Protein 3TQW (pdb70)

Secondary structure (DSSP, 8-state):
-EEEEETTHHHH--HHHHHHHHHH----EEEEES-TTSHHHHHHTTS-SB--EEHHHHHHHH-----EEEEEEEEE---EE-SS-SSGGGPPTT-EEEEE-SHHHHHHHHHHHHHTTS-EEPP-------EEE-TT-PEEEEE-GGGGGG-TTT-SEEE--HHHHGGGT--TTTT-SB---SSSS-EEEEEEEGGGTT-HHHHHHHHHHTSHHHHHHHHHHHGGG-EE-/-EEEEESSHHHH--HHHHHHHHHH----EEEEESSTTSHHHHHHTTS-SB--EEHHHHHHHH-----EEEEEE-EE---EE-SS-SSGGGPPTT-EEEEE-SHHHHHHHHHHHHHTTS-EE-------EEE-TT-PEEEEE-GGGGGGGTTT-SEEE--HHHHTTTT--TTTT-SB---S--S--EEEEEEGGGTT-HHHHHHHHHHTSHHHHHHHHHHHGGG-EE-

Radius of gyration: 22.96 Å; Cα contacts (8 Å, |Δi|>4): 972; chains: 2; bounding box: 54×53×55 Å

Nearest PDB structures (foldseek):
  3tqw-assembly1_A  TM=1.004E+00  e=6.914E-53  Coxiella burnetii
  3tqw-assembly2_B  TM=9.942E-01  e=1.293E-50  Coxiella burnetii
  4qhq-assembly1_A  TM=9.834E-01  e=3.023E-36  Burkholderia cenocepacia J2315
  3k2d-assembly2_B  TM=9.846E-01  e=1.050E-32  Vibrio vulnificus
  4k3f-assembly1_A  TM=9.690E-01  e=2.249E-30  Pseudomonas aeruginosa PAO1

Sequence (456 aa):
VRVVGTIAGPETQLEVAKQVALNRRYGLHVNIITFSDYNTPNEEALADGSVDANFQHLLPYLKAQIERGYKIVSIGKTFVVYPGLYSKKITALTQLKTGAKIAVPSDPSNEARALLLLEKAQLIQLKTHINATPDIASNPKKLKIVELDAAQLSRRSLGDVDLAAINTNYAIPAGLSPSRDALLTEGPNSPYANVVAVREDDKNDPRLKQLLVSALHSPAVLSAAKKIFGDGAIPAVRVVGTIAGPETQLEVAKQVALNRYGLHVNIITFSDYNTPNEEALADGSVDANFQHLPYLKAQIERGYKIIVSIGKTFVYPGLYSKKITALTQLKTGAKIIAVPSDPSNEARALLLLEKKAQLIQQLKTNATPDIASNPKKLKIVELDAAQQLSRRSLGDVDLAAINTNYAIPAGLSPSRDALLTEGPNSPYANVVAVREDDKNDPRLKQLVSALHSPAVLSAAKKIFGDGAIPA

Organism: Coxiella burnetii (strain RSA 493 / Nine Mile phase I) (NCBI:txid227377)

InterPro domains:
  IPR004872 Lipoprotein NlpA family [PF03180] (30-266)
  IPR004872 Lipoprotein NlpA family [PIRSF002854] (5-266)
  IPR004872 Lipoprotein NlpA family [PTHR30429] (2-266)
  IPR004872 Lipoprotein NlpA family [TIGR00363] (10-266)

B-factor: mean 23.61, std 11.41, range [2.44, 105.61]

Foldseek 3Di:
DEEEEAPFLVLVLCLLQVCCCPPVVDHYHYDHDHAPLPRLVCQQVVVGFKYYFFPLLVVLSCVCVAQKDFLDFFWFQKFKFAPADLAPVPDAQQFEEEWEQRQQRRVVVVVQCVVVVQFDAQPDRRDDVSTPGHPSNYHYHYDHQLCQLVCRVPGGMYDHGPRNQVVSVHARVPGGNDIDDRPDSIGHGMMGHNVCSPPVSSVVSNVSSVDPSSVVSCCVSRNVSIGGD/DEEEEAPFLVLVLVLLQVCCCVPVVDHYHYDHDHAPLPRLVCQQVVVGFKYYFFPVLVVLSCVCVAQKDFLWFFKFFKFKFAPADLAPVPDAQQFEEEWEQRLPRQVVVVVVCVVVVQFDAQVSDDVNTDGHPSNYHYDYDHQLCQLVCRVPGGMYDHGPRNQVVSVHARVPGGNDIGDRDDSITHGMMGRNVCSPPPSSVSSNVSSVDPSSVVSCCVSRNVRIDTD

CATH classification: 3.40.190.10 (+1 more: 3.40.190.10)

Structure (mmCIF, N/CA/C/O backbone):
data_3TQW
#
_entry.id   3TQW
#
_cell.length_a   96.787
_cell.length_b   112.216
_cell.length_c   100.236
_cell.angle_alpha   90.00
_cell.angle_beta   90.00
_cell.angle_gamma   90.00
#
_symmetry.space_group_name_H-M   'C 2 2 21'
#
loop_
_entity.id
_entity.type
_entity.pdbx_description
1 polymer 'Methionine-binding protein'
2 non-polymer METHIONINE
3 non-polymer 'SULFATE ION'
4 water water
#
loop_
_atom_site.group_PDB
_atom_site.id
_atom_site.type_symbol
_atom_site.label_atom_id
_atom_site.label_alt_id
_atom_site.label_comp_id
_atom_site.label_asym_id
_atom_site.label_entity_id
_atom_site.label_seq_id
_atom_site.pdbx_PDB_ins_code
_atom_site.Cartn_x
_atom_site.Cartn_y
_atom_site.Cartn_z
_atom_site.occupancy
_atom_site.B_iso_or_equiv
_atom_site.auth_seq_id
_atom_site.auth_comp_id
_atom_site.auth_asym_id
_atom_site.auth_atom_id
_atom_site.pdbx_PDB_model_num
ATOM 17 N N . VAL A 1 5 ? 32.895 23.719 19.135 1.00 23.67 2 VAL A N 1
ATOM 18 C CA . VAL A 1 5 ? 31.640 23.394 19.811 1.00 20.41 2 VAL A CA 1
ATOM 19 C C . VAL A 1 5 ? 31.634 23.779 21.292 1.00 20.42 2 VAL A C 1
ATOM 20 O O . VAL A 1 5 ? 32.464 23.312 22.077 1.00 16.99 2 VAL A O 1
ATOM 24 N N . ARG A 1 6 ? 30.680 24.621 21.674 1.00 16.91 3 ARG A N 1
ATOM 25 C CA . ARG A 1 6 ? 30.565 25.052 23.060 1.00 17.01 3 ARG A CA 1
ATOM 26 C C . ARG A 1 6 ? 29.504 24.231 23.775 1.00 16.68 3 ARG A C 1
ATOM 27 O O . ARG A 1 6 ? 28.357 24.162 23.331 1.00 18.44 3 ARG A O 1
ATOM 35 N N A VAL A 1 7 ? 29.889 23.616 24.891 0.55 16.43 4 VAL A N 1
ATOM 36 N N B VAL A 1 7 ? 29.896 23.592 24.873 0.45 16.29 4 VAL A N 1
ATOM 37 C CA A VAL A 1 7 ? 28.987 22.757 25.654 0.55 14.34 4 VAL A CA 1
ATOM 38 C CA B VAL A 1 7 ? 28.968 22.779 25.650 0.45 14.33 4 VAL A CA 1
ATOM 39 C C A VAL A 1 7 ? 28.854 23.234 27.099 0.55 14.27 4 VAL A C 1
ATOM 40 C C B VAL A 1 7 ? 28.851 23.310 27.073 0.45 14.25 4 VAL A C 1
ATOM 41 O O A VAL A 1 7 ? 29.853 23.402 27.795 0.55 15.25 4 VAL A O 1
ATOM 42 O O B VAL A 1 7 ? 29.854 23.601 27.722 0.45 15.38 4 VAL A O 1
ATOM 49 N N . GLY A 1 8 ? 27.618 23.437 27.547 1.00 12.33 5 GLY A N 1
ATOM 50 C CA . GLY A 1 8 ? 27.360 23.913 28.892 1.00 11.47 5 GLY A CA 1
ATOM 51 C C . GLY A 1 8 ? 27.205 22.778 29.884 1.00 13.08 5 GLY A C 1
ATOM 52 O O . GLY A 1 8 ? 26.504 21.799 29.627 1.00 14.70 5 GLY A O 1
ATOM 53 N N . THR A 1 9 ? 27.882 22.904 31.021 1.00 13.24 6 THR A N 1
ATOM 54 C CA . THR A 1 9 ? 27.763 21.926 32.096 1.00 11.62 6 THR A CA 1
ATOM 55 C C . THR A 1 9 ? 27.608 22.655 33.428 1.00 14.30 6 THR A C 1
ATOM 56 O O . THR A 1 9 ? 27.804 23.870 33.516 1.00 13.42 6 THR A O 1
ATOM 60 N N . ILE A 1 10 ? 27.246 21.911 34.465 1.00 13.88 7 ILE A N 1
ATOM 61 C CA . ILE A 1 10 ? 27.244 22.445 35.815 1.00 11.13 7 ILE A CA 1
ATOM 62 C C . ILE A 1 10 ? 28.605 22.158 36.427 1.00 15.00 7 ILE A C 1
ATOM 63 O O . ILE A 1 10 ? 29.096 21.024 36.366 1.00 13.46 7 ILE A O 1
ATOM 68 N N . ALA A 1 11 ? 29.216 23.192 37.000 1.00 14.40 8 ALA A N 1
ATOM 69 C CA . ALA A 1 11 ? 30.504 23.052 37.665 1.00 13.76 8 ALA A CA 1
ATOM 70 C C . ALA A 1 11 ? 30.426 21.952 38.716 1.00 14.09 8 ALA A C 1
ATOM 71 O O . ALA A 1 11 ? 29.445 21.853 39.451 1.00 14.97 8 ALA A O 1
ATOM 73 N N . GLY A 1 12 ? 31.467 21.126 38.778 1.00 16.64 9 GLY A N 1
ATOM 74 C CA . GLY A 1 12 ? 31.508 20.005 39.703 1.00 13.14 9 GLY A CA 1
ATOM 75 C C . GLY A 1 12 ? 31.911 18.726 38.983 1.00 14.70 9 GLY A C 1
ATOM 76 O O . GLY A 1 12 ? 32.582 18.782 37.949 1.00 11.64 9 GLY A O 1
ATOM 77 N N . PRO A 1 13 ? 31.492 17.567 39.520 1.00 17.05 10 PRO A N 1
ATOM 78 C CA . PRO A 1 13 ? 31.875 16.236 39.024 1.00 16.91 10 PRO A CA 1
ATOM 79 C C . PRO A 1 13 ? 31.495 16.009 37.563 1.00 15.70 10 PRO A C 1
ATOM 80 O O . PRO A 1 13 ? 32.244 15.347 36.839 1.00 15.88 10 PRO A O 1
ATOM 84 N N . GLU A 1 14 ? 30.343 16.522 37.136 1.00 9.22 11 GLU A N 1
ATOM 85 C CA . GLU A 1 14 ? 29.918 16.323 35.748 1.00 9.93 11 GLU A CA 1
ATOM 86 C C . GLU A 1 14 ? 30.779 17.108 34.760 1.00 11.44 11 GLU A C 1
ATOM 87 O O . GLU A 1 14 ? 30.933 16.716 33.603 1.00 13.36 11 GLU A O 1
ATOM 93 N N . THR A 1 15 ? 31.329 18.223 35.217 1.00 11.17 12 THR A N 1
ATOM 94 C CA . THR A 1 15 ? 32.264 18.981 34.404 1.00 11.41 12 THR A CA 1
ATOM 95 C C . THR A 1 15 ? 33.560 18.194 34.239 1.00 11.56 12 THR A C 1
ATOM 96 O O . THR A 1 15 ? 34.167 18.217 33.169 1.00 14.28 12 THR A O 1
ATOM 100 N N . GLN A 1 16 ? 33.979 17.486 35.289 1.00 12.11 13 GLN A N 1
ATOM 101 C CA . GLN A 1 16 ? 35.152 16.615 35.181 1.00 10.82 13 GLN A CA 1
ATOM 102 C C . GLN A 1 16 ? 34.898 15.525 34.151 1.00 11.00 13 GLN A C 1
ATOM 103 O O . GLN A 1 16 ? 35.766 15.210 33.341 1.00 15.38 13 GLN A O 1
ATOM 109 N N . LEU A 1 17 ? 33.701 14.952 34.191 1.00 11.15 14 LEU A N 1
ATOM 110 C CA . LEU A 1 17 ? 33.323 13.938 33.224 1.00 11.72 14 LEU A CA 1
ATOM 111 C C . LEU A 1 17 ? 33.417 14.523 31.816 1.00 12.16 14 LEU A C 1
ATOM 112 O O . LEU A 1 17 ? 33.959 13.897 30.900 1.00 13.42 14 LEU A O 1
ATOM 133 N N . GLU A 1 19 ? 35.246 16.928 30.829 1.00 11.93 16 GLU A N 1
ATOM 134 C CA . GLU A 1 19 ? 36.644 17.183 30.477 1.00 14.00 16 GLU A CA 1
ATOM 135 C C . GLU A 1 19 ? 37.248 15.954 29.799 1.00 13.77 16 GLU A C 1
ATOM 136 O O . GLU A 1 19 ? 38.032 16.073 28.862 1.00 13.18 16 GLU A O 1
ATOM 142 N N . VAL A 1 20 ? 36.895 14.770 30.285 1.00 12.78 17 VAL A N 1
ATOM 143 C CA . VAL A 1 20 ? 37.392 13.550 29.678 1.00 13.03 17 VAL A CA 1
ATOM 144 C C . VAL A 1 20 ? 36.745 13.368 28.306 1.00 15.17 17 VAL A C 1
ATOM 145 O O . VAL A 1 20 ? 37.402 12.984 27.338 1.00 14.67 17 VAL A O 1
ATOM 149 N N . ALA A 1 21 ? 35.457 13.666 28.219 1.00 11.46 18 ALA A N 1
ATOM 150 C CA . ALA A 1 21 ? 34.758 13.563 26.941 1.00 13.19 18 ALA A CA 1
ATOM 151 C C . ALA A 1 21 ? 35.383 14.508 25.918 1.00 14.78 18 ALA A C 1
ATOM 152 O O . ALA A 1 21 ? 35.492 14.178 24.734 1.00 16.67 18 ALA A O 1
ATOM 154 N N . LYS A 1 22 ? 35.808 15.679 26.383 1.00 13.66 19 LYS A N 1
ATOM 155 C CA . LYS A 1 22 ? 36.438 16.675 25.517 1.00 10.76 19 LYS A CA 1
ATOM 156 C C . LYS A 1 22 ? 37.757 16.169 24.940 1.00 11.11 19 LYS A C 1
ATOM 157 O O . LYS A 1 22 ? 38.086 16.434 23.777 1.00 12.14 19 LYS A O 1
ATOM 163 N N . GLN A 1 23 ? 38.516 15.441 25.753 1.00 14.12 20 GLN A N 1
ATOM 164 C CA . GLN A 1 23 ? 39.766 14.859 25.301 1.00 15.85 20 GLN A CA 1
ATOM 165 C C . GLN A 1 23 ? 39.505 13.795 24.247 1.00 14.71 20 GLN A C 1
ATOM 166 O O . GLN A 1 23 ? 40.195 13.733 23.230 1.00 13.22 20 GLN A O 1
ATOM 172 N N . VAL A 1 24 ? 38.524 12.939 24.512 1.00 12.61 21 VAL A N 1
ATOM 173 C CA . VAL A 1 24 ? 38.131 11.912 23.555 1.00 12.67 21 VAL A CA 1
ATOM 174 C C . VAL A 1 24 ? 37.679 12.565 22.250 1.00 16.84 21 VAL A C 1
ATOM 175 O O . VAL A 1 24 ? 38.046 12.121 21.165 1.00 16.01 21 VAL A O 1
ATOM 179 N N . ALA A 1 25 ? 36.887 13.628 22.370 1.00 15.42 22 ALA A N 1
ATOM 180 C CA . ALA A 1 25 ? 36.381 14.339 21.204 1.00 15.40 22 ALA A CA 1
ATOM 181 C C . ALA A 1 25 ? 37.535 14.785 20.307 1.00 14.22 22 ALA A C 1
ATOM 182 O O . ALA A 1 25 ? 37.487 14.605 19.089 1.00 14.95 22 ALA A O 1
ATOM 184 N N . LEU A 1 26 ? 38.582 15.344 20.912 1.00 11.89 23 LEU A N 1
ATOM 185 C CA . LEU A 1 26 ? 39.718 15.837 20.138 1.00 11.59 23 LEU A CA 1
ATOM 186 C C . LEU A 1 26 ? 40.563 14.695 19.591 1.00 14.68 23 LEU A C 1
ATOM 187 O O . LEU A 1 26 ? 40.885 14.666 18.398 1.00 15.89 23 LEU A O 1
ATOM 192 N N . ASN A 1 27 ? 40.919 13.757 20.466 1.00 16.31 24 ASN A N 1
ATOM 193 C CA . ASN A 1 27 ? 41.839 12.680 20.101 1.00 19.83 24 ASN A CA 1
ATOM 194 C C . ASN A 1 27 ? 41.258 11.662 19.130 1.00 16.26 24 ASN A C 1
ATOM 195 O O . ASN A 1 27 ? 41.977 11.133 18.287 1.00 15.16 24 ASN A O 1
ATOM 200 N N A ARG A 1 28 ? 39.963 11.387 19.254 0.48 14.77 25 ARG A N 1
ATOM 201 N N B ARG A 1 28 ? 39.963 11.389 19.252 0.52 14.73 25 ARG A N 1
ATOM 202 C CA A ARG A 1 28 ? 39.336 10.316 18.490 0.48 15.23 25 ARG A CA 1
ATOM 203 C CA B ARG A 1 28 ? 39.334 10.322 18.483 0.52 15.19 25 ARG A CA 1
ATOM 204 C C A ARG A 1 28 ? 38.409 10.826 17.384 0.48 15.75 25 ARG A C 1
ATOM 205 C C B ARG A 1 28 ? 38.430 10.839 17.367 0.52 15.78 25 ARG A C 1
ATOM 206 O O A ARG A 1 28 ? 38.146 10.113 16.416 0.48 15.09 25 ARG A O 1
ATOM 207 O O B ARG A 1 28 ? 38.200 10.144 16.378 0.52 15.05 25 ARG A O 1
ATOM 222 N N . TYR A 1 29 ? 37.910 12.051 17.529 1.00 14.97 26 TYR A N 1
ATOM 223 C CA . TYR A 1 29 ? 36.998 12.618 16.535 1.00 13.59 26 TYR A CA 1
ATOM 224 C C . TYR A 1 29 ? 37.531 13.861 15.834 1.00 12.01 26 TYR A C 1
ATOM 225 O O . TYR A 1 29 ? 36.884 14.379 14.925 1.00 12.16 26 TYR A O 1
ATOM 234 N N . GLY A 1 30 ? 38.690 14.347 16.262 1.00 12.83 27 GLY A N 1
ATOM 235 C CA . GLY A 1 30 ? 39.239 15.579 15.726 1.00 12.31 27 GLY A CA 1
ATOM 236 C C . GLY A 1 30 ? 38.335 16.774 15.979 1.00 17.05 27 GLY A C 1
ATOM 237 O O . GLY A 1 30 ? 38.352 17.746 15.220 1.00 13.08 27 GLY A O 1
ATOM 238 N N . LEU A 1 31 ? 37.553 16.713 17.055 1.00 15.45 28 LEU A N 1
ATOM 239 C CA . LEU A 1 31 ? 36.564 17.754 17.352 1.00 15.32 28 LEU A CA 1
ATOM 240 C C . LEU A 1 31 ? 36.982 18.606 18.554 1.00 14.10 28 LEU A C 1
ATOM 241 O O . LEU A 1 31 ? 37.340 18.071 19.602 1.00 14.25 28 LEU A O 1
ATOM 246 N N . HIS A 1 32 ? 36.932 19.927 18.389 1.00 12.14 29 HIS A N 1
ATOM 247 C CA . HIS A 1 32 ? 37.275 20.862 19.452 1.00 15.76 29 HIS A CA 1
ATOM 248 C C . HIS A 1 32 ? 36.034 21.230 20.249 1.00 20.82 29 HIS A C 1
ATOM 249 O O . HIS A 1 32 ? 35.071 21.777 19.706 1.00 20.09 29 HIS A O 1
ATOM 256 N N . VAL A 1 33 ? 36.075 20.933 21.540 1.00 15.88 30 VAL A N 1
ATOM 257 C CA . VAL A 1 33 ? 34.966 21.207 22.440 1.00 14.95 30 VAL A CA 1
ATOM 258 C C . VAL A 1 33 ? 35.407 22.187 23.518 1.00 15.90 30 VAL A C 1
ATOM 259 O O . VAL A 1 33 ? 36.392 21.954 24.212 1.00 16.97 30 VAL A O 1
ATOM 263 N N . ASN A 1 34 ? 34.681 23.289 23.643 1.00 16.83 31 ASN A N 1
ATOM 264 C CA . ASN A 1 34 ? 34.931 24.258 24.699 1.00 19.57 31 ASN A CA 1
ATOM 265 C C . ASN A 1 34 ? 33.858 24.136 25.784 1.00 17.57 31 ASN A C 1
ATOM 266 O O . ASN A 1 34 ? 32.673 24.332 25.517 1.00 14.59 31 ASN A O 1
ATOM 271 N N . ILE A 1 35 ? 34.272 23.793 27.000 1.00 15.65 32 ILE A N 1
ATOM 272 C CA . ILE A 1 35 ? 33.326 23.584 28.096 1.00 17.45 32 ILE A CA 1
ATOM 273 C C . ILE A 1 35 ? 32.987 24.909 28.782 1.00 17.21 32 ILE A C 1
ATOM 274 O O . ILE A 1 35 ? 33.876 25.620 29.248 1.00 17.53 32 ILE A O 1
ATOM 279 N N . ILE A 1 36 ? 31.700 25.238 28.827 1.00 16.23 33 ILE A N 1
ATOM 280 C CA . ILE A 1 36 ? 31.225 26.439 29.515 1.00 14.95 33 ILE A CA 1
ATOM 281 C C . ILE A 1 36 ? 30.472 26.023 30.783 1.00 14.33 33 ILE A C 1
ATOM 282 O O . ILE A 1 36 ? 29.429 25.374 30.699 1.00 15.57 33 ILE A O 1
ATOM 287 N N . THR A 1 37 ? 31.000 26.373 31.955 1.00 11.28 34 THR A N 1
ATOM 288 C CA . THR A 1 37 ? 30.388 25.908 33.200 1.00 14.32 34 THR A CA 1
ATOM 289 C C . THR A 1 37 ? 29.375 26.914 33.734 1.00 14.98 34 THR A C 1
ATOM 290 O O . THR A 1 37 ? 29.524 28.123 33.551 1.00 13.48 34 THR A O 1
ATOM 294 N N . PHE A 1 38 ? 28.357 26.396 34.409 1.00 11.80 35 PHE A N 1
ATOM 295 C CA . PHE A 1 38 ? 27.327 27.209 35.031 1.00 12.04 35 PHE A CA 1
ATOM 296 C C . PHE A 1 38 ? 27.154 26.765 36.477 1.00 12.90 35 PHE A C 1
ATOM 297 O O . PHE A 1 38 ? 27.693 25.731 36.881 1.00 14.75 35 PHE A O 1
ATOM 305 N N . SER A 1 39 ? 26.418 27.544 37.263 1.00 11.37 36 SER A N 1
ATOM 306 C CA . SER A 1 39 ? 26.279 27.261 38.690 1.00 15.78 36 SER A CA 1
ATOM 307 C C . SER A 1 39 ? 24.823 27.261 39.152 1.00 19.42 36 SER A C 1
ATOM 308 O O . SER A 1 39 ? 24.536 27.419 40.343 1.00 17.67 36 SER A O 1
ATOM 311 N N . ASP A 1 40 ? 23.909 27.083 38.204 1.00 14.75 37 ASP A N 1
ATOM 312 C CA . ASP A 1 40 ? 22.494 26.938 38.526 1.00 13.25 37 ASP A CA 1
ATOM 313 C C . ASP A 1 40 ? 21.827 26.113 37.432 1.00 11.81 37 ASP A C 1
ATOM 314 O O . ASP A 1 40 ? 22.033 26.367 36.246 1.00 10.90 37 ASP A O 1
ATOM 319 N N . TYR A 1 41 ? 21.072 25.096 37.838 1.00 11.44 38 TYR A N 1
ATOM 320 C CA . TYR A 1 41 ? 20.313 24.264 36.910 1.00 13.66 38 TYR A CA 1
ATOM 321 C C . TYR A 1 41 ? 19.502 25.106 35.921 1.00 14.09 38 TYR A C 1
ATOM 322 O O . TYR A 1 41 ? 19.293 24.703 34.774 1.00 11.86 38 TYR A O 1
ATOM 331 N N . ASN A 1 42 ? 19.011 26.256 36.375 1.00 12.39 39 ASN A N 1
ATOM 332 C CA . ASN A 1 42 ? 18.071 27.035 35.565 1.00 14.17 39 ASN A CA 1
ATOM 333 C C . ASN A 1 42 ? 18.702 27.850 34.438 1.00 14.20 39 ASN A C 1
ATOM 334 O O . ASN A 1 42 ? 17.996 28.542 33.704 1.00 15.04 39 ASN A O 1
ATOM 339 N N . THR A 1 43 ? 20.020 27.743 34.276 1.00 13.33 40 THR A N 1
ATOM 340 C CA . THR A 1 43 ? 20.729 28.607 33.326 1.00 11.51 40 THR A CA 1
ATOM 341 C C . THR A 1 43 ? 21.198 27.990 31.991 1.00 13.23 40 THR A C 1
ATOM 342 O O . THR A 1 43 ? 21.072 28.633 30.955 1.00 13.43 40 THR A O 1
ATOM 346 N N . PRO A 1 44 ? 21.756 26.760 32.006 1.00 13.77 41 PRO A N 1
ATOM 347 C CA . PRO A 1 44 ? 22.283 26.222 30.738 1.00 13.45 41 PRO A CA 1
ATOM 348 C C . PRO A 1 44 ? 21.278 26.159 29.568 1.00 12.00 41 PRO A C 1
ATOM 349 O O . PRO A 1 44 ? 21.705 26.253 28.422 1.00 13.45 41 PRO A O 1
ATOM 353 N N . ASN A 1 45 ? 19.987 25.993 29.838 1.00 12.58 42 ASN A N 1
ATOM 354 C CA . ASN A 1 45 ? 18.997 25.997 28.755 1.00 14.28 42 ASN A CA 1
ATOM 355 C C . ASN A 1 45 ? 18.780 27.399 28.178 1.00 16.20 42 ASN A C 1
ATOM 356 O O . ASN A 1 45 ? 18.491 27.548 26.993 1.00 16.36 42 ASN A O 1
ATOM 361 N N A GLU A 1 46 ? 18.902 28.427 29.013 0.52 14.13 43 GLU A N 1
ATOM 362 N N B GLU A 1 46 ? 18.922 28.409 29.034 0.48 14.11 43 GLU A N 1
ATOM 363 C CA A GLU A 1 46 ? 18.833 29.793 28.508 0.52 14.88 43 GLU A CA 1
ATOM 364 C CA B GLU A 1 46 ? 18.863 29.803 28.617 0.48 14.78 43 GLU A CA 1
ATOM 365 C C A GLU A 1 46 ? 20.060 30.051 27.641 0.52 16.20 43 GLU A C 1
ATOM 366 C C B GLU A 1 46 ? 20.055 30.092 27.707 0.48 16.01 43 GLU A C 1
ATOM 367 O O A GLU A 1 46 ? 19.958 30.653 26.571 0.52 15.95 43 GLU A O 1
ATOM 368 O O B GLU A 1 46 ? 19.923 30.751 26.676 0.48 16.31 43 GLU A O 1
ATOM 379 N N . ALA A 1 47 ? 21.217 29.573 28.094 1.00 13.46 44 ALA A N 1
ATOM 380 C CA . ALA A 1 47 ? 22.449 29.743 27.323 1.00 15.28 44 ALA A CA 1
ATOM 381 C C . ALA A 1 47 ? 22.378 29.016 25.975 1.00 18.13 44 ALA A C 1
ATOM 382 O O . ALA A 1 47 ? 22.901 29.495 24.970 1.00 20.74 44 ALA A O 1
ATOM 384 N N . LEU A 1 48 ? 21.722 27.863 25.955 1.00 14.57 45 LEU A N 1
ATOM 385 C CA . LEU A 1 48 ? 21.537 27.117 24.714 1.00 14.79 45 LEU A CA 1
ATOM 386 C C . LEU A 1 48 ? 20.549 27.846 23.800 1.00 15.39 45 LEU A C 1
ATOM 387 O O . LEU A 1 48 ? 20.784 27.997 22.600 1.00 15.19 45 LEU A O 1
ATOM 392 N N . ALA A 1 49 ? 19.448 28.311 24.377 1.00 15.08 46 ALA A N 1
ATOM 393 C CA . ALA A 1 49 ? 18.431 29.020 23.611 1.00 17.98 46 ALA A CA 1
ATOM 394 C C . ALA A 1 49 ? 18.959 30.320 23.000 1.00 22.63 46 ALA A C 1
ATOM 395 O O . ALA A 1 49 ? 18.593 30.672 21.870 1.00 19.30 46 ALA A O 1
ATOM 397 N N . ASP A 1 50 ? 19.809 31.032 23.739 1.00 19.78 47 ASP A N 1
ATOM 398 C CA . ASP A 1 50 ? 20.302 32.326 23.262 1.00 21.22 47 ASP A CA 1
ATOM 399 C C . ASP A 1 50 ? 21.585 32.245 22.426 1.00 21.11 47 ASP A C 1
ATOM 400 O O . ASP A 1 50 ? 22.077 33.266 21.939 1.00 20.48 47 ASP A O 1
ATOM 405 N N . GLY A 1 51 ? 22.118 31.037 22.258 1.00 16.44 48 GLY A N 1
ATOM 406 C CA . GLY A 1 51 ? 23.259 30.820 21.380 1.00 17.79 48 GLY A CA 1
ATOM 407 C C . GLY A 1 51 ? 24.614 30.882 22.063 1.00 19.99 48 GLY A C 1
ATOM 408 O O . GLY A 1 51 ? 25.647 30.720 21.408 1.00 18.96 48 GLY A O 1
ATOM 409 N N . SER A 1 52 ? 24.611 31.106 23.376 1.00 18.00 49 SER A N 1
ATOM 410 C CA . SER A 1 52 ? 25.845 31.165 24.171 1.00 19.42 49 SER A CA 1
ATOM 411 C C . SER A 1 52 ? 26.609 29.839 24.194 1.00 18.79 49 SER A C 1
ATOM 412 O O . SER A 1 52 ? 27.840 29.821 24.269 1.00 19.45 49 SER A O 1
ATOM 415 N N . VAL A 1 53 ? 25.871 28.734 24.163 1.00 16.64 50 VAL A N 1
ATOM 416 C CA . VAL A 1 53 ? 26.467 27.412 23.993 1.00 16.69 50 VAL A CA 1
ATOM 417 C C . VAL A 1 53 ? 25.721 26.696 22.868 1.00 17.66 50 VAL A C 1
ATOM 418 O O . VAL A 1 53 ? 24.636 27.124 22.469 1.00 14.15 50 VAL A O 1
ATOM 422 N N . ASP A 1 54 ? 26.306 25.616 22.358 1.00 17.18 51 ASP A N 1
ATOM 423 C CA . ASP A 1 54 ? 25.722 24.871 21.242 1.00 18.40 51 ASP A CA 1
ATOM 424 C C . ASP A 1 54 ? 25.064 23.577 21.709 1.00 16.77 51 ASP A C 1
ATOM 425 O O . ASP A 1 54 ? 24.296 22.953 20.977 1.00 17.64 51 ASP A O 1
ATOM 430 N N . ALA A 1 55 ? 25.395 23.172 22.928 1.00 13.62 52 ALA A N 1
ATOM 431 C CA . ALA A 1 55 ? 24.767 22.025 23.557 1.00 15.12 52 ALA A CA 1
ATOM 432 C C . ALA A 1 55 ? 24.934 22.178 25.052 1.00 13.81 52 ALA A C 1
ATOM 433 O O . ALA A 1 55 ? 25.729 22.995 25.508 1.00 15.87 52 ALA A O 1
ATOM 435 N N . ASN A 1 56 ? 24.180 21.399 25.817 1.00 16.09 53 ASN A N 1
ATOM 436 C CA . ASN A 1 56 ? 24.444 21.297 27.239 1.00 14.32 53 ASN A CA 1
ATOM 437 C C . ASN A 1 56 ? 24.249 19.870 27.722 1.00 15.61 53 ASN A C 1
ATOM 438 O O . ASN A 1 56 ? 23.568 19.075 27.077 1.00 14.89 53 ASN A O 1
ATOM 451 N N . PHE A 1 58 ? 23.480 18.430 31.460 1.00 16.35 55 PHE A N 1
ATOM 452 C CA . PHE A 1 58 ? 23.311 18.675 32.888 1.00 11.63 55 PHE A CA 1
ATOM 453 C C . PHE A 1 58 ? 21.974 18.212 33.457 1.00 13.35 55 PHE A C 1
ATOM 454 O O . PHE A 1 58 ? 21.795 18.199 34.677 1.00 15.09 55 PHE A O 1
ATOM 462 N N . GLN A 1 59 ? 21.033 17.847 32.591 1.00 13.06 56 GLN A N 1
ATOM 463 C CA . GLN A 1 59 ? 19.651 17.654 33.023 1.00 10.96 56 GLN A CA 1
ATOM 464 C C . GLN A 1 59 ? 19.043 16.339 32.552 1.00 14.85 56 GLN A C 1
ATOM 465 O O . GLN A 1 59 ? 19.531 15.715 31.600 1.00 13.71 56 GLN A O 1
ATOM 471 N N . HIS A 1 60 ? 17.958 15.934 33.209 1.00 12.86 57 HIS A N 1
ATOM 472 C CA . HIS A 1 60 ? 17.128 14.839 32.708 1.00 12.89 57 HIS A CA 1
ATOM 473 C C . HIS A 1 60 ? 15.927 15.366 31.915 1.00 16.93 57 HIS A C 1
ATOM 474 O O . HIS A 1 60 ? 15.654 16.570 31.905 1.00 15.64 57 HIS A O 1
ATOM 481 N N A LEU A 1 61 ? 15.214 14.457 31.260 0.53 15.99 58 LEU A N 1
ATOM 482 N N B LEU A 1 61 ? 15.220 14.469 31.234 0.47 15.97 58 LEU A N 1
ATOM 483 C CA A LEU A 1 61 ? 14.105 14.832 30.388 0.53 15.96 58 LEU A CA 1
ATOM 484 C CA B LEU A 1 61 ? 14.100 14.882 30.388 0.47 15.94 58 LEU A CA 1
ATOM 485 C C A LEU A 1 61 ? 12.947 15.541 31.114 0.53 16.22 58 LEU A C 1
ATOM 486 C C B LEU A 1 61 ? 12.974 15.595 31.148 0.47 16.29 58 LEU A C 1
ATOM 487 O O A LEU A 1 61 ? 12.407 16.520 30.601 0.53 18.29 58 LEU A O 1
ATOM 488 O O B LEU A 1 61 ? 12.479 16.626 30.691 0.47 18.22 58 LEU A O 1
ATOM 497 N N . PRO A 1 62 ? 12.559 15.055 32.307 1.00 15.15 59 PRO A N 1
ATOM 498 C CA . PRO A 1 62 ? 11.499 15.764 33.037 1.00 14.90 59 PRO A CA 1
ATOM 499 C C . PRO A 1 62 ? 11.875 17.211 33.369 1.00 15.51 59 PRO A C 1
ATOM 500 O O . PRO A 1 62 ? 11.020 18.094 33.304 1.00 17.22 59 PRO A O 1
ATOM 504 N N . TYR A 1 63 ? 13.130 17.456 33.725 1.00 15.61 60 TYR A N 1
ATOM 505 C CA . TYR A 1 63 ? 13.570 18.826 33.950 1.00 14.28 60 TYR A CA 1
ATOM 506 C C . TYR A 1 63 ? 13.466 19.654 32.664 1.00 13.75 60 TYR A C 1
ATOM 507 O O . TYR A 1 63 ? 12.995 20.790 32.679 1.00 14.34 60 TYR A O 1
ATOM 516 N N . LEU A 1 64 ? 13.909 19.078 31.551 1.00 11.49 61 LEU A N 1
ATOM 517 C CA . LEU A 1 64 ? 13.858 19.766 30.263 1.00 13.61 61 LEU A CA 1
ATOM 518 C C . LEU A 1 64 ? 12.424 20.112 29.875 1.00 15.55 61 LEU A C 1
ATOM 519 O O . LEU A 1 64 ? 12.126 21.244 29.489 1.00 14.93 61 LEU A O 1
ATOM 524 N N . LYS A 1 65 ? 11.539 19.127 29.978 1.00 15.13 62 LYS A N 1
ATOM 525 C CA . LYS A 1 65 ? 10.132 19.332 29.672 1.00 19.14 62 LYS A CA 1
ATOM 526 C C . LYS A 1 65 ? 9.532 20.411 30.564 1.00 17.16 62 LYS A C 1
ATOM 527 O O . LYS A 1 65 ? 8.753 21.245 30.105 1.00 15.39 62 LYS A O 1
ATOM 533 N N . ALA A 1 66 ? 9.892 20.395 31.843 1.00 15.12 63 ALA A N 1
ATOM 534 C CA . ALA A 1 66 ? 9.360 21.389 32.771 1.00 14.76 63 ALA A CA 1
ATOM 535 C C . ALA A 1 66 ? 9.822 22.807 32.416 1.00 14.25 63 ALA A C 1
ATOM 536 O O . ALA A 1 66 ? 9.012 23.738 32.378 1.00 14.69 63 ALA A O 1
ATOM 538 N N . GLN A 1 67 ? 11.111 22.980 32.137 1.00 15.56 64 GLN A N 1
ATOM 539 C CA . GLN A 1 67 ? 11.602 24.314 31.788 1.00 14.47 64 GLN A CA 1
ATOM 540 C C . GLN A 1 67 ? 11.110 24.792 30.415 1.00 16.50 64 GLN A C 1
ATOM 541 O O . GLN A 1 67 ? 10.915 25.988 30.209 1.00 17.54 64 GLN A O 1
ATOM 547 N N . ILE A 1 68 ? 10.894 23.865 29.488 1.00 17.37 65 ILE A N 1
ATOM 548 C CA . ILE A 1 68 ? 10.288 24.216 28.202 1.00 16.66 65 ILE A CA 1
ATOM 549 C C . ILE A 1 68 ? 8.873 24.743 28.413 1.00 17.82 65 ILE A C 1
ATOM 550 O O . ILE A 1 68 ? 8.459 25.721 27.792 1.00 19.70 65 ILE A O 1
ATOM 555 N N . GLU A 1 69 ? 8.125 24.095 29.296 1.00 18.63 66 GLU A N 1
ATOM 556 C CA . GLU A 1 69 ? 6.767 24.543 29.579 1.00 20.48 66 GLU A CA 1
ATOM 557 C C . GLU A 1 69 ? 6.770 25.945 30.198 1.00 20.78 66 GLU A C 1
ATOM 558 O O . GLU A 1 69 ? 5.875 26.749 29.938 1.00 20.96 66 GLU A O 1
ATOM 580 N N . ARG A 1 71 ? 9.320 28.315 29.902 1.00 14.19 68 ARG A N 1
ATOM 581 C CA . ARG A 1 71 ? 10.046 29.331 29.138 1.00 17.69 68 ARG A CA 1
ATOM 582 C C . ARG A 1 71 ? 9.833 29.277 27.621 1.00 21.17 68 ARG A C 1
ATOM 583 O O . ARG A 1 71 ? 10.069 30.264 26.931 1.00 22.25 68 ARG A O 1
ATOM 591 N N . GLY A 1 72 ? 9.402 28.132 27.104 1.00 19.97 69 GLY A N 1
ATOM 592 C CA . GLY A 1 72 ? 9.086 28.021 25.689 1.00 21.59 69 GLY A CA 1
ATOM 593 C C . GLY A 1 72 ? 10.286 27.757 24.791 1.00 24.71 69 GLY A C 1
ATOM 594 O O . GLY A 1 72 ? 10.205 27.937 23.577 1.00 24.73 69 GLY A O 1
ATOM 595 N N . TYR A 1 73 ? 11.399 27.328 25.382 1.00 19.51 70 TYR A N 1
ATOM 596 C CA . TYR A 1 73 ? 12.610 27.029 24.619 1.00 19.91 70 TYR A CA 1
ATOM 597 C C . TYR A 1 73 ? 12.360 25.964 23.557 1.00 18.56 70 TYR A C 1
ATOM 598 O O . TYR A 1 73 ? 11.652 24.988 23.798 1.00 18.60 70 TYR A O 1
ATOM 607 N N . LYS A 1 74 ? 12.961 26.147 22.389 1.00 19.62 71 LYS A N 1
ATOM 608 C CA . LYS A 1 74 ? 12.944 25.113 21.360 1.00 21.99 71 LYS A CA 1
ATOM 609 C C . LYS A 1 74 ? 14.231 24.292 21.439 1.00 20.55 71 LYS A C 1
ATOM 610 O O . LYS A 1 74 ? 15.195 24.535 20.711 1.00 19.47 71 LYS A O 1
ATOM 616 N N . ILE A 1 75 ? 14.223 23.323 22.350 1.00 20.54 72 ILE A N 1
ATOM 617 C CA . ILE A 1 75 ? 15.384 22.508 22.665 1.00 18.94 72 ILE A CA 1
ATOM 618 C C . ILE A 1 75 ? 14.959 21.056 22.691 1.00 17.79 72 ILE A C 1
ATOM 619 O O . ILE A 1 75 ? 13.856 20.742 23.129 1.00 19.92 72 ILE A O 1
ATOM 624 N N . VAL A 1 76 ? 15.837 20.164 22.244 1.00 17.60 73 VAL A N 1
ATOM 625 C CA . VAL A 1 76 ? 15.531 18.742 22.220 1.00 17.55 73 VAL A CA 1
ATOM 626 C C . VAL A 1 76 ? 16.725 17.931 22.703 1.00 18.37 73 VAL A C 1
ATOM 627 O O . VAL A 1 76 ? 17.869 18.386 22.623 1.00 17.24 73 VAL A O 1
ATOM 631 N N . SER A 1 77 ? 16.456 16.727 23.197 1.00 17.34 74 SER A N 1
ATOM 632 C CA . SER A 1 77 ? 17.517 15.798 23.564 1.00 18.44 74 SER A CA 1
ATOM 633 C C . SER A 1 77 ? 18.004 15.071 22.318 1.00 20.94 74 SER A C 1
ATOM 634 O O . SER A 1 77 ? 17.198 14.691 21.470 1.00 21.24 74 SER A O 1
ATOM 637 N N . ILE A 1 78 ? 19.317 14.884 22.199 1.00 17.07 75 ILE A N 1
ATOM 638 C CA . ILE A 1 78 ? 19.855 14.046 21.126 1.00 18.69 75 ILE A CA 1
ATOM 639 C C . ILE A 1 78 ? 20.523 12.770 21.646 1.00 20.12 75 ILE A C 1
ATOM 640 O O . ILE A 1 78 ? 21.208 12.068 20.901 1.00 20.48 75 ILE A O 1
ATOM 645 N N . GLY A 1 79 ? 20.316 12.464 22.923 1.00 17.58 76 GLY A N 1
ATOM 646 C CA . GLY A 1 79 ? 20.846 11.234 23.483 1.00 22.59 76 GLY A CA 1
ATOM 647 C C . GLY A 1 79 ? 21.063 11.264 24.982 1.00 23.82 76 GLY A C 1
ATOM 648 O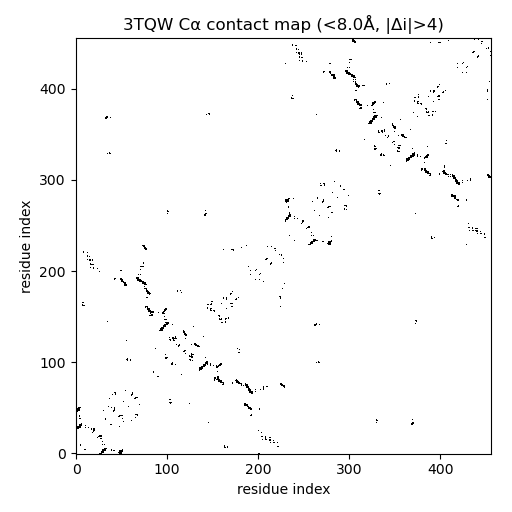 O . GLY A 1 79 ? 21.222 12.331 25.582 1.00 19.86 76 GLY A O 1
ATOM 649 N N . LYS A 1 80 ? 21.074 10.079 25.584 1.00 23.63 77 LYS A N 1
ATOM 650 C CA . LYS A 1 80 ? 21.252 9.934 27.023 1.00 22.03 77 LYS A CA 1
ATOM 651 C C . LYS A 1 80 ? 22.722 9.728 27.371 1.00 21.35 77 LYS A C 1
ATOM 652 O O . LYS A 1 80 ? 23.499 9.210 26.565 1.00 18.06 77 LYS A O 1
ATOM 658 N N . THR A 1 81 ? 23.100 10.133 28.578 1.00 16.68 78 THR A N 1
ATOM 659 C CA . THR A 1 81 ? 24.473 9.975 29.036 1.00 17.16 78 THR A CA 1
ATOM 660 C C . THR A 1 81 ? 24.538 8.960 30.169 1.00 16.62 78 THR A C 1
ATOM 661 O O . THR A 1 81 ? 24.918 7.806 29.965 1.00 17.92 78 THR A O 1
ATOM 665 N N . PHE A 1 82 ? 24.165 9.397 31.366 1.00 16.49 79 PHE A N 1
ATOM 666 C CA . PHE A 1 82 ? 24.115 8.508 32.514 1.00 18.60 79 PHE A CA 1
ATOM 667 C C . PHE A 1 82 ? 22.891 8.830 33.345 1.00 18.16 79 PHE A C 1
ATOM 668 O O . PHE A 1 82 ? 22.386 9.952 33.310 1.00 17.68 79 PHE A O 1
ATOM 676 N N A VAL A 1 83 ? 22.419 7.828 34.079 0.41 17.64 80 VAL A N 1
ATOM 677 N N B VAL A 1 83 ? 22.399 7.844 34.083 0.59 17.62 80 VAL A N 1
ATOM 678 C CA A VAL A 1 83 ? 21.466 8.026 35.158 0.41 17.52 80 VAL A CA 1
ATOM 679 C CA B VAL A 1 83 ? 21.432 8.113 35.133 0.59 17.11 80 VAL A CA 1
ATOM 680 C C A VAL A 1 83 ? 22.277 8.199 36.432 0.41 17.50 80 VAL A C 1
ATOM 681 C C B VAL A 1 83 ? 22.183 8.128 36.460 0.59 17.75 80 VAL A C 1
ATOM 682 O O A VAL A 1 83 ? 23.317 7.560 36.596 0.41 16.41 80 VAL A O 1
ATOM 683 O O B VAL A 1 83 ? 23.093 7.326 36.677 0.59 16.99 80 VAL A O 1
ATOM 690 N N . TYR A 1 84 ? 21.816 9.060 37.333 1.00 16.03 81 TYR A N 1
ATOM 691 C CA . TYR A 1 84 ? 22.495 9.233 38.612 1.00 15.16 81 TYR A CA 1
ATOM 692 C C . TYR A 1 84 ? 21.486 9.037 39.739 1.00 15.75 81 TYR A C 1
ATOM 693 O O . TYR A 1 84 ? 20.901 10.007 40.221 1.00 17.73 81 TYR A O 1
ATOM 702 N N . PRO A 1 85 ? 21.268 7.778 40.157 1.00 20.41 82 PRO A N 1
ATOM 703 C CA . PRO A 1 85 ? 20.225 7.489 41.146 1.00 20.22 82 PRO A CA 1
ATOM 704 C C . PRO A 1 85 ? 20.330 8.380 42.370 1.00 18.15 82 PRO A C 1
ATOM 705 O O . PRO A 1 85 ? 21.373 8.417 43.027 1.00 20.02 82 PRO A O 1
ATOM 717 N N . GLY A 1 87 ? 19.957 9.909 46.065 1.00 16.53 84 GLY A N 1
ATOM 718 C CA . GLY A 1 87 ? 20.018 9.350 47.403 1.00 17.86 84 GLY A CA 1
ATOM 719 C C . GLY A 1 87 ? 19.320 10.206 48.444 1.00 21.36 84 GLY A C 1
ATOM 720 O O . GLY A 1 87 ? 19.093 11.401 48.230 1.00 19.04 84 GLY A O 1
ATOM 721 N N . LEU A 1 88 ? 18.961 9.582 49.565 1.00 19.84 85 LEU A N 1
ATOM 722 C CA . LEU A 1 88 ? 18.482 10.297 50.736 1.00 17.07 85 LEU A CA 1
ATOM 723 C C . LEU A 1 88 ? 19.609 10.290 51.758 1.00 21.62 85 LEU A C 1
ATOM 724 O O . LEU A 1 88 ? 20.171 9.235 52.057 1.00 23.39 85 LEU A O 1
ATOM 729 N N . TYR A 1 89 ? 19.940 11.461 52.291 1.00 21.32 86 TYR A N 1
ATOM 730 C CA . TYR A 1 89 ? 21.105 11.600 53.156 1.00 20.88 86 TYR A CA 1
ATOM 731 C C . TYR A 1 89 ? 20.742 12.239 54.485 1.00 21.02 86 TYR A C 1
ATOM 732 O O . TYR A 1 89 ? 19.764 12.969 54.584 1.00 19.78 86 TYR A O 1
ATOM 741 N N . SER A 1 90 ? 21.549 11.976 55.504 1.00 21.45 87 SER A N 1
ATOM 742 C CA . SER A 1 90 ? 21.338 12.591 56.804 1.00 25.47 87 SER A CA 1
ATOM 743 C C . SER A 1 90 ? 22.636 12.647 57.592 1.00 25.82 87 SER A C 1
ATOM 744 O O . SER A 1 90 ? 23.520 11.814 57.404 1.00 24.86 87 SER A O 1
ATOM 747 N N . LYS A 1 91 ? 22.744 13.645 58.461 1.00 26.07 88 LYS A N 1
ATOM 748 C CA . LYS A 1 91 ? 23.818 13.701 59.440 1.00 28.54 88 LYS A CA 1
ATOM 749 C C . LYS A 1 91 ? 23.239 13.533 60.842 1.00 31.66 88 LYS A C 1
ATOM 750 O O . LYS A 1 91 ? 23.922 13.773 61.838 1.00 35.13 88 LYS A O 1
ATOM 756 N N . LYS A 1 92 ? 21.978 13.112 60.914 1.00 27.85 89 LYS A N 1
ATOM 757 C CA . LYS A 1 92 ? 21.313 12.945 62.206 1.00 31.05 89 LYS A CA 1
ATOM 758 C C . LYS A 1 92 ? 20.808 11.516 62.456 1.00 31.93 89 LYS A C 1
ATOM 759 O O . LYS A 1 92 ? 20.625 11.113 63.602 1.00 34.59 89 LYS A O 1
ATOM 765 N N . ILE A 1 93 ? 20.579 10.756 61.388 1.00 30.73 90 ILE A N 1
ATOM 766 C CA . ILE A 1 93 ? 20.141 9.368 61.522 1.00 30.84 90 ILE A CA 1
ATOM 767 C C . ILE A 1 93 ? 20.919 8.434 60.597 1.00 30.90 90 ILE A C 1
ATOM 768 O O . ILE A 1 93 ? 21.392 8.851 59.537 1.00 28.95 90 ILE A O 1
ATOM 773 N N . THR A 1 94 ? 21.049 7.173 61.005 1.00 29.62 91 THR A N 1
ATOM 774 C CA . THR A 1 94 ? 21.716 6.160 60.192 1.00 31.59 91 THR A CA 1
ATOM 775 C C . THR A 1 94 ? 20.705 5.203 59.579 1.00 30.06 91 THR A C 1
ATOM 776 O O . THR A 1 94 ? 21.031 4.440 58.672 1.00 32.50 91 THR A O 1
ATOM 780 N N . ALA A 1 95 ? 19.478 5.234 60.087 1.00 28.50 92 ALA A N 1
ATOM 781 C CA . ALA A 1 95 ? 18.420 4.383 59.558 1.00 27.45 92 ALA A CA 1
ATOM 782 C C . ALA A 1 95 ? 17.115 5.158 59.476 1.00 26.47 92 ALA A C 1
ATOM 783 O O . ALA A 1 95 ? 16.834 6.001 60.324 1.00 24.60 92 ALA A O 1
ATOM 785 N N . LEU A 1 96 ? 16.317 4.870 58.456 1.00 26.02 93 LEU A N 1
ATOM 786 C CA . LEU A 1 96 ? 15.105 5.641 58.210 1.00 30.78 93 LEU A CA 1
ATOM 787 C C . LEU A 1 96 ? 14.080 5.519 59.336 1.00 35.95 93 LEU A C 1
ATOM 788 O O . LEU A 1 96 ? 13.323 6.456 59.593 1.00 38.29 93 LEU A O 1
ATOM 793 N N . THR A 1 97 ? 14.057 4.372 60.010 1.00 35.06 94 THR A N 1
ATOM 794 C CA . THR A 1 97 ? 13.113 4.169 61.108 1.00 38.18 94 THR A CA 1
ATOM 795 C C . THR A 1 97 ? 13.362 5.122 62.279 1.00 35.98 94 THR A C 1
ATOM 796 O O . THR A 1 97 ? 12.472 5.353 63.096 1.00 37.36 94 THR A O 1
ATOM 800 N N . GLN A 1 98 ? 14.566 5.681 62.352 1.00 33.45 95 GLN A N 1
ATOM 801 C CA . GLN A 1 98 ? 14.917 6.598 63.437 1.00 33.79 95 GLN A CA 1
ATOM 802 C C . GLN A 1 98 ? 14.184 7.943 63.373 1.00 34.11 95 GLN A C 1
ATOM 803 O O . GLN A 1 98 ? 14.213 8.712 64.335 1.00 33.11 95 GLN A O 1
ATOM 809 N N . LEU A 1 99 ? 13.542 8.237 62.245 1.00 33.09 96 LEU A N 1
ATOM 810 C CA . LEU A 1 99 ? 12.843 9.513 62.092 1.00 30.92 96 LEU A CA 1
ATOM 811 C C . LEU A 1 99 ? 11.790 9.706 63.173 1.00 33.84 96 LEU A C 1
ATOM 812 O O . LEU A 1 99 ? 10.952 8.838 63.391 1.00 34.19 96 LEU A O 1
ATOM 817 N N . LYS A 1 100 ? 11.837 10.849 63.845 1.00 38.28 97 LYS A N 1
ATOM 818 C CA . LYS A 1 100 ? 10.833 11.182 64.844 1.00 42.44 97 LYS A CA 1
ATOM 819 C C . LYS A 1 100 ? 9.622 11.828 64.185 1.00 38.44 97 LYS A C 1
ATOM 820 O O . LYS A 1 100 ? 9.685 12.280 63.036 1.00 30.48 97 LYS A O 1
ATOM 826 N N . THR A 1 101 ? 8.517 11.867 64.920 1.00 36.21 98 THR A N 1
ATOM 827 C CA . THR A 1 101 ? 7.319 12.546 64.458 1.00 34.49 98 THR A CA 1
ATOM 828 C C . THR A 1 101 ? 7.624 14.017 64.219 1.00 29.67 98 THR A C 1
ATOM 829 O O . THR A 1 101 ? 8.248 14.673 65.054 1.00 30.83 98 THR A O 1
ATOM 833 N N . GLY A 1 102 ? 7.199 14.530 63.071 1.00 26.44 99 GLY A N 1
ATOM 834 C CA . GLY A 1 102 ? 7.409 15.928 62.739 1.00 26.68 99 GLY A CA 1
ATOM 835 C C . GLY A 1 102 ? 8.818 16.260 62.277 1.00 26.29 99 GLY A C 1
ATOM 836 O O . GLY A 1 102 ? 9.204 17.427 62.240 1.00 27.66 99 GLY A O 1
ATOM 837 N N . ALA A 1 103 ? 9.591 15.236 61.931 1.00 25.58 100 ALA A N 1
ATOM 838 C CA . ALA A 1 103 ? 10.947 15.442 61.437 1.00 25.71 100 ALA A CA 1
ATOM 839 C C . ALA A 1 103 ? 10.911 16.248 60.143 1.00 24.03 100 ALA A C 1
ATOM 840 O O . ALA A 1 103 ? 9.941 16.167 59.393 1.00 27.09 100 ALA A O 1
ATOM 842 N N . LYS A 1 104 ? 11.962 17.026 59.892 1.00 24.97 101 LYS A N 1
ATOM 843 C CA . LYS A 1 104 ? 12.061 17.841 58.679 1.00 22.29 101 LYS A CA 1
ATOM 844 C C . LYS A 1 104 ? 12.816 17.111 57.579 1.00 23.96 101 LYS A C 1
ATOM 845 O O . LYS A 1 104 ? 13.926 16.626 57.794 1.00 21.76 101 LYS A O 1
ATOM 851 N N . ILE A 1 105 ? 12.210 17.049 56.398 1.00 20.41 102 ILE A N 1
ATOM 852 C CA . ILE A 1 105 ? 12.822 16.421 55.243 1.00 21.49 102 ILE A CA 1
ATOM 853 C C . ILE A 1 105 ? 12.982 17.464 54.144 1.00 20.84 102 ILE A C 1
ATOM 854 O O . ILE A 1 105 ? 11.995 18.046 53.694 1.00 20.97 102 ILE A O 1
ATOM 859 N N . ALA A 1 106 ? 14.216 17.703 53.714 1.00 17.74 103 ALA A N 1
ATOM 860 C CA . ALA A 1 106 ? 14.467 18.684 52.662 1.00 15.94 103 ALA A CA 1
ATOM 861 C C . ALA A 1 106 ? 14.432 18.023 51.291 1.00 15.48 103 ALA A C 1
ATOM 862 O O . ALA A 1 106 ? 14.938 16.917 51.118 1.00 16.57 103 ALA A O 1
ATOM 864 N N . VAL A 1 107 ? 13.816 18.705 50.328 1.00 12.81 104 VAL A N 1
ATOM 865 C CA . VAL A 1 107 ? 13.752 18.236 48.945 1.00 15.93 104 VAL A CA 1
ATOM 866 C C . VAL A 1 107 ? 14.033 19.419 48.015 1.00 12.69 104 VAL A C 1
ATOM 867 O O . VAL A 1 107 ? 13.866 20.571 48.418 1.00 17.36 104 VAL A O 1
ATOM 871 N N . PRO A 1 108 ? 14.470 19.144 46.774 1.00 11.31 105 PRO A N 1
ATOM 872 C CA . PRO A 1 108 ? 14.661 20.221 45.788 1.00 12.09 105 PRO A CA 1
ATOM 873 C C . PRO A 1 108 ? 13.349 20.962 45.550 1.00 15.62 105 PRO A C 1
ATOM 874 O O . PRO A 1 108 ? 12.291 20.353 45.705 1.00 14.43 105 PRO A O 1
ATOM 878 N N . SER A 1 109 ? 13.423 22.242 45.177 1.00 15.52 106 SER A N 1
ATOM 879 C CA . SER A 1 109 ? 12.235 23.089 45.035 1.00 15.41 106 SER A CA 1
ATOM 880 C C . SER A 1 109 ? 11.775 23.275 43.585 1.00 14.95 106 SER A C 1
ATOM 881 O O . SER A 1 109 ? 10.688 23.776 43.345 1.00 17.65 106 SER A O 1
ATOM 884 N N . ASP A 1 110 ? 12.601 22.886 42.621 1.00 16.06 107 ASP A N 1
ATOM 885 C CA . ASP A 1 110 ? 12.179 22.928 41.221 1.00 14.16 107 ASP A CA 1
ATOM 886 C C . ASP A 1 110 ? 11.214 21.770 40.956 1.00 14.43 107 ASP A C 1
ATOM 887 O O . ASP A 1 110 ? 11.378 20.692 41.520 1.00 16.20 107 ASP A O 1
ATOM 892 N N . PRO A 1 111 ? 10.210 21.990 40.090 1.00 16.61 108 PRO A N 1
ATOM 893 C CA . PRO A 1 111 ? 9.076 21.065 39.921 1.00 18.11 108 PRO A CA 1
ATOM 894 C C . PRO A 1 111 ? 9.458 19.599 39.715 1.00 16.75 108 PRO A C 1
ATOM 895 O O . PRO A 1 111 ? 8.932 18.739 40.417 1.00 15.98 108 PRO A O 1
ATOM 899 N N . SER A 1 112 ? 10.350 19.313 38.770 1.00 15.79 109 SER A N 1
ATOM 900 C CA . SER A 1 112 ? 10.627 17.924 38.410 1.00 14.10 109 SER A CA 1
ATOM 901 C C . SER A 1 112 ? 11.445 17.181 39.461 1.00 15.72 109 SER A C 1
ATOM 902 O O . SER A 1 112 ? 11.161 16.026 39.772 1.00 14.59 109 SER A O 1
ATOM 905 N N . ASN A 1 113 ? 12.459 17.833 40.014 1.00 14.02 110 ASN A N 1
ATOM 906 C CA . ASN A 1 113 ? 13.250 17.173 41.047 1.00 14.83 110 ASN A CA 1
ATOM 907 C C . ASN A 1 113 ? 12.535 17.104 42.391 1.00 14.30 110 ASN A C 1
ATOM 908 O O . ASN A 1 113 ? 12.838 16.238 43.216 1.00 14.69 110 ASN A O 1
ATOM 913 N N . GLU A 1 114 ? 11.579 18.004 42.608 1.00 13.61 111 GLU A N 1
ATOM 914 C CA . GLU A 1 114 ? 10.759 17.929 43.807 1.00 14.32 111 GLU A CA 1
ATOM 915 C C . GLU A 1 114 ? 9.836 16.722 43.712 1.00 15.07 111 GLU A C 1
ATOM 916 O O . GLU A 1 114 ? 9.725 15.952 44.657 1.00 17.15 111 GLU A O 1
ATOM 922 N N . ALA A 1 115 ? 9.177 16.559 42.567 1.00 16.78 112 ALA A N 1
ATOM 923 C CA . ALA A 1 115 ? 8.335 15.392 42.343 1.00 18.64 112 ALA A CA 1
ATOM 924 C C . ALA A 1 115 ? 9.174 14.121 42.486 1.00 14.83 112 ALA A C 1
ATOM 925 O O . ALA A 1 115 ? 8.740 13.131 43.072 1.00 17.96 112 ALA A O 1
ATOM 927 N N . ARG A 1 116 ? 10.384 14.167 41.952 1.00 14.88 113 ARG A N 1
ATOM 928 C CA . ARG A 1 116 ? 11.301 13.040 42.010 1.00 15.04 113 ARG A CA 1
ATOM 929 C C . ARG A 1 116 ? 11.619 12.654 43.447 1.00 16.56 113 ARG A C 1
ATOM 930 O O . ARG A 1 116 ? 11.615 11.476 43.792 1.00 16.99 113 ARG A O 1
ATOM 938 N N . ALA A 1 117 ? 11.905 13.656 44.274 1.00 14.57 114 ALA A N 1
ATOM 939 C CA . ALA A 1 117 ? 12.258 13.426 45.667 1.00 15.58 114 ALA A CA 1
ATOM 940 C C . ALA A 1 117 ? 11.070 12.879 46.453 1.00 18.02 114 ALA A C 1
ATOM 941 O O . ALA A 1 117 ? 11.239 12.050 47.349 1.00 16.95 114 ALA A O 1
ATOM 943 N N . LEU A 1 118 ? 9.870 13.355 46.131 1.00 16.02 115 LEU A N 1
ATOM 944 C CA . LEU A 1 118 ? 8.670 12.860 46.799 1.00 18.40 115 LEU A CA 1
ATOM 945 C C . LEU A 1 118 ? 8.426 11.392 46.455 1.00 20.33 115 LEU A C 1
ATOM 946 O O . LEU A 1 118 ? 8.019 10.597 47.309 1.00 23.33 115 LEU A O 1
ATOM 951 N N . LEU A 1 119 ? 8.700 11.029 45.206 1.00 19.27 116 LEU A N 1
ATOM 952 C CA . LEU A 1 119 ? 8.596 9.642 44.777 1.00 21.77 116 LEU A CA 1
ATOM 953 C C . LEU A 1 119 ? 9.583 8.762 45.530 1.00 22.45 116 LEU A C 1
ATOM 954 O O . LEU A 1 119 ? 9.273 7.619 45.867 1.00 22.00 116 LEU A O 1
ATOM 959 N N . LEU A 1 120 ? 10.771 9.301 45.796 1.00 22.07 117 LEU A N 1
ATOM 960 C CA . LEU A 1 120 ? 11.794 8.576 46.543 1.00 20.83 117 LEU A CA 1
ATOM 961 C C . LEU A 1 120 ? 11.401 8.412 48.015 1.00 21.72 117 LEU A C 1
ATOM 962 O O . LEU A 1 120 ? 11.670 7.374 48.622 1.00 24.88 117 LEU A O 1
ATOM 967 N N . LEU A 1 121 ? 10.772 9.436 48.592 1.00 19.29 118 LEU A N 1
ATOM 968 C CA . LEU A 1 121 ? 10.285 9.338 49.969 1.00 22.60 118 LEU A CA 1
ATOM 969 C C . LEU A 1 121 ? 9.189 8.282 50.068 1.00 23.86 118 LEU A C 1
ATOM 970 O O . LEU A 1 121 ? 9.023 7.630 51.102 1.00 24.94 118 LEU A O 1
ATOM 975 N N . GLU A 1 122 ? 8.438 8.121 48.985 1.00 22.87 119 GLU A N 1
ATOM 976 C CA . GLU A 1 122 ? 7.402 7.101 48.926 1.00 26.62 119 GLU A CA 1
ATOM 977 C C . GLU A 1 122 ? 8.031 5.711 48.817 1.00 26.52 119 GLU A C 1
ATOM 978 O O . GLU A 1 122 ? 7.576 4.758 49.448 1.00 23.98 119 GLU A O 1
ATOM 984 N N . LYS A 1 123 ? 9.083 5.603 48.012 1.00 25.33 120 LYS A N 1
ATOM 985 C CA . LYS A 1 123 ? 9.835 4.361 47.900 1.00 25.57 120 LYS A CA 1
ATOM 986 C C . LYS A 1 123 ? 10.381 3.999 49.276 1.00 26.56 120 LYS A C 1
ATOM 987 O O . LYS A 1 123 ? 10.415 2.828 49.655 1.00 28.43 120 LYS A O 1
ATOM 993 N N . ALA A 1 124 ? 10.794 5.021 50.023 1.00 24.01 121 ALA A N 1
ATOM 994 C CA . ALA A 1 124 ? 11.303 4.843 51.381 1.00 22.12 121 ALA A CA 1
ATOM 995 C C . ALA A 1 124 ? 10.202 4.469 52.379 1.00 26.96 121 ALA A C 1
ATOM 996 O O . ALA A 1 124 ? 10.474 4.276 53.563 1.00 27.62 121 ALA A O 1
ATOM 998 N N . GLN A 1 125 ? 8.967 4.369 51.896 1.00 27.60 122 GLN A N 1
ATOM 999 C CA . GLN A 1 125 ? 7.825 4.029 52.745 1.00 32.54 122 GLN A CA 1
ATOM 1000 C C . GLN A 1 125 ? 7.583 5.066 53.841 1.00 31.62 122 GLN A C 1
ATOM 1001 O O . GLN A 1 125 ? 7.075 4.741 54.914 1.00 30.17 122 GLN A O 1
ATOM 1007 N N . LEU A 1 126 ? 7.945 6.314 53.565 1.00 27.52 123 LEU A N 1
ATOM 1008 C CA . LEU A 1 126 ? 7.747 7.398 54.522 1.00 26.38 123 LEU A CA 1
ATOM 1009 C C . LEU A 1 126 ? 6.423 8.118 54.279 1.00 27.98 123 LEU A C 1
ATOM 1010 O O . LEU A 1 126 ? 5.795 8.624 55.210 1.00 29.08 123 LEU A O 1
ATOM 1015 N N . ILE A 1 127 ? 6.009 8.166 53.019 1.00 27.52 124 ILE A N 1
ATOM 1016 C CA . ILE A 1 127 ? 4.748 8.786 52.655 1.00 26.80 124 ILE A CA 1
ATOM 1017 C C . ILE A 1 127 ? 4.100 7.986 51.546 1.00 29.64 124 ILE A C 1
ATOM 1018 O O . ILE A 1 127 ? 4.720 7.104 50.959 1.00 31.82 124 ILE A O 1
ATOM 1023 N N . GLN A 1 128 ? 2.845 8.305 51.263 1.00 28.88 125 GLN A N 1
ATOM 1024 C CA . GLN A 1 128 ? 2.168 7.776 50.096 1.00 33.04 125 GLN A CA 1
ATOM 1025 C C . GLN A 1 128 ? 1.594 8.948 49.328 1.00 32.72 125 GLN A C 1
ATOM 1026 O O . GLN A 1 128 ? 1.039 9.875 49.918 1.00 33.93 125 GLN A O 1
ATOM 1032 N N . LEU A 1 129 ? 1.750 8.916 48.011 1.00 31.25 126 LEU A N 1
ATOM 1033 C CA . LEU A 1 129 ? 1.210 9.957 47.156 1.00 29.72 126 LEU A CA 1
ATOM 1034 C C . LEU A 1 129 ? -0.152 9.527 46.636 1.00 34.28 126 LEU A C 1
ATOM 1035 O O . LEU A 1 129 ? -0.423 8.334 46.511 1.00 31.49 126 LEU A O 1
ATOM 1040 N N . LYS A 1 130 ? -1.007 10.500 46.343 1.00 40.91 127 LYS A N 1
ATOM 1041 C CA . LYS A 1 130 ? -2.317 10.206 45.779 1.00 49.78 127 LYS A CA 1
ATOM 1042 C C . LYS A 1 130 ? -2.151 9.298 44.570 1.00 55.68 127 LYS A C 1
ATOM 1043 O O . LYS A 1 130 ? -1.195 9.437 43.807 1.00 55.66 127 LYS A O 1
ATOM 1049 N N . THR A 1 131 ? -3.078 8.360 44.413 1.00 61.17 128 THR A N 1
ATOM 1050 C CA . THR A 1 131 ? -2.981 7.338 43.375 1.00 65.70 128 THR A CA 1
ATOM 1051 C C . THR A 1 131 ? -2.782 7.925 41.980 1.00 68.47 128 THR A C 1
ATOM 1052 O O . THR A 1 131 ? -3.137 9.078 41.725 1.00 67.75 128 THR A O 1
ATOM 1056 N N . HIS A 1 132 ? -2.211 7.110 41.092 1.00 71.30 129 HIS A N 1
ATOM 1057 C CA . HIS A 1 132 ? -1.882 7.502 39.720 1.00 74.99 129 HIS A CA 1
ATOM 1058 C C . HIS A 1 132 ? -0.510 8.169 39.642 1.00 70.00 129 HIS A C 1
ATOM 1059 O O . HIS A 1 132 ? -0.397 9.391 39.726 1.00 66.90 129 HIS A O 1
ATOM 1066 N N . ILE A 1 135 ? 5.381 12.175 38.544 1.00 56.13 132 ILE A N 1
ATOM 1067 C CA . ILE A 1 135 ? 6.299 12.966 37.727 1.00 57.18 132 ILE A CA 1
ATOM 1068 C C . ILE A 1 135 ? 6.062 14.469 37.897 1.00 51.90 132 ILE A C 1
ATOM 1069 O O . ILE A 1 135 ? 6.957 15.279 37.638 1.00 47.43 132 ILE A O 1
ATOM 1074 N N . ASN A 1 136 ? 4.857 14.834 38.333 1.00 5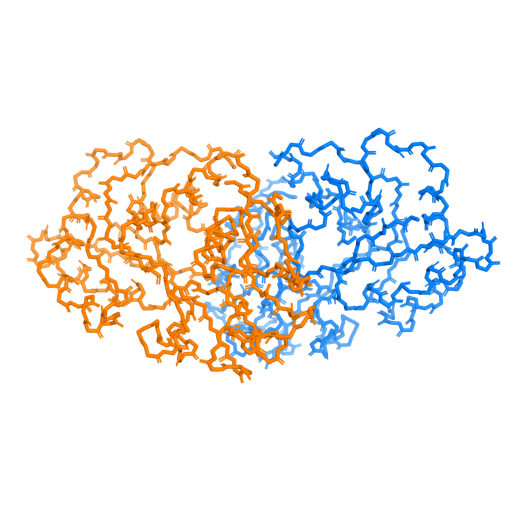1.27 133 ASN A N 1
ATOM 1075 C CA . ASN A 1 136 ? 4.538 16.226 38.651 1.00 50.26 133 ASN A CA 1
ATOM 1076 C C . ASN A 1 136 ? 4.047 16.396 40.088 1.00 46.45 133 ASN A C 1
ATOM 1077 O O . ASN A 1 136 ? 3.381 17.379 40.408 1.00 45.26 133 ASN A O 1
ATOM 1082 N N . ALA A 1 137 ? 4.375 15.441 40.953 1.00 42.34 134 ALA A N 1
ATOM 1083 C CA . ALA A 1 137 ? 3.880 15.463 42.331 1.00 35.62 134 ALA A CA 1
ATOM 1084 C C . ALA A 1 137 ? 4.363 16.664 43.143 1.00 30.83 134 ALA A C 1
ATOM 1085 O O . ALA A 1 137 ? 5.495 17.129 42.986 1.00 29.75 134 ALA A O 1
ATOM 1087 N N . THR A 1 138 ? 3.478 17.160 44.002 1.00 29.48 135 THR A N 1
ATOM 1088 C CA . THR A 1 138 ? 3.782 18.212 44.966 1.00 28.49 135 THR A CA 1
ATOM 1089 C C . THR A 1 138 ? 3.398 17.676 46.344 1.00 27.18 135 THR A C 1
ATOM 1090 O O . THR A 1 138 ? 2.766 16.627 46.438 1.00 29.71 135 THR A O 1
ATOM 1094 N N . PRO A 1 139 ? 3.796 18.372 47.421 1.00 24.69 136 PRO A N 1
ATOM 1095 C CA . PRO A 1 139 ? 3.390 17.911 48.753 1.00 26.66 136 PRO A CA 1
ATOM 1096 C C . PRO A 1 139 ? 1.869 17.858 48.931 1.00 31.41 136 PRO A C 1
ATOM 1097 O O . PRO A 1 139 ? 1.377 17.141 49.799 1.00 30.57 136 PRO A O 1
ATOM 1109 N N . ASP A 1 141 ? 0.061 16.440 47.079 1.00 35.35 138 ASP A N 1
ATOM 1110 C CA . ASP A 1 141 ? -0.312 15.123 46.589 1.00 37.47 138 ASP A CA 1
ATOM 1111 C C . ASP A 1 141 ? 0.030 14.030 47.587 1.00 32.44 138 ASP A C 1
ATOM 1112 O O . ASP A 1 141 ? -0.115 12.846 47.292 1.00 30.46 138 ASP A O 1
ATOM 1117 N N . ILE A 1 142 ? 0.490 14.429 48.767 1.00 32.30 139 ILE A N 1
ATOM 1118 C CA . ILE A 1 142 ? 0.764 13.463 49.819 1.00 29.98 139 ILE A CA 1
ATOM 1119 C C . ILE A 1 142 ? -0.554 13.053 50.462 1.00 33.65 139 ILE A C 1
ATOM 1120 O O . ILE A 1 142 ? -1.238 13.872 51.078 1.00 33.87 139 ILE A O 1
ATOM 1125 N N . ALA A 1 143 ? -0.913 11.784 50.300 1.00 34.19 140 ALA A N 1
ATOM 1126 C CA . ALA A 1 143 ? -2.183 11.282 50.812 1.00 36.64 140 ALA A CA 1
ATOM 1127 C C . ALA A 1 143 ? -2.020 10.678 52.200 1.00 36.89 140 ALA A C 1
ATOM 1128 O O . ALA A 1 143 ? -2.955 10.680 52.996 1.00 40.37 140 ALA A O 1
ATOM 1130 N N . SER A 1 144 ? -0.827 10.169 52.487 1.00 33.06 141 SER A N 1
ATOM 1131 C CA . SER A 1 144 ? -0.544 9.568 53.784 1.00 33.40 141 SER A CA 1
ATOM 1132 C C . SER A 1 144 ? 0.821 10.006 54.310 1.00 33.94 141 SER A C 1
ATOM 1133 O O . SER A 1 144 ? 1.837 9.865 53.625 1.00 31.91 141 SER A O 1
ATOM 1136 N N . ASN A 1 145 ? 0.833 10.542 55.528 1.00 31.43 142 ASN A N 1
ATOM 1137 C CA . ASN A 1 145 ? 2.061 11.001 56.169 1.00 30.59 142 ASN A CA 1
ATOM 1138 C C . ASN A 1 145 ? 2.045 10.665 57.666 1.00 31.61 142 ASN A C 1
ATOM 1139 O O . ASN A 1 145 ? 1.915 11.552 58.508 1.00 30.40 142 ASN A O 1
ATOM 1144 N N . PRO A 1 146 ? 2.175 9.368 57.991 1.00 34.30 143 PRO A N 1
ATOM 1145 C CA . PRO A 1 146 ? 2.068 8.812 59.346 1.00 38.44 143 PRO A CA 1
ATOM 1146 C C . PRO A 1 146 ? 2.851 9.581 60.408 1.00 35.98 143 PRO A C 1
ATOM 1147 O O . PRO A 1 146 ? 2.289 9.917 61.454 1.00 35.14 143 PRO A O 1
ATOM 1151 N N . LYS A 1 147 ? 4.129 9.846 60.156 1.00 31.97 144 LYS A N 1
ATOM 1152 C CA . LYS A 1 147 ? 4.949 10.551 61.136 1.00 30.03 144 LYS A CA 1
ATOM 1153 C C . LYS A 1 147 ? 4.831 12.062 61.011 1.00 26.91 144 LYS A C 1
ATOM 1154 O O . LYS A 1 147 ? 5.579 12.797 61.652 1.00 27.82 144 LYS A O 1
ATOM 1160 N N . LYS A 1 148 ? 3.888 12.519 60.194 1.00 23.80 145 LYS A N 1
ATOM 1161 C CA . LYS A 1 148 ? 3.648 13.950 60.036 1.00 25.86 145 LYS A CA 1
ATOM 1162 C C . LYS A 1 148 ? 4.950 14.679 59.724 1.00 25.65 145 LYS A C 1
ATOM 1163 O O . LYS A 1 148 ? 5.268 15.714 60.311 1.00 25.40 145 LYS A O 1
ATOM 1169 N N . LEU A 1 149 ? 5.707 14.115 58.794 1.00 23.94 146 LEU A N 1
ATOM 1170 C CA . LEU A 1 149 ? 6.990 14.680 58.411 1.00 25.49 146 LEU A CA 1
ATOM 1171 C C . LEU A 1 149 ? 6.786 16.044 57.763 1.00 24.38 146 LEU A C 1
ATOM 1172 O O . LEU A 1 149 ? 5.812 16.261 57.050 1.00 24.58 146 LEU A O 1
ATOM 1177 N N . LYS A 1 150 ? 7.699 16.969 58.032 1.00 23.65 147 LYS A N 1
ATOM 1178 C CA . LYS A 1 150 ? 7.611 18.304 57.464 1.00 27.13 147 LYS A CA 1
ATOM 1179 C C . LYS A 1 150 ? 8.525 18.435 56.246 1.00 24.14 147 LYS A C 1
ATOM 1180 O O . LYS A 1 150 ? 9.737 18.244 56.345 1.00 24.56 147 LYS A O 1
ATOM 1186 N N . ILE A 1 151 ? 7.935 18.758 55.100 1.00 23.20 148 ILE A N 1
ATOM 1187 C CA . ILE A 1 151 ? 8.693 18.886 53.858 1.00 20.55 148 ILE A CA 1
ATOM 1188 C C . ILE A 1 151 ? 9.248 20.297 53.696 1.00 20.84 148 ILE A C 1
ATOM 1189 O O . ILE A 1 151 ? 8.501 21.272 53.694 1.00 23.87 148 ILE A O 1
ATOM 1194 N N . VAL A 1 152 ? 10.564 20.391 53.562 1.00 20.57 149 VAL A N 1
ATOM 1195 C CA . VAL A 1 152 ? 11.249 21.664 53.384 1.00 19.70 149 VAL A CA 1
ATOM 1196 C C . VAL A 1 152 ? 11.761 21.773 51.949 1.00 18.71 149 VAL A C 1
ATOM 1197 O O . VAL A 1 152 ? 12.572 20.962 51.515 1.00 19.04 149 VAL A O 1
ATOM 1201 N N . GLU A 1 153 ? 11.286 22.775 51.217 1.00 15.80 150 GLU A N 1
ATOM 1202 C CA . GLU A 1 153 ? 11.648 22.929 49.815 1.00 15.41 150 GLU A CA 1
ATOM 1203 C C . GLU A 1 153 ? 12.805 23.918 49.616 1.00 16.27 150 GLU A C 1
ATOM 1204 O O . GLU A 1 153 ? 12.653 25.119 49.828 1.00 17.13 150 GLU A O 1
ATOM 1210 N N . LEU A 1 154 ? 13.965 23.390 49.222 1.00 15.12 151 LEU A N 1
ATOM 1211 C CA . LEU A 1 154 ? 15.167 24.195 49.008 1.00 14.50 151 LEU A CA 1
ATOM 1212 C C . LEU A 1 154 ? 15.680 24.085 47.580 1.00 16.90 151 LEU A C 1
ATOM 1213 O O . LEU A 1 154 ? 15.503 23.059 46.922 1.00 15.89 151 LEU A O 1
ATOM 1218 N N . ASP A 1 155 ? 16.337 25.139 47.110 1.00 15.82 152 ASP A N 1
ATOM 1219 C CA . ASP A 1 155 ? 17.036 25.071 45.834 1.00 16.60 152 ASP A CA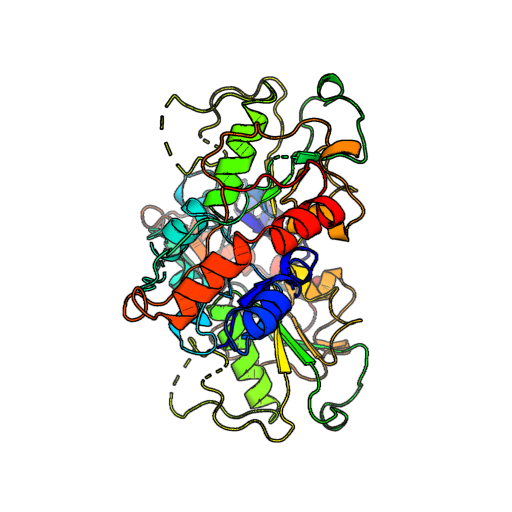 1
ATOM 1220 C C . ASP A 1 155 ? 18.057 23.933 45.873 1.00 17.37 152 ASP A C 1
ATOM 1221 O O . ASP A 1 155 ? 18.736 23.728 46.882 1.00 15.67 152 ASP A O 1
ATOM 1226 N N . ALA A 1 156 ? 18.160 23.195 44.772 1.00 16.40 153 ALA A N 1
ATOM 1227 C CA . ALA A 1 156 ? 19.001 21.997 44.713 1.00 17.27 153 ALA A CA 1
ATOM 1228 C C . ALA A 1 156 ? 20.435 22.221 45.195 1.00 15.56 153 ALA A C 1
ATOM 1229 O O . ALA A 1 156 ? 21.040 21.333 45.798 1.00 14.44 153 ALA A O 1
ATOM 1231 N N . ALA A 1 157 ? 20.981 23.399 44.911 1.00 14.92 154 ALA A N 1
ATOM 1232 C CA . ALA A 1 157 ? 22.371 23.703 45.249 1.00 14.33 154 ALA A CA 1
ATOM 1233 C C . ALA A 1 157 ? 22.554 24.044 46.726 1.00 16.59 154 ALA A C 1
ATOM 1234 O O . ALA A 1 157 ? 23.679 24.253 47.182 1.00 17.79 154 ALA A O 1
ATOM 1236 N N . GLN A 1 158 ? 21.449 24.103 47.466 1.00 13.90 155 GLN A N 1
ATOM 1237 C CA . GLN A 1 158 ? 21.480 24.432 48.891 1.00 15.56 155 GLN A CA 1
ATOM 1238 C C . GLN A 1 158 ? 21.308 23.190 49.769 1.00 18.50 155 GLN A C 1
ATOM 1239 O O . GLN A 1 158 ? 21.596 23.222 50.964 1.00 20.96 155 GLN A O 1
ATOM 1245 N N . LEU A 1 159 ? 20.842 22.096 49.174 1.00 18.41 156 LEU A N 1
ATOM 1246 C CA . LEU A 1 159 ? 20.457 20.918 49.951 1.00 19.82 156 LEU A CA 1
ATOM 1247 C C . LEU A 1 159 ? 21.617 20.306 50.737 1.00 20.34 156 LEU A C 1
ATOM 1248 O O . LEU A 1 159 ? 21.437 19.847 51.866 1.00 22.51 156 LEU A O 1
ATOM 1253 N N . SER A 1 160 ? 22.807 20.306 50.156 1.00 19.38 157 SER A N 1
ATOM 1254 C CA . SER A 1 160 ? 23.942 19.665 50.818 1.00 23.50 157 SER A CA 1
ATOM 1255 C C . SER A 1 160 ? 24.386 20.382 52.095 1.00 28.98 157 SER A C 1
ATOM 1256 O O . SER A 1 160 ? 25.048 19.788 52.940 1.00 33.28 157 SER A O 1
ATOM 1259 N N A ARG A 1 161 ? 24.029 21.654 52.240 0.43 26.85 158 ARG A N 1
ATOM 1260 N N B ARG A 1 161 ? 24.019 21.654 52.221 0.57 26.76 158 ARG A N 1
ATOM 1261 C CA A ARG A 1 161 ? 24.421 22.392 53.436 0.43 26.60 158 ARG A CA 1
ATOM 1262 C CA B ARG A 1 161 ? 24.394 22.447 53.387 0.57 26.54 158 ARG A CA 1
ATOM 1263 C C A ARG A 1 161 ? 23.295 22.440 54.462 0.43 27.10 158 ARG A C 1
ATOM 1264 C C B ARG A 1 161 ? 23.264 22.511 54.411 0.57 27.12 158 ARG A C 1
ATOM 1265 O O A ARG A 1 161 ? 23.429 23.068 55.512 0.43 27.27 158 ARG A O 1
ATOM 1266 O O B ARG A 1 161 ? 23.370 23.214 55.415 0.57 27.49 158 ARG A O 1
ATOM 1281 N N . SER A 1 162 ? 22.192 21.765 54.159 1.00 24.11 159 SER A N 1
ATOM 1282 C CA . SER A 1 162 ? 21.016 21.795 55.022 1.00 23.25 159 SER A CA 1
ATOM 1283 C C . SER A 1 162 ? 21.050 20.723 56.106 1.00 23.65 159 SER A C 1
ATOM 1284 O O . SER A 1 162 ? 20.244 20.749 57.035 1.00 24.02 159 SER A O 1
ATOM 1287 N N . LEU A 1 163 ? 21.991 19.793 55.992 1.00 22.06 160 LEU A N 1
ATOM 1288 C CA . LEU A 1 163 ? 21.987 18.593 56.825 1.00 23.35 160 LEU A CA 1
ATOM 1289 C C . LEU A 1 163 ? 22.203 18.853 58.310 1.00 27.80 160 LEU A C 1
ATOM 1290 O O . LEU A 1 163 ? 22.037 17.954 59.128 1.00 30.13 160 LEU A O 1
ATOM 1295 N N . GLY A 1 164 ? 22.574 20.078 58.660 1.00 30.78 161 GLY A N 1
ATOM 1296 C CA . GLY A 1 164 ? 22.674 20.450 60.058 1.00 32.38 161 GLY A CA 1
ATOM 1297 C C . GLY A 1 164 ? 21.330 20.898 60.600 1.00 34.61 161 GLY A C 1
ATOM 1298 O O . GLY A 1 164 ? 21.136 20.983 61.812 1.00 38.15 161 GLY A O 1
ATOM 1299 N N . ASP A 1 165 ? 20.393 21.172 59.697 1.00 32.66 162 ASP A N 1
ATOM 1300 C CA . ASP A 1 165 ? 19.108 21.757 60.073 1.00 33.26 162 ASP A CA 1
ATOM 1301 C C . ASP A 1 165 ? 17.911 20.863 59.760 1.00 32.27 162 ASP A C 1
ATOM 1302 O O . ASP A 1 165 ? 16.792 21.152 60.177 1.00 34.44 162 ASP A O 1
ATOM 1307 N N . VAL A 1 166 ? 18.132 19.790 59.011 1.00 25.73 163 VAL A N 1
ATOM 1308 C CA . VAL A 1 166 ? 17.042 18.865 58.722 1.00 23.52 163 VAL A CA 1
ATOM 1309 C C . VAL A 1 166 ? 17.455 17.458 59.105 1.00 25.29 163 VAL A C 1
ATOM 1310 O O . VAL A 1 166 ? 18.632 17.190 59.332 1.00 26.73 163 VAL A O 1
ATOM 1314 N N . ASP A 1 167 ? 16.480 16.562 59.177 1.00 25.75 164 ASP A N 1
ATOM 1315 C CA . ASP A 1 167 ? 16.745 15.200 59.602 1.00 25.99 164 ASP A CA 1
ATOM 1316 C C . ASP A 1 167 ? 17.100 14.291 58.436 1.00 22.81 164 ASP A C 1
ATOM 1317 O O . ASP A 1 167 ? 17.702 13.239 58.630 1.00 22.25 164 ASP A O 1
ATOM 1322 N N . LEU A 1 168 ? 16.732 14.714 57.230 1.00 20.83 165 LEU A N 1
ATOM 1323 C CA . LEU A 1 168 ? 16.902 13.901 56.028 1.00 19.49 165 LEU A CA 1
ATOM 1324 C C . LEU A 1 168 ? 16.779 14.806 54.810 1.00 21.30 165 LEU A C 1
ATOM 1325 O O . LEU A 1 168 ? 15.966 15.730 54.802 1.00 20.66 165 LEU A O 1
ATOM 1330 N N . ALA A 1 169 ? 17.577 14.552 53.779 1.00 17.54 166 ALA A N 1
ATOM 1331 C CA . ALA A 1 169 ? 17.486 15.352 52.562 1.00 18.78 166 ALA A CA 1
ATOM 1332 C C . ALA A 1 169 ? 17.658 14.490 51.324 1.00 17.43 166 ALA A C 1
ATOM 1333 O O . ALA A 1 169 ? 18.514 13.605 51.287 1.00 19.32 166 ALA A O 1
ATOM 1335 N N . ALA A 1 170 ? 16.823 14.745 50.322 1.00 17.25 167 ALA A N 1
ATOM 1336 C CA . ALA A 1 170 ? 16.998 14.154 49.003 1.00 15.60 167 ALA A CA 1
ATOM 1337 C C . ALA A 1 170 ? 17.902 15.090 48.213 1.00 17.59 167 ALA A C 1
ATOM 1338 O O . ALA A 1 170 ? 17.560 16.254 48.007 1.00 21.61 167 ALA A O 1
ATOM 1340 N N . IL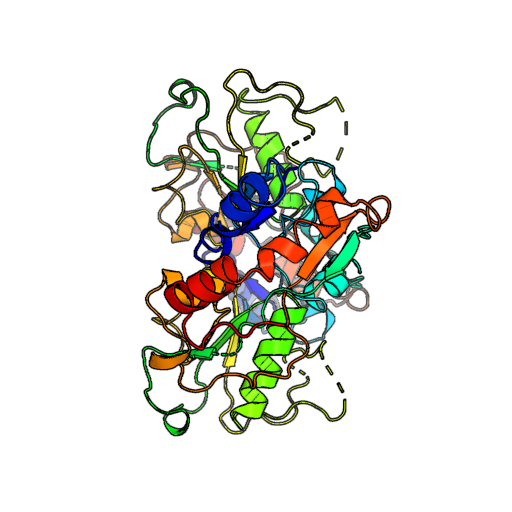E A 1 171 ? 19.060 14.596 47.783 1.00 16.19 168 ILE A N 1
ATOM 1341 C CA . ILE A 1 171 ? 20.059 15.449 47.141 1.00 16.37 168 ILE A CA 1
ATOM 1342 C C . ILE A 1 171 ? 20.505 14.890 45.789 1.00 14.67 168 ILE A C 1
ATOM 1343 O O . ILE A 1 171 ? 20.817 13.706 45.672 1.00 13.99 168 ILE A O 1
ATOM 1348 N N . ASN A 1 172 ? 20.533 15.735 44.764 1.00 12.85 169 ASN A N 1
ATOM 1349 C CA . ASN A 1 172 ? 21.040 15.300 43.462 1.00 12.55 169 ASN A CA 1
ATOM 1350 C C . ASN A 1 172 ? 22.508 14.934 43.595 1.00 12.85 169 ASN A C 1
ATOM 1351 O O . ASN A 1 172 ? 23.270 15.625 44.265 1.00 16.57 169 ASN A O 1
ATOM 1356 N N . THR A 1 173 ? 22.902 13.851 42.948 1.00 15.22 170 THR A N 1
ATOM 1357 C CA . THR A 1 173 ? 24.270 13.363 43.045 1.00 15.59 170 THR A CA 1
ATOM 1358 C C . THR A 1 173 ? 25.338 14.409 42.689 1.00 13.67 170 THR A C 1
ATOM 1359 O O . THR A 1 173 ? 26.377 14.472 43.343 1.00 14.26 170 THR A O 1
ATOM 1363 N N . ASN A 1 174 ? 25.091 15.239 41.675 1.00 11.79 171 ASN A N 1
ATOM 1364 C CA . ASN A 1 174 ? 26.097 16.236 41.305 1.00 13.78 171 ASN A CA 1
ATOM 1365 C C . ASN A 1 174 ? 26.381 17.212 42.449 1.00 15.95 171 ASN A C 1
ATOM 1366 O O . ASN A 1 174 ? 27.458 17.800 42.510 1.00 16.60 171 ASN A O 1
ATOM 1371 N N . TYR A 1 175 ? 25.422 17.370 43.361 1.00 13.92 172 TYR A N 1
ATOM 1372 C CA . TYR A 1 175 ? 25.617 18.251 44.514 1.00 17.60 172 TYR A CA 1
ATOM 1373 C C . TYR A 1 175 ? 26.088 17.494 45.758 1.00 18.32 172 TYR A C 1
ATOM 1374 O O . TYR A 1 175 ? 26.820 18.039 46.582 1.00 18.87 172 TYR A O 1
ATOM 1383 N N . ALA A 1 176 ? 25.670 16.239 45.887 1.00 14.88 173 ALA A N 1
ATOM 1384 C CA . ALA A 1 176 ? 26.089 15.415 47.015 1.00 15.50 173 ALA A CA 1
ATOM 1385 C C . ALA A 1 176 ? 27.598 15.166 47.011 1.00 17.11 173 ALA A C 1
ATOM 1386 O O . ALA A 1 176 ? 28.258 15.261 48.046 1.00 17.73 173 ALA A O 1
ATOM 1388 N N . ILE A 1 177 ? 28.143 14.851 45.843 1.00 17.89 174 ILE A N 1
ATOM 1389 C CA . ILE A 1 177 ? 29.546 14.456 45.758 1.00 19.01 174 ILE A CA 1
ATOM 1390 C C . ILE A 1 177 ? 30.518 15.539 46.222 1.00 20.00 174 ILE A C 1
ATOM 1391 O O . ILE A 1 177 ? 31.377 15.269 47.054 1.00 19.73 174 ILE A O 1
ATOM 1396 N N . PRO A 1 178 ? 30.370 16.773 45.714 1.00 18.61 175 PRO A N 1
ATOM 1397 C CA . PRO A 1 178 ? 31.269 17.837 46.179 1.00 20.85 175 PRO A CA 1
ATOM 1398 C C . PRO A 1 178 ? 31.123 18.095 47.681 1.00 26.37 175 PRO A C 1
ATOM 1399 O O . PRO A 1 178 ? 32.021 18.682 48.290 1.00 26.37 175 PRO A O 1
ATOM 1403 N N . ALA A 1 179 ? 30.012 17.665 48.274 1.00 22.96 176 ALA A N 1
ATOM 1404 C CA . ALA A 1 179 ? 29.801 17.883 49.704 1.00 23.74 176 ALA A CA 1
ATOM 1405 C C . ALA A 1 179 ? 30.389 16.750 50.543 1.00 25.94 176 ALA A C 1
ATOM 1406 O O . ALA A 1 179 ? 30.209 16.712 51.757 1.00 24.80 176 ALA A O 1
ATOM 1408 N N . GLY A 1 180 ? 31.105 15.836 49.893 1.00 21.78 177 GLY A N 1
ATOM 1409 C CA . GLY A 1 180 ? 31.695 14.709 50.588 1.00 21.08 177 GLY A CA 1
ATOM 1410 C C . GLY A 1 180 ? 30.718 13.575 50.835 1.00 24.06 177 GLY A C 1
ATOM 1411 O O . GLY A 1 180 ? 31.001 12.665 51.614 1.00 26.32 177 GLY A O 1
ATOM 1412 N N . LEU A 1 181 ? 29.567 13.622 50.169 1.00 22.16 178 LEU A N 1
ATOM 1413 C CA . LEU A 1 181 ? 28.550 12.586 50.330 1.00 25.79 178 LEU A CA 1
ATOM 1414 C C . LEU A 1 181 ? 28.536 11.639 49.133 1.00 30.15 178 LEU A C 1
ATOM 1415 O O . LEU A 1 181 ? 28.395 12.069 47.987 1.00 31.96 178 LEU A O 1
ATOM 1420 N N . SER A 1 182 ? 28.675 10.347 49.407 1.00 26.84 179 SER A N 1
ATOM 1421 C CA . SER A 1 182 ? 28.647 9.332 48.362 1.00 25.40 179 SER A CA 1
ATOM 1422 C C . SER A 1 182 ? 27.312 8.596 48.357 1.00 24.79 179 SER A C 1
ATOM 1423 O O . SER A 1 182 ? 26.871 8.099 49.393 1.00 25.92 179 SER A O 1
ATOM 1426 N N . PRO A 1 183 ? 26.663 8.526 47.188 1.00 22.91 180 PRO A N 1
ATOM 1427 C CA . PRO A 1 183 ? 25.402 7.801 47.012 1.00 23.98 180 PRO A CA 1
ATOM 1428 C C . PRO A 1 183 ? 25.519 6.338 47.429 1.00 28.83 180 PRO A C 1
ATOM 1429 O O . PRO A 1 183 ? 24.600 5.803 48.048 1.00 26.99 180 PRO A O 1
ATOM 1433 N N . SER A 1 184 ? 26.634 5.701 47.084 1.00 30.14 181 SER A N 1
ATOM 1434 C CA . SER A 1 184 ? 26.860 4.298 47.423 1.00 33.79 181 SER A CA 1
ATOM 1435 C C . SER A 1 184 ? 27.190 4.096 48.899 1.00 36.21 181 SER A C 1
ATOM 1436 O O . SER A 1 184 ? 26.767 3.112 49.512 1.00 38.14 181 SER A O 1
ATOM 1439 N N . ARG A 1 185 ? 27.945 5.029 49.467 1.00 35.47 182 ARG A N 1
ATOM 1440 C CA . ARG A 1 185 ? 28.460 4.863 50.820 1.00 36.21 182 ARG A CA 1
ATOM 1441 C C . ARG A 1 185 ? 27.603 5.528 51.887 1.00 32.91 182 ARG A C 1
ATOM 1442 O O . ARG A 1 185 ? 27.455 4.997 52.983 1.00 29.02 182 ARG A O 1
ATOM 1450 N N . ASP A 1 186 ? 27.040 6.689 51.571 1.00 29.70 183 ASP A N 1
ATOM 1451 C CA . ASP A 1 186 ? 26.413 7.520 52.595 1.00 28.64 183 ASP A CA 1
ATOM 1452 C C . ASP A 1 186 ? 24.882 7.547 52.573 1.00 27.02 183 ASP A C 1
ATOM 1453 O O . ASP A 1 186 ? 24.254 7.800 53.600 1.00 26.22 183 ASP A O 1
ATOM 1458 N N . ALA A 1 187 ? 24.284 7.286 51.414 1.00 24.26 184 ALA A N 1
ATOM 1459 C CA . ALA A 1 187 ? 22.830 7.350 51.291 1.00 26.39 184 ALA A CA 1
ATOM 1460 C C . ALA A 1 187 ? 22.141 6.247 52.091 1.00 27.54 184 ALA A C 1
ATOM 1461 O O . ALA A 1 187 ? 22.570 5.089 52.072 1.00 25.55 184 ALA A O 1
ATOM 1463 N N . LEU A 1 188 ? 21.076 6.610 52.799 1.00 23.99 185 LEU A N 1
ATOM 1464 C CA . LEU A 1 188 ? 20.282 5.621 53.520 1.00 25.94 185 LEU A CA 1
ATOM 1465 C C . LEU A 1 188 ? 19.475 4.795 52.528 1.00 29.08 185 LEU A C 1
ATOM 1466 O O . LEU A 1 188 ? 19.072 3.668 52.816 1.00 33.86 185 LEU A O 1
ATOM 1471 N N . LEU A 1 189 ? 19.264 5.367 51.347 1.00 26.60 186 LEU A N 1
ATOM 1472 C CA . LEU A 1 189 ? 18.461 4.751 50.295 1.00 26.13 186 LEU A CA 1
ATOM 1473 C C . LEU A 1 189 ? 18.647 5.532 48.997 1.00 24.72 186 LEU A C 1
ATOM 1474 O O . LEU A 1 189 ? 18.781 6.755 49.029 1.00 24.05 186 LEU A O 1
ATOM 1479 N N . THR A 1 190 ? 18.657 4.838 47.862 1.00 20.65 187 THR A N 1
ATOM 1480 C CA . THR A 1 190 ? 18.691 5.520 46.566 1.00 24.26 187 THR A CA 1
ATOM 1481 C C . THR A 1 190 ? 17.628 4.969 45.622 1.00 26.76 187 THR A C 1
ATOM 1482 O O . THR A 1 190 ? 17.112 3.867 45.824 1.00 24.71 187 THR A O 1
ATOM 1486 N N . GLU A 1 191 ? 17.311 5.739 44.586 1.00 25.15 188 GLU A N 1
ATOM 1487 C CA . GLU A 1 191 ? 16.437 5.273 43.521 1.00 22.79 188 GLU A CA 1
ATOM 1488 C C . GLU A 1 191 ? 17.020 4.027 42.887 1.00 24.34 188 GLU A C 1
ATOM 1489 O O . GLU A 1 191 ? 18.206 3.738 43.045 1.00 25.85 188 GLU A O 1
ATOM 1495 N N . GLY A 1 192 ? 16.185 3.306 42.147 1.00 27.45 189 GLY A N 1
ATOM 1496 C CA . GLY A 1 192 ? 16.656 2.235 41.293 1.00 31.37 189 GLY A CA 1
ATOM 1497 C C . GLY A 1 192 ? 17.244 2.810 40.015 1.00 33.72 189 GLY A C 1
ATOM 1498 O O . GLY A 1 192 ? 17.104 4.005 39.748 1.00 28.68 189 GLY A O 1
ATOM 1499 N N . PRO A 1 193 ? 17.905 1.960 39.214 1.00 36.15 190 PRO A N 1
ATOM 1500 C CA . PRO A 1 193 ? 18.596 2.395 37.996 1.00 35.11 190 PRO A CA 1
ATOM 1501 C C . PRO A 1 193 ? 17.657 2.653 36.820 1.00 35.08 190 PRO A C 1
ATOM 1502 O O . PRO A 1 193 ? 18.044 3.340 35.874 1.00 35.04 190 PRO A O 1
ATOM 1506 N N . ASN A 1 194 ? 16.444 2.116 36.877 1.00 35.52 191 ASN A N 1
ATOM 1507 C CA . ASN A 1 194 ? 15.521 2.209 35.748 1.00 41.02 191 ASN A CA 1
ATOM 1508 C C . ASN A 1 194 ? 14.476 3.306 35.903 1.00 38.51 191 ASN A C 1
ATOM 1509 O O . ASN A 1 194 ? 13.279 3.064 35.761 1.00 44.08 191 ASN A O 1
ATOM 1514 N N . SER A 1 195 ? 14.938 4.517 36.182 1.00 29.35 192 SER A N 1
ATOM 1515 C CA . SER A 1 195 ? 14.048 5.646 36.398 1.00 24.08 192 SER A CA 1
ATOM 1516 C C . SER A 1 195 ? 13.941 6.471 35.118 1.00 21.29 192 SER A C 1
ATOM 1517 O O . SER A 1 195 ? 14.660 6.225 34.151 1.00 22.44 192 SER A O 1
ATOM 1520 N N . PRO A 1 196 ? 13.029 7.447 35.100 1.00 20.01 193 PRO A N 1
ATOM 1521 C CA . PRO A 1 196 ? 12.964 8.366 33.957 1.00 21.45 193 PRO A CA 1
ATOM 1522 C C . PRO A 1 196 ? 14.013 9.484 34.011 1.00 18.31 193 PRO A C 1
ATOM 1523 O O . PRO A 1 196 ? 13.897 10.441 33.248 1.00 17.10 193 PRO A O 1
ATOM 1527 N N . TYR A 1 197 ? 15.026 9.357 34.865 1.00 17.53 194 TYR A N 1
ATOM 1528 C CA . TYR A 1 197 ? 15.936 10.479 35.126 1.00 18.00 194 TYR A CA 1
ATOM 1529 C C . TYR A 1 197 ? 17.345 10.370 34.543 1.00 18.42 194 TYR A C 1
ATOM 1530 O O . TYR A 1 197 ? 18.279 10.972 35.072 1.00 19.56 194 TYR A O 1
ATOM 1539 N N . ALA A 1 198 ? 17.499 9.628 33.452 1.00 16.45 195 ALA A N 1
ATOM 1540 C CA . ALA A 1 198 ? 18.768 9.625 32.734 1.00 15.96 195 ALA A CA 1
ATOM 1541 C C . ALA A 1 198 ? 19.053 11.043 32.260 1.00 15.23 195 ALA A C 1
ATOM 1542 O O . ALA A 1 198 ? 18.148 11.750 31.817 1.00 14.00 195 ALA A O 1
ATOM 1544 N N . ASN A 1 199 ? 20.302 11.479 32.372 1.00 14.61 196 ASN A N 1
ATOM 1545 C CA . ASN A 1 199 ? 20.658 12.797 31.865 1.00 12.64 196 ASN A CA 1
ATOM 1546 C C . ASN A 1 199 ? 20.856 12.759 30.357 1.00 17.82 196 ASN A C 1
ATOM 1547 O O . ASN A 1 199 ? 21.062 11.690 29.769 1.00 20.27 196 ASN A O 1
ATOM 1552 N N . VAL A 1 200 ? 20.769 13.921 29.726 1.00 14.88 197 VAL A N 1
ATOM 1553 C CA . VAL A 1 200 ? 20.781 13.978 28.275 1.00 14.77 197 VAL A CA 1
ATOM 1554 C C . VAL A 1 200 ? 21.676 15.086 27.761 1.00 15.56 197 VAL A C 1
ATOM 1555 O O . VAL A 1 200 ? 22.043 16.010 28.498 1.00 14.02 197 VAL A O 1
ATOM 1559 N N . VAL A 1 201 ? 22.031 14.981 26.489 1.00 16.92 198 VAL A N 1
ATOM 1560 C CA . VAL A 1 201 ? 22.631 16.090 25.786 1.00 15.26 198 VAL A CA 1
ATOM 1561 C C . VAL A 1 201 ? 21.517 16.808 25.046 1.00 16.34 198 VAL A C 1
ATOM 1562 O O . VAL A 1 201 ? 20.808 16.206 24.242 1.00 13.87 198 VAL A O 1
ATOM 1566 N N . ALA A 1 202 ? 21.349 18.090 25.344 1.00 17.13 199 ALA A N 1
ATOM 1567 C CA . ALA A 1 202 ? 20.305 18.883 24.718 1.00 17.75 199 ALA A CA 1
ATOM 1568 C C . ALA A 1 202 ? 20.917 19.882 23.743 1.00 15.39 199 ALA A C 1
ATOM 1569 O O . ALA A 1 202 ? 21.997 20.431 23.992 1.00 13.50 199 ALA A O 1
ATOM 1571 N N . VAL A 1 203 ? 20.231 20.098 22.626 1.00 13.61 200 VAL A N 1
ATOM 1572 C CA . VAL A 1 203 ? 20.668 21.061 21.622 1.00 12.85 200 VAL A CA 1
ATOM 1573 C C . VAL A 1 203 ? 19.457 21.843 21.120 1.00 16.61 200 VAL A C 1
ATOM 1574 O O . VAL A 1 203 ? 18.313 21.474 21.395 1.00 13.97 200 VAL A O 1
ATOM 1578 N N . ARG A 1 204 ? 19.703 22.923 20.387 1.00 16.34 201 ARG A N 1
ATOM 1579 C CA . ARG A 1 204 ? 18.606 23.654 19.767 1.00 18.32 201 ARG A CA 1
ATOM 1580 C C . ARG A 1 204 ? 17.913 22.778 18.728 1.00 18.85 201 ARG A C 1
ATOM 1581 O O . ARG A 1 204 ? 18.556 22.006 18.014 1.00 18.09 201 ARG A O 1
ATOM 1589 N N . GLU A 1 205 ? 16.593 22.898 18.662 1.00 20.19 202 GLU A N 1
ATOM 1590 C CA . GLU A 1 205 ? 15.786 22.145 17.708 1.00 22.88 202 GLU A CA 1
ATOM 1591 C C . GLU A 1 205 ? 16.374 22.160 16.297 1.00 20.33 202 GLU A C 1
ATOM 1592 O O . GLU A 1 205 ? 16.444 21.127 15.636 1.00 20.49 202 GLU A O 1
ATOM 1598 N N . ASP A 1 206 ? 16.795 23.332 15.836 1.00 22.62 203 ASP A N 1
ATOM 1599 C CA . ASP A 1 206 ? 17.349 23.460 14.490 1.00 26.14 203 ASP A CA 1
ATOM 1600 C C . ASP A 1 206 ? 18.665 22.698 14.296 1.00 25.06 203 ASP A C 1
ATOM 1601 O O . ASP A 1 206 ? 19.068 22.434 13.162 1.00 22.14 203 ASP A O 1
ATOM 1606 N N . ASP A 1 207 ? 19.323 22.339 15.398 1.00 19.42 204 ASP A N 1
ATOM 1607 C CA . ASP A 1 207 ? 20.622 21.669 15.322 1.00 19.57 204 ASP A CA 1
ATOM 1608 C C . ASP A 1 207 ? 20.566 20.176 15.623 1.00 19.71 204 ASP A C 1
ATOM 1609 O O . ASP A 1 207 ? 21.608 19.552 15.829 1.00 19.38 204 ASP A O 1
ATOM 1614 N N . LYS A 1 208 ? 19.372 19.597 15.675 1.00 19.11 205 LYS A N 1
ATOM 1615 C CA . LYS A 1 208 ? 19.248 18.207 16.127 1.00 19.34 205 LYS A CA 1
ATOM 1616 C C . LYS A 1 208 ? 19.997 17.200 15.246 1.00 20.66 205 LYS A C 1
ATOM 1617 O O . LYS A 1 208 ? 20.354 16.114 15.706 1.00 20.88 205 LYS A O 1
ATOM 1623 N N . ASN A 1 209 ? 20.239 17.555 13.987 1.00 19.65 206 ASN A N 1
ATOM 1624 C CA . ASN A 1 209 ? 20.943 16.656 13.070 1.00 18.66 206 ASN A CA 1
ATOM 1625 C C . ASN A 1 209 ? 22.406 17.030 12.837 1.00 18.83 206 ASN A C 1
ATOM 1626 O O . ASN A 1 209 ? 23.049 16.516 11.927 1.00 18.72 206 ASN A O 1
ATOM 1631 N N . ASP A 1 210 ? 22.933 17.924 13.666 1.00 18.44 207 ASP A N 1
ATOM 1632 C CA . ASP A 1 210 ? 24.310 18.372 13.519 1.00 19.36 207 ASP A CA 1
ATOM 1633 C C . ASP A 1 210 ? 25.269 17.236 13.896 1.00 15.28 207 ASP A C 1
ATOM 1634 O O . ASP A 1 210 ? 25.262 16.775 15.033 1.00 13.51 207 ASP A O 1
ATOM 1639 N N . PRO A 1 211 ? 26.096 16.787 12.940 1.00 15.83 208 PRO A N 1
ATOM 1640 C CA . PRO A 1 211 ? 26.957 15.625 13.193 1.00 17.55 208 PRO A CA 1
ATOM 1641 C C . PRO A 1 211 ? 27.974 15.871 14.308 1.00 15.50 208 PRO A C 1
ATOM 1642 O O . PRO A 1 211 ? 28.315 14.944 15.023 1.00 16.38 208 PRO A O 1
ATOM 1646 N N . ARG A 1 212 ? 28.442 17.102 14.465 1.00 15.50 209 ARG A N 1
ATOM 1647 C CA . ARG A 1 212 ? 29.413 17.387 15.524 1.00 17.67 209 ARG A CA 1
ATOM 1648 C C . ARG A 1 212 ? 28.783 17.278 16.912 1.00 17.75 209 ARG A C 1
ATOM 1649 O O . ARG A 1 212 ? 29.423 16.825 17.863 1.00 17.91 209 ARG A O 1
ATOM 1657 N N . LEU A 1 213 ? 27.530 17.703 17.032 1.00 15.29 210 LEU A N 1
ATOM 1658 C CA . LEU A 1 213 ? 26.811 17.551 18.296 1.00 16.99 210 LEU A CA 1
ATOM 1659 C C . LEU A 1 213 ? 26.487 16.079 18.589 1.00 16.22 210 LEU A C 1
ATOM 1660 O O . LEU A 1 213 ? 26.565 15.635 19.737 1.00 17.49 210 LEU A O 1
ATOM 1665 N N . LYS A 1 214 ? 26.132 15.323 17.553 1.00 18.67 211 LYS A N 1
ATOM 1666 C CA . LYS A 1 214 ? 25.932 13.883 17.696 1.00 18.15 211 LYS A CA 1
ATOM 1667 C C . LYS A 1 214 ? 27.225 13.188 18.123 1.00 18.40 211 LYS A C 1
ATOM 1668 O O . LYS A 1 214 ? 27.201 12.227 18.885 1.00 17.84 211 LYS A O 1
ATOM 1674 N N . GLN A 1 215 ? 28.354 13.674 17.621 1.00 15.63 212 GLN A N 1
ATOM 1675 C CA . GLN A 1 215 ? 29.652 13.116 18.002 1.00 16.95 212 GLN A CA 1
ATOM 1676 C C . GLN A 1 215 ? 29.970 13.316 19.485 1.00 15.43 212 GLN A C 1
ATOM 1677 O O . GLN A 1 215 ? 30.648 12.493 20.093 1.00 18.72 212 GLN A O 1
ATOM 1683 N N A LEU A 1 216 ? 29.477 14.408 20.061 0.46 16.01 213 LEU A N 1
ATOM 1684 N N B LEU A 1 216 ? 29.463 14.398 20.062 0.54 16.00 213 LEU A N 1
ATOM 1685 C CA A LEU A 1 216 ? 29.605 14.627 21.498 0.46 16.73 213 LEU A CA 1
ATOM 1686 C CA B LEU A 1 216 ? 29.627 14.638 21.489 0.54 16.67 213 LEU A CA 1
ATOM 1687 C C A LEU A 1 216 ? 28.970 13.469 22.241 0.46 16.66 213 LEU A C 1
ATOM 1688 C C B LEU A 1 216 ? 28.925 13.553 22.305 0.54 16.58 213 LEU A C 1
ATOM 1689 O O A LEU A 1 216 ? 29.568 12.890 23.149 0.46 16.52 213 LEU A O 1
ATOM 1690 O O B LEU A 1 216 ? 29.448 13.094 23.322 0.54 16.11 213 LEU A O 1
ATOM 1699 N N . VAL A 1 217 ? 27.741 13.146 21.856 1.00 18.59 214 VAL A N 1
ATOM 1700 C CA . VAL A 1 217 ? 27.005 12.064 22.498 1.00 17.46 214 VAL A CA 1
ATOM 1701 C C . VAL A 1 217 ? 27.800 10.769 22.407 1.00 17.36 214 VAL A C 1
ATOM 1702 O O . VAL A 1 217 ? 27.936 10.048 23.393 1.00 15.28 214 VAL A O 1
ATOM 1706 N N . SER A 1 218 ? 28.335 10.480 21.224 1.00 16.40 215 SER A N 1
ATOM 1707 C CA . SER A 1 218 ? 29.154 9.287 21.045 1.00 18.23 215 SER A CA 1
ATOM 1708 C C . SER A 1 218 ? 30.383 9.276 21.962 1.00 16.31 215 SER A C 1
ATOM 1709 O O . SER A 1 218 ? 30.702 8.254 22.574 1.00 15.30 215 SER A O 1
ATOM 1712 N N . ALA A 1 219 ? 31.072 10.409 22.052 1.00 16.30 216 ALA A N 1
ATOM 1713 C CA . ALA A 1 219 ? 32.240 10.526 22.932 1.00 16.11 216 ALA A CA 1
ATOM 1714 C C . ALA A 1 219 ? 31.883 10.255 24.394 1.00 16.75 216 ALA A C 1
ATOM 1715 O O . ALA A 1 219 ? 32.658 9.635 25.128 1.00 17.32 216 ALA A O 1
ATOM 1717 N N . LEU A 1 220 ? 30.717 10.741 24.815 1.00 14.20 217 LEU A N 1
ATOM 1718 C CA . LEU A 1 220 ? 30.237 10.530 26.179 1.00 15.99 217 LEU A CA 1
ATOM 1719 C C . LEU A 1 220 ? 29.900 9.064 26.474 1.00 18.47 217 LEU A C 1
ATOM 1720 O O . LEU A 1 220 ? 29.737 8.685 27.632 1.00 18.14 217 LEU A O 1
ATOM 1725 N N . HIS A 1 221 ? 29.816 8.247 25.426 1.00 18.09 218 HIS A N 1
ATOM 1726 C CA . HIS A 1 221 ? 29.638 6.802 25.579 1.00 21.53 218 HIS A CA 1
ATOM 1727 C C . HIS A 1 221 ? 30.928 6.023 25.346 1.00 20.85 218 HIS A C 1
ATOM 1728 O O . HIS A 1 221 ? 30.915 4.793 25.311 1.00 17.69 218 HIS A O 1
ATOM 1735 N N . SER A 1 222 ? 32.040 6.728 25.169 1.00 18.58 219 SER A N 1
ATOM 1736 C CA . SER A 1 222 ? 33.312 6.063 24.896 1.00 19.58 219 SER A CA 1
ATOM 1737 C C . SER A 1 222 ? 33.804 5.265 26.102 1.00 22.70 219 SER A C 1
ATOM 1738 O O . SER A 1 222 ? 33.436 5.557 27.241 1.00 19.34 219 SER A O 1
ATOM 1741 N N . PRO A 1 223 ? 34.647 4.252 2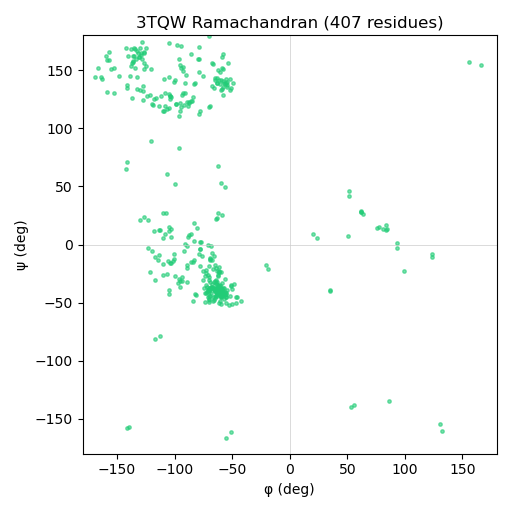5.853 1.00 23.57 220 PRO A N 1
ATOM 1742 C CA . PRO A 1 223 ? 35.267 3.511 26.955 1.00 23.87 220 PRO A CA 1
ATOM 1743 C C . PRO A 1 223 ? 35.951 4.442 27.956 1.00 20.30 220 PRO A C 1
ATOM 1744 O O . PRO A 1 223 ? 35.784 4.264 29.160 1.00 20.31 220 PRO A O 1
ATOM 1748 N N . ALA A 1 224 ? 36.700 5.428 27.471 1.00 20.13 221 ALA A N 1
ATOM 1749 C CA . ALA A 1 224 ? 37.419 6.334 28.369 1.00 18.49 221 ALA A CA 1
ATOM 1750 C C . ALA A 1 224 ? 36.479 7.140 29.276 1.00 18.53 221 ALA A C 1
ATOM 1751 O O . ALA A 1 224 ? 36.771 7.355 30.459 1.00 18.37 221 ALA A O 1
ATOM 1753 N N . VAL A 1 225 ? 35.361 7.601 28.728 1.00 17.16 222 VAL A N 1
ATOM 1754 C CA . VAL A 1 225 ? 34.400 8.347 29.535 1.00 17.13 222 VAL A CA 1
ATOM 1755 C C . VAL A 1 225 ? 33.699 7.430 30.538 1.00 18.10 222 VAL A C 1
ATOM 1756 O O . VAL A 1 225 ? 33.461 7.820 31.682 1.00 17.48 222 VAL A O 1
ATOM 1760 N N . LEU A 1 226 ? 33.383 6.209 30.118 1.00 17.09 223 LEU A N 1
ATOM 1761 C CA . LEU A 1 226 ? 32.789 5.243 31.041 1.00 21.27 223 LEU A CA 1
ATOM 1762 C C . LEU A 1 226 ? 33.754 4.925 32.176 1.00 22.61 223 LEU A C 1
ATOM 1763 O O . LEU A 1 226 ? 33.360 4.844 33.337 1.00 21.60 223 LEU A O 1
ATOM 1768 N N . SER A 1 227 ? 35.024 4.746 31.832 1.00 20.75 224 SER A N 1
ATOM 1769 C CA . SER A 1 227 ? 36.050 4.477 32.833 1.00 23.53 224 SER A CA 1
ATOM 1770 C C . SER A 1 227 ? 36.178 5.649 33.809 1.00 20.22 224 SER A C 1
ATOM 1771 O O . SER A 1 227 ? 36.294 5.447 35.021 1.00 21.74 224 SER A O 1
ATOM 1774 N N . ALA A 1 228 ? 36.138 6.873 33.287 1.00 15.22 225 ALA A N 1
ATOM 1775 C CA . ALA A 1 228 ? 36.205 8.062 34.137 1.00 12.94 225 ALA A CA 1
ATOM 1776 C C . ALA A 1 228 ? 34.971 8.204 35.025 1.00 17.24 225 ALA A C 1
ATOM 1777 O O . ALA A 1 228 ? 35.073 8.621 36.180 1.00 22.33 225 ALA A O 1
ATOM 1779 N N . ALA A 1 229 ? 33.804 7.874 34.482 1.00 16.50 226 ALA A N 1
ATOM 1780 C CA . ALA A 1 229 ? 32.578 7.919 35.273 1.00 17.27 226 ALA A CA 1
ATOM 1781 C C . ALA A 1 229 ? 32.715 7.019 36.497 1.00 17.98 226 ALA A C 1
ATOM 1782 O O . ALA A 1 229 ? 32.328 7.400 37.601 1.00 19.10 226 ALA A O 1
ATOM 1784 N N . LYS A 1 230 ? 33.273 5.828 36.296 1.00 17.47 227 LYS A N 1
ATOM 1785 C CA . LYS A 1 230 ? 33.534 4.907 37.397 1.00 22.77 227 LYS A CA 1
ATOM 1786 C C . LYS A 1 230 ? 34.400 5.547 38.480 1.00 23.53 227 LYS A C 1
ATOM 1787 O O . LYS A 1 230 ? 34.131 5.390 39.668 1.00 21.73 227 LYS A O 1
ATOM 1793 N N . LYS A 1 231 ? 35.442 6.265 38.076 1.00 21.66 228 LYS A N 1
ATOM 1794 C CA . LYS A 1 231 ? 36.347 6.869 39.050 1.00 22.91 228 LYS A CA 1
ATOM 1795 C C . LYS A 1 231 ? 35.691 8.048 39.776 1.00 23.79 228 LYS A C 1
ATOM 1796 O O . LYS A 1 231 ? 35.917 8.257 40.964 1.00 25.60 228 LYS A O 1
ATOM 1802 N N . ILE A 1 232 ? 34.875 8.812 39.055 1.00 19.66 229 ILE A N 1
ATOM 1803 C CA . ILE A 1 232 ? 34.258 10.009 39.612 1.00 16.53 229 ILE A CA 1
ATOM 1804 C C . ILE A 1 232 ? 33.003 9.688 40.428 1.00 19.66 229 ILE A C 1
ATOM 1805 O O . ILE A 1 232 ? 32.800 10.244 41.506 1.00 21.28 229 ILE A O 1
ATOM 1810 N N . PHE A 1 233 ? 32.175 8.779 39.915 1.00 18.51 230 PHE A N 1
ATOM 1811 C CA . PHE A 1 233 ? 30.852 8.517 40.490 1.00 19.27 230 PHE A CA 1
ATOM 1812 C C . PHE A 1 233 ? 30.680 7.120 41.089 1.00 22.13 230 PHE A C 1
ATOM 1813 O O . PHE A 1 233 ? 29.697 6.855 41.792 1.00 19.93 230 PHE A O 1
ATOM 1821 N N . GLY A 1 234 ? 31.615 6.221 40.799 1.00 23.77 231 GLY A N 1
ATOM 1822 C CA . GLY A 1 234 ? 31.458 4.831 41.194 1.00 23.79 231 GLY A CA 1
ATOM 1823 C C . GLY A 1 234 ? 30.126 4.299 40.698 1.00 25.87 231 GLY A C 1
ATOM 1824 O O . GLY A 1 234 ? 29.701 4.608 39.579 1.00 23.54 231 GLY A O 1
ATOM 1825 N N . ASP A 1 235 ? 29.455 3.511 41.537 1.00 25.83 232 ASP A N 1
ATOM 1826 C CA . ASP A 1 235 ? 28.145 2.962 41.198 1.00 25.37 232 ASP A CA 1
ATOM 1827 C C . ASP A 1 235 ? 27.060 4.038 41.124 1.00 23.91 232 ASP A C 1
ATOM 1828 O O . ASP A 1 235 ? 25.906 3.737 40.824 1.00 27.43 232 ASP A O 1
ATOM 1833 N N . GLY A 1 236 ? 27.432 5.284 41.400 1.00 21.59 233 GLY A N 1
ATOM 1834 C CA . GLY A 1 236 ? 26.480 6.380 41.414 1.00 21.19 233 GLY A CA 1
ATOM 1835 C C . GLY A 1 236 ? 26.128 6.886 40.027 1.00 20.19 233 GLY A C 1
ATOM 1836 O O . GLY A 1 236 ? 25.225 7.713 39.874 1.00 18.59 233 GLY A O 1
ATOM 1837 N N . ALA A 1 237 ? 26.847 6.398 39.020 1.00 15.31 234 ALA A N 1
ATOM 1838 C CA . ALA A 1 237 ? 26.538 6.714 37.629 1.00 17.82 234 ALA A CA 1
ATOM 1839 C C . ALA A 1 237 ? 26.333 5.435 36.830 1.00 21.53 234 ALA A C 1
ATOM 1840 O O . ALA A 1 237 ? 27.177 4.538 36.847 1.00 20.93 234 ALA A O 1
ATOM 1842 N N . ILE A 1 238 ? 25.207 5.356 36.133 1.00 19.26 235 ILE A N 1
ATOM 1843 C CA . ILE A 1 238 ? 24.888 4.200 35.316 1.00 20.68 235 ILE A CA 1
ATOM 1844 C C . ILE A 1 238 ? 24.730 4.632 33.870 1.00 20.19 235 ILE A C 1
ATOM 1845 O O . ILE A 1 238 ? 23.900 5.483 33.569 1.00 20.06 235 ILE A O 1
ATOM 1850 N N . PRO A 1 239 ? 25.544 4.056 32.973 1.00 20.63 236 PRO A N 1
ATOM 1851 C CA . PRO A 1 239 ? 25.474 4.360 31.543 1.00 23.28 236 PRO A CA 1
ATOM 1852 C C . PRO A 1 239 ? 24.042 4.217 31.046 1.00 22.26 236 PRO A C 1
ATOM 1853 O O . PRO A 1 239 ? 23.370 3.251 31.397 1.00 20.03 236 PRO A O 1
ATOM 1857 N N . ALA A 1 240 ? 23.575 5.184 30.264 1.00 23.66 237 ALA A N 1
ATOM 1858 C CA . ALA A 1 240 ? 22.190 5.188 29.809 1.00 25.83 237 ALA A CA 1
ATOM 1859 C C . ALA A 1 240 ? 22.087 5.326 28.294 1.00 31.52 237 ALA A C 1
ATOM 1860 O O . ALA A 1 240 ? 20.999 5.192 27.736 1.00 32.69 237 ALA A O 1
ATOM 1879 N N . VAL B 1 5 ? -6.331 33.101 59.067 1.00 31.76 2 VAL B N 1
ATOM 1880 C CA . VAL B 1 5 ? -5.678 33.429 57.800 1.00 28.08 2 VAL B CA 1
ATOM 1881 C C . VAL B 1 5 ? -4.212 32.988 57.769 1.00 20.43 2 VAL B C 1
ATOM 1882 O O . VAL B 1 5 ? -3.436 33.328 58.657 1.00 20.92 2 VAL B O 1
ATOM 1886 N N . ARG B 1 6 ? -3.836 32.237 56.739 1.00 15.80 3 ARG B N 1
ATOM 1887 C CA . ARG B 1 6 ? -2.463 31.760 56.604 1.00 14.72 3 ARG B CA 1
ATOM 1888 C C . ARG B 1 6 ? -1.692 32.637 55.627 1.00 15.57 3 ARG B C 1
ATOM 1889 O O . ARG B 1 6 ? -2.141 32.868 54.505 1.00 16.36 3 ARG B O 1
ATOM 1897 N N A VAL B 1 7 ? -0.525 33.111 56.059 0.50 15.82 4 VAL B N 1
ATOM 1898 N N B VAL B 1 7 ? -0.547 33.155 56.062 0.50 15.85 4 VAL B N 1
ATOM 1899 C CA A VAL B 1 7 ? 0.293 34.011 55.252 0.50 15.58 4 VAL B CA 1
ATOM 1900 C CA B VAL B 1 7 ? 0.265 33.996 55.193 0.50 15.76 4 VAL B CA 1
ATOM 1901 C C A VAL B 1 7 ? 1.696 33.450 55.064 0.50 14.06 4 VAL B C 1
ATOM 1902 C C B VAL B 1 7 ? 1.673 33.438 55.054 0.50 14.06 4 VAL B C 1
ATOM 1903 O O A VAL B 1 7 ? 2.392 33.176 56.038 0.50 14.51 4 VAL B O 1
ATOM 1904 O O B VAL B 1 7 ? 2.339 33.144 56.043 0.50 14.51 4 VAL B O 1
ATOM 1911 N N . GLY B 1 8 ? 2.117 33.286 53.814 1.00 12.31 5 GLY B N 1
ATOM 1912 C CA . GLY B 1 8 ? 3.441 32.760 53.546 1.00 9.74 5 GLY B CA 1
ATOM 1913 C C . GLY B 1 8 ? 4.476 33.860 53.502 1.00 12.73 5 GLY B C 1
ATOM 1914 O O . GLY B 1 8 ? 4.251 34.902 52.892 1.00 12.50 5 GLY B O 1
ATOM 1915 N N . THR B 1 9 ? 5.608 33.627 54.161 1.00 11.04 6 THR B N 1
ATOM 1916 C CA . THR B 1 9 ? 6.753 34.533 54.111 1.00 13.28 6 THR B CA 1
ATOM 1917 C C . THR B 1 9 ? 8.048 33.748 53.910 1.00 12.89 6 THR B C 1
ATOM 1918 O O . THR B 1 9 ? 8.066 32.519 54.006 1.00 12.19 6 THR B O 1
ATOM 1922 N N . ILE B 1 10 ? 9.133 34.458 53.629 1.00 14.02 7 ILE B N 1
ATOM 1923 C CA . ILE B 1 10 ? 10.447 33.833 53.578 1.00 12.78 7 ILE B CA 1
ATOM 1924 C C . ILE B 1 10 ? 11.088 33.973 54.955 1.00 13.82 7 ILE B C 1
ATOM 1925 O O . ILE B 1 10 ? 11.103 35.066 55.532 1.00 11.15 7 ILE B O 1
ATOM 1930 N N . ALA B 1 11 ? 11.594 32.866 55.489 1.00 13.86 8 ALA B N 1
ATOM 1931 C CA . ALA B 1 11 ? 12.203 32.883 56.818 1.00 16.21 8 ALA B CA 1
ATOM 1932 C C . ALA B 1 11 ? 13.325 33.912 56.844 1.00 15.18 8 ALA B C 1
ATOM 1933 O O . ALA B 1 11 ? 14.094 34.023 55.895 1.00 14.85 8 ALA B O 1
ATOM 1935 N N . GLY B 1 12 ? 13.408 34.674 57.927 1.00 13.42 9 GLY B N 1
ATOM 1936 C CA . GLY B 1 12 ? 14.365 35.761 58.000 1.00 15.28 9 GLY B CA 1
ATOM 1937 C C . GLY B 1 12 ? 13.702 37.032 58.492 1.00 14.85 9 GLY B C 1
ATOM 1938 O O . GLY B 1 12 ? 12.634 36.980 59.102 1.00 13.71 9 GLY B O 1
ATOM 1939 N N . PRO B 1 13 ? 14.333 38.184 58.234 1.00 14.65 10 PRO B N 1
ATOM 1940 C CA . PRO B 1 13 ? 13.876 39.474 58.771 1.00 14.66 10 PRO B CA 1
ATOM 1941 C C . PRO B 1 13 ? 12.477 39.901 58.296 1.00 12.29 10 PRO B C 1
ATOM 1942 O O . PRO B 1 13 ? 11.796 40.612 59.023 1.00 13.25 10 PRO B O 1
ATOM 1946 N N . GLU B 1 14 ? 12.042 39.464 57.118 1.00 11.60 11 GLU B N 1
ATOM 1947 C CA . GLU B 1 14 ? 10.680 39.769 56.672 1.00 13.36 11 GLU B CA 1
ATOM 1948 C C . GLU B 1 14 ? 9.641 38.984 57.469 1.00 13.30 11 GLU B C 1
ATOM 1949 O O . GLU B 1 14 ? 8.492 39.413 57.617 1.00 12.57 11 GLU B O 1
ATOM 1955 N N . THR B 1 15 ? 10.050 37.835 57.997 1.00 13.04 12 THR B N 1
ATOM 1956 C CA . THR B 1 15 ? 9.175 37.075 58.880 1.00 11.47 12 THR B CA 1
ATOM 1957 C C . THR B 1 15 ? 9.034 37.796 60.224 1.00 9.46 12 THR B C 1
ATOM 1958 O O . THR B 1 15 ? 7.946 37.836 60.788 1.00 11.67 12 THR B O 1
ATOM 1962 N N . GLN B 1 16 ? 10.126 38.384 60.722 1.00 13.32 13 GLN B N 1
ATOM 1963 C CA . GLN B 1 16 ? 10.051 39.237 61.920 1.00 12.55 13 GLN B CA 1
ATOM 1964 C C . GLN B 1 16 ? 9.089 40.414 61.702 1.00 15.14 13 GLN B C 1
ATOM 1965 O O . GLN B 1 16 ? 8.334 40.792 62.601 1.00 13.41 13 GLN B O 1
ATOM 1971 N N . LEU B 1 17 ? 9.151 41.016 60.517 1.00 12.02 14 LEU B N 1
ATOM 1972 C CA . LEU B 1 17 ? 8.266 42.123 60.185 1.00 12.30 14 LEU B CA 1
ATOM 1973 C C . LEU B 1 17 ? 6.818 41.633 60.217 1.00 13.31 14 LEU B C 1
ATOM 1974 O O . LEU B 1 17 ? 5.924 42.306 60.748 1.00 13.66 14 LEU B O 1
ATOM 1987 N N . GLU B 1 19 ? 5.677 39.204 61.946 1.00 13.42 16 GLU B N 1
ATOM 1988 C CA . GLU B 1 19 ? 5.292 38.912 63.328 1.00 14.15 16 GLU B CA 1
ATOM 1989 C C . GLU B 1 19 ? 4.674 40.142 63.974 1.00 15.37 16 GLU B C 1
ATOM 1990 O O . GLU B 1 19 ? 3.705 40.035 64.718 1.00 15.91 16 GLU B O 1
ATOM 1996 N N . VAL B 1 20 ? 5.244 41.314 63.700 1.00 14.01 17 VAL B N 1
ATOM 1997 C CA . VAL B 1 20 ? 4.696 42.544 64.252 1.00 13.67 17 VAL B CA 1
ATOM 1998 C C . VAL B 1 20 ? 3.342 42.830 63.608 1.00 13.64 17 VAL B C 1
ATOM 1999 O O . VAL B 1 20 ? 2.392 43.205 64.288 1.00 16.21 17 VAL B O 1
ATOM 2003 N N . ALA B 1 21 ? 3.242 42.626 62.301 1.00 11.40 18 ALA B N 1
ATOM 2004 C CA . ALA B 1 21 ? 1.960 42.818 61.619 1.00 13.24 18 ALA B CA 1
ATOM 2005 C C . ALA B 1 21 ? 0.890 41.860 62.147 1.00 15.18 18 ALA B C 1
ATOM 2006 O O . ALA B 1 21 ? -0.286 42.217 62.236 1.00 15.97 18 ALA B O 1
ATOM 2008 N N . LYS B 1 22 ? 1.307 40.645 62.500 1.00 14.53 19 LYS B N 1
ATOM 2009 C CA . LYS B 1 22 ? 0.418 39.648 63.089 1.00 12.60 19 LYS B CA 1
ATOM 2010 C C . LYS B 1 22 ? -0.178 40.160 64.398 1.00 13.85 19 LYS B C 1
ATOM 2011 O O . LYS B 1 22 ? -1.352 39.933 64.700 1.00 16.13 19 LYS B O 1
ATOM 2017 N N . GLN B 1 23 ? 0.640 40.853 65.179 1.00 13.17 20 GLN B N 1
ATOM 2018 C CA . GLN B 1 23 ? 0.188 41.401 66.449 1.00 16.41 20 GLN B CA 1
ATOM 2019 C C . GLN B 1 23 ? -0.804 42.534 66.239 1.00 17.37 20 GLN B C 1
ATOM 2020 O O . GLN B 1 23 ? -1.824 42.610 66.926 1.00 16.26 20 GLN B O 1
ATOM 2026 N N . VAL B 1 24 ? -0.492 43.422 65.302 1.00 16.87 21 VAL B N 1
ATOM 2027 C CA . VAL B 1 24 ? -1.409 44.497 64.944 1.00 16.70 21 VAL B CA 1
ATOM 2028 C C . VAL B 1 24 ? -2.739 43.924 64.459 1.00 14.49 21 VAL B C 1
ATOM 2029 O O . VAL B 1 24 ? -3.808 44.409 64.840 1.00 18.37 21 VAL B O 1
ATOM 2033 N N . ALA B 1 25 ? -2.679 42.887 63.631 1.00 13.04 22 ALA B N 1
ATOM 2034 C CA . ALA B 1 25 ? -3.902 42.292 63.096 1.00 14.72 22 ALA B CA 1
ATOM 2035 C C . ALA B 1 25 ? -4.820 41.796 64.215 1.00 16.80 22 ALA B C 1
ATOM 2036 O O . ALA B 1 25 ? -6.029 42.017 64.173 1.00 17.75 22 ALA B O 1
ATOM 2038 N N . LEU B 1 26 ? -4.247 41.135 65.217 1.00 15.64 23 LEU B N 1
ATOM 2039 C CA . LEU B 1 26 ? -5.051 40.646 66.337 1.00 17.57 23 LEU B CA 1
ATOM 2040 C C . LEU B 1 26 ? -5.555 41.803 67.199 1.00 16.42 23 LEU B C 1
ATOM 2041 O O . LEU B 1 26 ? -6.742 41.877 67.519 1.00 17.09 23 LEU B O 1
ATOM 2046 N N . ASN B 1 27 ? -4.651 42.703 67.574 1.00 15.34 24 ASN B N 1
ATOM 2047 C CA . ASN B 1 27 ? -5.001 43.797 68.482 1.00 20.22 24 ASN B CA 1
ATOM 2048 C C . ASN B 1 27 ? -5.985 44.802 67.909 1.00 21.67 24 ASN B C 1
ATOM 2049 O O . ASN B 1 27 ? -6.856 45.304 68.618 1.00 22.85 24 ASN B O 1
ATOM 2054 N N . ARG B 1 28 ? -5.840 45.100 66.626 1.00 18.37 25 ARG B N 1
ATOM 2055 C CA . ARG B 1 28 ? -6.611 46.169 66.018 1.00 19.37 25 ARG B CA 1
ATOM 2056 C C . ARG B 1 28 ? -7.824 45.693 65.221 1.00 18.15 25 ARG B C 1
ATOM 2057 O O . ARG B 1 28 ? -8.805 46.427 65.100 1.00 18.27 25 ARG B O 1
ATOM 2065 N N . TYR B 1 29 ? -7.757 44.472 64.692 1.00 16.86 26 TYR B N 1
ATOM 2066 C CA . TYR B 1 29 ? -8.802 43.944 63.813 1.00 16.73 26 TYR B CA 1
ATOM 2067 C C . TYR B 1 29 ? -9.403 42.639 64.330 1.00 18.74 26 TYR B C 1
ATOM 2068 O O . TYR B 1 29 ? -10.320 42.099 63.722 1.00 17.52 26 TYR B O 1
ATOM 2077 N N . GLY B 1 30 ? -8.878 42.124 65.438 1.00 14.23 27 GLY B N 1
ATOM 2078 C CA . GLY B 1 30 ? -9.353 40.858 65.976 1.00 15.33 27 GLY B CA 1
ATOM 2079 C C . GLY B 1 30 ? -9.129 39.700 65.016 1.00 17.41 27 GLY B C 1
ATOM 2080 O O . GLY B 1 30 ? -9.864 38.714 65.024 1.00 18.09 27 GLY B O 1
ATOM 2081 N N . LEU B 1 31 ? -8.105 39.830 64.184 1.00 15.72 28 LEU B N 1
ATOM 2082 C CA . LEU B 1 31 ? -7.804 38.851 63.147 1.00 17.86 28 LEU B CA 1
ATOM 2083 C C . LEU B 1 31 ? -6.617 37.973 63.538 1.00 16.25 28 LEU B C 1
ATOM 2084 O O . LEU B 1 31 ? -5.557 38.489 63.905 1.00 16.26 28 LEU B O 1
ATOM 2089 N N . HIS B 1 32 ? -6.792 36.654 63.464 1.00 13.05 29 HIS B N 1
ATOM 2090 C CA . HIS B 1 32 ? -5.696 35.725 63.723 1.00 16.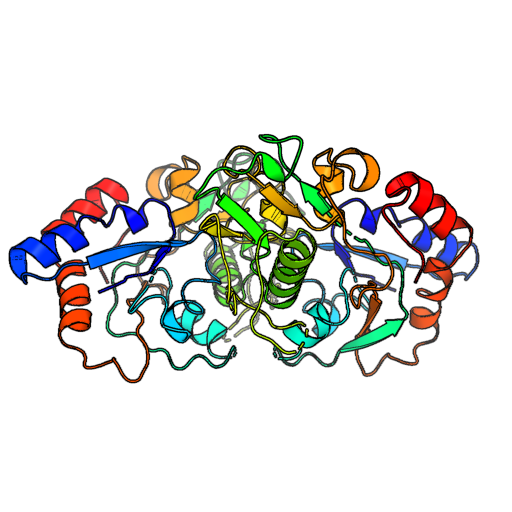06 29 HIS B CA 1
ATOM 2091 C C . HIS B 1 32 ? -4.943 35.433 62.439 1.00 18.12 29 HIS B C 1
ATOM 2092 O O . HIS B 1 32 ? -5.529 34.971 61.459 1.00 21.91 29 HIS B O 1
ATOM 2099 N N . VAL B 1 33 ? -3.644 35.702 62.455 1.00 16.60 30 VAL B N 1
ATOM 2100 C CA . VAL B 1 33 ? -2.775 35.421 61.321 1.00 19.54 30 VAL B CA 1
ATOM 2101 C C . VAL B 1 33 ? -1.802 34.304 61.687 1.00 17.90 30 VAL B C 1
ATOM 2102 O O . VAL B 1 33 ? -1.120 34.377 62.705 1.00 17.06 30 VAL B O 1
ATOM 2106 N N . ASN B 1 34 ? -1.738 33.274 60.854 1.00 19.26 31 ASN B N 1
ATOM 2107 C CA . ASN B 1 34 ? -0.792 32.183 61.049 1.00 19.40 31 ASN B CA 1
ATOM 2108 C C . ASN B 1 34 ? 0.322 32.309 60.016 1.00 16.06 31 ASN B C 1
ATOM 2109 O O . ASN B 1 34 ? 0.079 32.241 58.811 1.00 14.22 31 ASN B O 1
ATOM 2114 N N . ILE B 1 35 ? 1.545 32.522 60.485 1.00 14.48 32 ILE B N 1
ATOM 2115 C CA . ILE B 1 35 ? 2.661 32.758 59.575 1.00 15.04 32 ILE B CA 1
ATOM 2116 C C . ILE B 1 35 ? 3.303 31.440 59.155 1.00 15.84 32 ILE B C 1
ATOM 2117 O O . ILE B 1 35 ? 3.757 30.660 59.995 1.00 16.10 32 ILE B O 1
ATOM 2122 N N . ILE B 1 36 ? 3.330 31.198 57.851 1.00 14.06 33 ILE B N 1
ATOM 2123 C CA . ILE B 1 36 ? 3.940 29.993 57.308 1.00 16.13 33 ILE B CA 1
ATOM 2124 C C . ILE B 1 36 ? 5.215 30.376 56.564 1.00 13.93 33 ILE B C 1
ATOM 2125 O O . ILE B 1 36 ? 5.158 31.077 55.556 1.00 14.61 33 ILE B O 1
ATOM 2130 N N . THR B 1 37 ? 6.362 29.927 57.065 1.00 11.10 34 THR B N 1
ATOM 2131 C CA . THR B 1 37 ? 7.643 30.320 56.486 1.00 14.22 34 THR B CA 1
ATOM 2132 C C . THR B 1 37 ? 8.120 29.369 55.388 1.00 16.01 34 THR B C 1
ATOM 2133 O O . THR B 1 37 ? 7.893 28.157 55.448 1.00 13.54 34 THR B O 1
ATOM 2137 N N . PHE B 1 38 ? 8.794 29.940 54.394 1.00 13.26 35 PHE B N 1
ATOM 2138 C CA . PHE B 1 38 ? 9.352 29.183 53.282 1.00 13.37 35 PHE B CA 1
ATOM 2139 C C . PHE B 1 38 ? 10.835 29.504 53.129 1.00 14.05 35 PHE B C 1
ATOM 2140 O O . PHE B 1 38 ? 11.322 30.486 53.688 1.00 12.13 35 PHE B O 1
ATOM 2148 N N . SER B 1 39 ? 11.556 28.675 52.377 1.00 14.09 36 SER B N 1
ATOM 2149 C CA . SER B 1 39 ? 13.001 28.840 52.252 1.00 17.57 36 SER B CA 1
ATOM 2150 C C . SER B 1 39 ? 13.454 28.915 50.803 1.00 19.27 36 SER B C 1
ATOM 2151 O O . SER B 1 39 ? 14.598 28.602 50.490 1.00 22.05 36 SER B O 1
ATOM 2154 N N . ASP B 1 40 ? 12.544 29.311 49.921 1.00 17.04 37 ASP B N 1
ATOM 2155 C CA . ASP B 1 40 ? 12.865 29.506 48.511 1.00 12.44 37 ASP B CA 1
ATOM 2156 C C . ASP B 1 40 ? 11.811 30.423 47.916 1.00 12.92 37 ASP B C 1
ATOM 2157 O O . ASP B 1 40 ? 10.620 30.211 48.126 1.00 11.81 37 ASP B O 1
ATOM 2162 N N . TYR B 1 41 ? 12.257 31.446 47.194 1.00 12.60 38 TYR B N 1
ATOM 2163 C CA . TYR B 1 41 ? 11.361 32.378 46.517 1.00 12.52 38 TYR B CA 1
ATOM 2164 C C . TYR B 1 41 ? 10.323 31.660 45.655 1.00 13.94 38 TYR B C 1
ATOM 2165 O O . TYR B 1 41 ? 9.201 32.135 45.501 1.00 12.72 38 TYR B O 1
ATOM 2174 N N . ASN B 1 42 ? 10.714 30.543 45.047 1.00 13.82 39 ASN B N 1
ATOM 2175 C CA . ASN B 1 42 ? 9.852 29.909 44.048 1.00 14.74 39 ASN B CA 1
ATOM 2176 C C . ASN B 1 42 ? 8.683 29.122 44.631 1.00 14.58 39 ASN B C 1
ATOM 2177 O O . ASN B 1 42 ? 7.897 28.538 43.895 1.00 16.62 39 ASN B O 1
ATOM 2182 N N . THR B 1 43 ? 8.550 29.126 45.951 1.00 17.37 40 THR B N 1
ATOM 2183 C CA . THR B 1 43 ? 7.547 28.272 46.587 1.00 15.55 40 THR B CA 1
ATOM 2184 C C . THR B 1 43 ? 6.271 28.958 47.107 1.00 13.58 40 THR B C 1
ATOM 2185 O O . THR B 1 43 ? 5.187 28.397 46.968 1.00 15.94 40 THR B O 1
ATOM 2189 N N . PRO B 1 44 ? 6.380 30.167 47.695 1.00 11.33 41 PRO B N 1
ATOM 2190 C CA . PRO B 1 44 ? 5.150 30.738 48.272 1.00 12.49 41 PRO B CA 1
ATOM 2191 C C . PRO B 1 44 ? 3.974 30.940 47.306 1.00 12.80 41 PRO B C 1
ATOM 2192 O O . PRO B 1 44 ? 2.829 30.812 47.751 1.00 13.34 41 PRO B O 1
ATOM 2196 N N . ASN B 1 45 ? 4.235 31.254 46.034 1.00 12.84 42 ASN B N 1
ATOM 2197 C CA . ASN B 1 45 ? 3.154 31.386 45.053 1.00 14.47 42 ASN B CA 1
ATOM 2198 C C . ASN B 1 45 ? 2.493 30.040 44.752 1.00 16.42 42 ASN B C 1
ATOM 2199 O O . ASN B 1 45 ? 1.297 29.981 44.463 1.00 15.93 42 ASN B O 1
ATOM 2204 N N A GLU B 1 46 ? 3.288 28.975 44.821 0.50 15.17 43 GLU B N 1
ATOM 2205 N N B GLU B 1 46 ? 3.264 28.957 44.805 0.50 15.20 43 GLU B N 1
ATOM 2206 C CA A GLU B 1 46 ? 2.788 27.616 44.654 0.50 15.29 43 GLU B CA 1
ATOM 2207 C CA B GLU B 1 46 ? 2.684 27.630 44.620 0.50 15.14 43 GLU B CA 1
ATOM 2208 C C A GLU B 1 46 ? 1.833 27.274 45.795 0.50 14.90 43 GLU B C 1
ATOM 2209 C C B GLU B 1 46 ? 1.787 27.283 45.807 0.50 14.85 43 GLU B C 1
ATOM 2210 O O A GLU B 1 46 ? 0.744 26.738 45.578 0.50 14.98 43 GLU B O 1
ATOM 2211 O O B GLU B 1 46 ? 0.689 26.747 45.634 0.50 14.70 43 GLU B O 1
ATOM 2222 N N . ALA B 1 47 ? 2.248 27.599 47.014 1.00 12.81 44 ALA B N 1
ATOM 2223 C CA . ALA B 1 47 ? 1.432 27.370 48.201 1.00 12.25 44 ALA B CA 1
ATOM 2224 C C . ALA B 1 47 ? 0.159 28.226 48.176 1.00 15.96 44 ALA B C 1
ATOM 2225 O O . ALA B 1 47 ? -0.901 27.797 48.638 1.00 17.84 44 ALA B O 1
ATOM 2227 N N . LEU B 1 48 ? 0.261 29.439 47.639 1.00 15.22 45 LEU B N 1
ATOM 2228 C CA . LEU B 1 48 ? -0.907 30.303 47.519 1.00 14.83 45 LEU B CA 1
ATOM 2229 C C . LEU B 1 48 ? -1.866 29.750 46.466 1.00 17.13 45 LEU B C 1
ATOM 2230 O O . LEU B 1 48 ? -3.072 29.631 46.698 1.00 14.91 45 LEU B O 1
ATOM 2235 N N . ALA B 1 49 ? -1.318 29.394 45.311 1.00 16.44 46 ALA B N 1
ATOM 2236 C CA . ALA B 1 49 ? -2.117 28.825 44.235 1.00 16.43 46 ALA B CA 1
ATOM 2237 C C . ALA B 1 49 ? -2.829 27.546 44.670 1.00 20.23 46 ALA B C 1
ATOM 2238 O O . ALA B 1 49 ? -3.979 27.323 44.296 1.00 21.58 46 ALA B O 1
ATOM 2240 N N . ASP B 1 50 ? -2.168 26.717 45.478 1.00 18.47 47 ASP B N 1
ATOM 2241 C CA . ASP B 1 50 ? -2.767 25.438 45.875 1.00 18.57 47 ASP B CA 1
ATOM 2242 C C . ASP B 1 50 ? -3.599 25.463 47.162 1.00 20.54 47 ASP B C 1
ATOM 2243 O O . ASP B 1 50 ? -4.124 24.436 47.572 1.00 21.91 47 ASP B O 1
ATOM 2248 N N . GLY B 1 51 ? -3.717 26.626 47.796 1.00 20.98 48 GLY B N 1
ATOM 2249 C CA . GLY B 1 51 ? -4.571 26.767 48.965 1.00 22.99 48 GLY B CA 1
ATOM 2250 C C . GLY B 1 51 ? -3.898 26.564 50.315 1.00 23.52 48 GLY B C 1
ATOM 2251 O O . GLY B 1 51 ? -4.544 26.708 51.358 1.00 20.70 48 GLY B O 1
ATOM 2252 N N . SER B 1 52 ? -2.609 26.224 50.296 1.00 20.35 49 SER B N 1
ATOM 2253 C CA . SER B 1 52 ? -1.822 26.024 51.518 1.00 20.16 49 SER B CA 1
ATOM 2254 C C . SER B 1 52 ? -1.674 27.290 52.349 1.00 17.87 49 SER B C 1
ATOM 2255 O O . SER B 1 52 ? -1.560 27.222 53.574 1.00 18.90 49 SER B O 1
ATOM 2258 N N . VAL B 1 53 ? -1.619 28.440 51.682 1.00 17.76 50 VAL B N 1
ATOM 2259 C CA . VAL B 1 53 ? -1.700 29.723 52.372 1.00 14.65 50 VAL B CA 1
ATOM 2260 C C . VAL B 1 53 ? -2.765 30.569 51.689 1.00 17.92 50 VAL B C 1
ATOM 2261 O O . VAL B 1 53 ? -3.168 30.275 50.562 1.00 16.84 50 VAL B O 1
ATOM 2265 N N . ASP B 1 54 ? -3.220 31.612 52.374 1.00 15.71 51 ASP B N 1
ATOM 2266 C CA . ASP B 1 54 ? -4.265 32.481 51.847 1.00 18.04 51 ASP B CA 1
ATOM 2267 C C . ASP B 1 54 ? -3.693 33.781 51.294 1.00 17.86 51 ASP B C 1
ATOM 2268 O O . ASP B 1 54 ? -4.377 34.529 50.593 1.00 17.64 51 ASP B O 1
ATOM 2273 N N . ALA B 1 55 ? -2.440 34.051 51.634 1.00 16.50 52 ALA B N 1
ATOM 2274 C CA . ALA B 1 55 ? -1.744 35.226 51.137 1.00 14.75 52 ALA B CA 1
ATOM 2275 C C . ALA B 1 55 ? -0.255 34.983 51.270 1.00 17.41 52 ALA B C 1
ATOM 2276 O O . ALA B 1 55 ? 0.168 34.099 52.016 1.00 13.62 52 ALA B O 1
ATOM 2278 N N . ASN B 1 56 ? 0.546 35.760 50.548 1.00 13.85 53 ASN B N 1
ATOM 2279 C CA . ASN B 1 56 ? 1.975 35.781 50.834 1.00 14.30 53 ASN B CA 1
ATOM 2280 C C . ASN B 1 56 ? 2.548 37.196 50.738 1.00 14.15 53 ASN B C 1
ATOM 2281 O O . ASN B 1 56 ? 1.957 38.080 50.118 1.00 15.28 53 ASN B O 1
ATOM 2294 N N . PHE B 1 58 ? 6.415 38.416 50.041 1.00 11.64 55 PHE B N 1
ATOM 2295 C CA . PHE B 1 58 ? 7.809 38.029 49.859 1.00 10.15 55 PHE B CA 1
ATOM 2296 C C . PHE B 1 58 ? 8.409 38.518 48.542 1.00 11.89 55 PHE B C 1
ATOM 2297 O O . PHE B 1 58 ? 9.613 38.386 48.333 1.00 11.21 55 PHE B O 1
ATOM 2305 N N . GLN B 1 59 ? 7.580 39.066 47.656 1.00 11.67 56 GLN B N 1
ATOM 2306 C CA . GLN B 1 59 ? 8.028 39.347 46.293 1.00 11.70 56 GLN B CA 1
ATOM 2307 C C . GLN B 1 59 ? 7.657 40.740 45.798 1.00 14.17 56 GLN B C 1
ATOM 2308 O O . GLN B 1 59 ? 6.738 41.374 46.324 1.00 12.87 56 GLN B O 1
ATOM 2314 N N . HIS B 1 60 ? 8.373 41.203 44.773 1.00 12.18 57 HIS B N 1
ATOM 2315 C CA . HIS B 1 60 ? 7.969 42.391 44.028 1.00 13.51 57 HIS B CA 1
ATOM 2316 C C . HIS B 1 60 ? 7.160 42.007 42.783 1.00 16.47 57 HIS B C 1
ATOM 2317 O O . HIS B 1 60 ? 7.063 40.830 42.429 1.00 13.31 57 HIS B O 1
ATOM 2324 N N . LEU B 1 61 ? 6.568 42.998 42.124 1.00 14.34 58 LEU B N 1
ATOM 2325 C CA . LEU B 1 61 ? 5.685 42.720 40.992 1.00 14.48 58 LEU B CA 1
ATOM 2326 C C . LEU B 1 61 ? 6.384 42.065 39.797 1.00 16.46 58 LEU B C 1
ATOM 2327 O O . LEU B 1 61 ? 5.819 41.174 39.161 1.00 14.74 58 LEU B O 1
ATOM 2332 N N . PRO B 1 62 ? 7.610 42.507 39.474 1.00 15.66 59 PRO B N 1
ATOM 2333 C CA . PRO B 1 62 ? 8.288 41.827 38.366 1.00 15.30 59 PRO B CA 1
ATOM 2334 C C . PRO B 1 62 ? 8.500 40.336 38.640 1.00 16.46 59 PRO B C 1
ATOM 2335 O O . PRO B 1 62 ? 8.392 39.533 37.714 1.00 15.12 59 PRO B O 1
ATOM 2339 N N . TYR B 1 63 ? 8.769 39.965 39.889 1.00 14.28 60 TYR B N 1
ATOM 2340 C CA . TYR B 1 63 ? 8.896 38.550 40.226 1.00 11.89 60 TYR B CA 1
ATOM 2341 C C . TYR B 1 63 ? 7.558 37.826 40.059 1.00 13.58 60 TYR B C 1
ATOM 2342 O O . TYR B 1 63 ? 7.491 36.754 39.459 1.00 11.85 60 TYR B O 1
ATOM 2351 N N . LEU B 1 64 ? 6.497 38.412 40.607 1.00 16.56 61 LEU B N 1
ATOM 2352 C CA . LEU B 1 64 ? 5.154 37.850 40.475 1.00 15.20 61 LEU B CA 1
ATOM 2353 C C . LEU B 1 64 ? 4.754 37.646 39.014 1.00 14.80 61 LEU B C 1
ATOM 2354 O O . LEU B 1 64 ? 4.296 36.573 38.623 1.00 14.05 61 LEU B O 1
ATOM 2359 N N . LYS B 1 65 ? 4.913 38.687 38.208 1.00 12.69 62 LYS B N 1
ATOM 2360 C CA . LYS B 1 65 ? 4.555 38.597 36.800 1.00 16.01 62 LYS B CA 1
ATOM 2361 C C . LYS B 1 65 ? 5.359 37.514 36.084 1.00 15.88 62 LYS B C 1
ATOM 2362 O O . LYS B 1 65 ? 4.817 36.771 35.270 1.00 17.17 62 LYS B O 1
ATOM 2368 N N . ALA B 1 66 ? 6.649 37.415 36.392 1.00 15.28 63 ALA B N 1
ATOM 2369 C CA . ALA B 1 66 ? 7.486 36.402 35.756 1.00 15.27 63 ALA B CA 1
ATOM 2370 C C . ALA B 1 66 ? 7.047 34.977 36.122 1.00 15.61 63 ALA B C 1
ATOM 2371 O O . ALA B 1 66 ? 7.041 34.087 35.271 1.00 14.19 63 ALA B O 1
ATOM 2373 N N . GLN B 1 67 ? 6.672 34.753 37.378 1.00 15.26 64 GLN B N 1
ATOM 2374 C CA . GLN B 1 67 ? 6.261 33.409 37.773 1.00 15.39 64 GLN B CA 1
ATOM 2375 C C . GLN B 1 67 ? 4.861 33.050 37.275 1.00 15.15 64 GLN B C 1
ATOM 2376 O O . GLN B 1 67 ? 4.571 31.880 37.023 1.00 16.29 64 GLN B O 1
ATOM 2382 N N . ILE B 1 68 ? 3.991 34.046 37.147 1.00 15.46 65 ILE B N 1
ATOM 2383 C CA . ILE B 1 68 ? 2.692 33.830 36.510 1.00 15.84 65 ILE B CA 1
ATOM 2384 C C . ILE B 1 68 ? 2.873 33.420 35.050 1.00 16.66 65 ILE B C 1
ATOM 2385 O O . ILE B 1 68 ? 2.205 32.512 34.552 1.00 18.30 65 ILE B O 1
ATOM 2390 N N . GLU B 1 69 ? 3.786 34.088 34.358 1.00 18.17 66 GLU B N 1
ATOM 2391 C CA . GLU B 1 69 ? 4.065 33.746 32.971 1.00 19.36 66 GLU B CA 1
ATOM 2392 C C . GLU B 1 69 ? 4.648 32.328 32.819 1.00 20.11 66 GLU B C 1
ATOM 2393 O O . GLU B 1 69 ? 4.406 31.649 31.817 1.00 20.00 66 GLU B O 1
ATOM 2415 N N . ARG B 1 71 ? 4.226 29.751 35.206 1.00 13.26 68 ARG B N 1
ATOM 2416 C CA . ARG B 1 71 ? 3.393 28.723 35.838 1.00 16.48 68 ARG B CA 1
ATOM 2417 C C . ARG B 1 71 ? 1.876 28.894 35.658 1.00 20.39 68 ARG B C 1
ATOM 2418 O O . ARG B 1 71 ? 1.119 27.954 35.882 1.00 20.70 68 ARG B O 1
ATOM 2426 N N . GLY B 1 72 ? 1.433 30.089 35.284 1.00 21.80 69 GLY B N 1
ATOM 2427 C CA . GLY B 1 72 ? 0.020 30.336 35.026 1.00 19.49 69 GLY B CA 1
ATOM 2428 C C . GLY B 1 72 ? -0.842 30.638 36.248 1.00 22.54 69 GLY B C 1
ATOM 2429 O O . GLY B 1 72 ? -2.070 30.652 36.149 1.00 21.73 69 GLY B O 1
ATOM 2430 N N . TYR B 1 73 ? -0.210 30.895 37.390 1.00 18.26 70 TYR B N 1
ATOM 2431 C CA . TYR B 1 73 ? -0.940 31.159 38.634 1.00 19.72 70 TYR B CA 1
ATOM 2432 C C . TYR B 1 73 ? -1.950 32.293 38.495 1.00 22.38 70 TYR B C 1
ATOM 2433 O O . TYR B 1 73 ? -1.650 33.337 37.914 1.00 24.66 70 TYR B O 1
ATOM 2442 N N . LYS B 1 74 ? -3.146 32.083 39.037 1.00 20.89 71 LYS B N 1
ATOM 2443 C CA . LYS B 1 74 ? -4.157 33.130 39.077 1.00 23.11 71 LYS B CA 1
ATOM 2444 C C . LYS B 1 74 ? -4.052 33.876 40.412 1.00 20.80 71 LYS B C 1
ATOM 2445 O O . LYS B 1 74 ? -4.850 33.673 41.331 1.00 19.05 71 LYS B O 1
ATOM 2451 N N A ILE B 1 75 ? -3.053 34.750 40.486 0.55 20.13 72 ILE B N 1
ATOM 2452 N N B ILE B 1 75 ? -3.047 34.736 40.513 0.45 19.98 72 ILE B N 1
ATOM 2453 C CA A ILE B 1 75 ? -2.698 35.469 41.704 0.55 17.50 72 ILE B CA 1
ATOM 2454 C CA B ILE B 1 75 ? -2.791 35.466 41.745 0.45 17.60 72 ILE B CA 1
ATOM 2455 C C A ILE B 1 75 ? -2.591 36.958 41.409 0.55 17.26 72 ILE B C 1
ATOM 2456 C C B ILE B 1 75 ? -2.548 36.939 41.447 0.45 17.23 72 ILE B C 1
ATOM 2457 O O A ILE B 1 75 ? -2.191 37.344 40.312 0.55 17.43 72 ILE B O 1
ATOM 2458 O O B ILE B 1 75 ? -2.021 37.289 40.392 0.45 17.10 72 ILE B O 1
ATOM 2467 N N . VAL B 1 76 ? -2.941 37.797 42.381 1.00 15.60 73 VAL B N 1
ATOM 2468 C CA . VAL B 1 76 ? -2.827 39.239 42.199 1.00 17.96 73 VAL B CA 1
ATOM 2469 C C . VAL B 1 76 ? -2.317 39.932 43.451 1.00 16.67 73 VAL B C 1
ATOM 2470 O O . VAL B 1 76 ? -2.431 39.405 44.558 1.00 17.08 73 VAL B O 1
ATOM 2474 N N . SER B 1 77 ? -1.756 41.121 43.258 1.00 14.68 74 SER B N 1
ATOM 2475 C CA . SER B 1 77 ? -1.333 41.967 44.364 1.00 14.77 74 SER B CA 1
ATOM 2476 C C . SER B 1 77 ? -2.513 42.771 44.903 1.00 16.89 74 SER B C 1
ATOM 2477 O O . SER B 1 77 ? -3.321 43.286 44.135 1.00 15.79 74 SER B O 1
ATOM 2480 N N . ILE B 1 78 ? -2.623 42.882 46.224 1.00 15.11 75 ILE B N 1
ATOM 2481 C CA . ILE B 1 78 ? -3.639 43.753 46.793 1.00 16.91 75 ILE B CA 1
ATOM 2482 C C . ILE B 1 78 ? -3.015 44.879 47.615 1.00 19.51 75 ILE B C 1
ATOM 2483 O O . ILE B 1 78 ? -3.713 45.600 48.326 1.00 18.98 75 ILE B O 1
ATOM 2488 N N . GLY B 1 79 ? -1.700 45.040 47.502 1.00 16.14 76 GLY B N 1
ATOM 2489 C CA . GLY B 1 79 ? -1.041 46.142 48.178 1.00 17.24 76 GLY B CA 1
ATOM 2490 C C . GLY B 1 79 ? 0.468 46.022 48.233 1.00 18.68 76 GLY B C 1
ATOM 2491 O O . GLY B 1 79 ? 1.023 44.925 48.176 1.00 17.12 76 GLY B O 1
ATOM 2492 N N . LYS B 1 80 ? 1.126 47.171 48.337 1.00 17.12 77 LYS B N 1
ATOM 2493 C CA . LYS B 1 80 ? 2.574 47.232 48.463 1.00 16.04 77 LYS B CA 1
ATOM 2494 C C . LYS B 1 80 ? 2.948 47.331 49.933 1.00 17.09 77 LYS B C 1
ATOM 2495 O O . LYS B 1 80 ? 2.168 47.818 50.755 1.00 17.30 77 LYS B O 1
ATOM 2501 N N . THR B 1 81 ? 4.148 46.874 50.260 1.00 12.64 78 THR B N 1
ATOM 2502 C CA . THR B 1 81 ? 4.615 46.906 51.641 1.00 17.41 78 THR B CA 1
ATOM 2503 C C . THR B 1 81 ? 5.841 47.811 51.765 1.00 17.11 78 THR B C 1
ATOM 2504 O O . THR B 1 81 ? 5.723 48.973 52.156 1.00 16.66 78 THR B O 1
ATOM 2508 N N . PHE B 1 82 ? 7.010 47.279 51.420 1.00 15.60 79 PHE B N 1
ATOM 2509 C CA . PHE B 1 82 ? 8.247 48.058 51.462 1.00 15.33 79 PHE B CA 1
ATOM 2510 C C . PHE B 1 82 ? 9.082 47.763 50.232 1.00 15.33 79 PHE B C 1
ATOM 2511 O O . PHE B 1 82 ? 8.975 46.690 49.646 1.00 15.94 79 PHE B O 1
ATOM 2519 N N . VAL B 1 83 ? 9.914 48.720 49.839 1.00 14.58 80 VAL B N 1
ATOM 2520 C CA . VAL B 1 83 ? 10.957 48.435 48.868 1.00 12.54 80 VAL B CA 1
ATOM 2521 C C . VAL B 1 83 ? 12.243 48.234 49.655 1.00 12.91 80 VAL B C 1
ATOM 2522 O O . VAL B 1 83 ? 12.463 48.904 50.667 1.00 13.57 80 VAL B O 1
ATOM 2526 N N . TYR B 1 84 ? 13.064 47.279 49.221 1.00 10.19 81 TYR B N 1
ATOM 2527 C CA . TYR B 1 84 ? 14.348 46.998 49.868 1.00 13.29 81 TYR B CA 1
ATOM 2528 C C . TYR B 1 84 ? 15.469 47.183 48.847 1.00 15.13 81 TYR B C 1
ATOM 2529 O O . TYR B 1 84 ? 15.848 46.240 48.148 1.00 12.85 81 TYR B O 1
ATOM 2538 N N . PRO B 1 85 ? 15.999 48.407 48.745 1.00 16.31 82 PRO B N 1
ATOM 2539 C CA . PRO B 1 85 ? 16.981 48.691 47.691 1.00 14.64 82 PRO B CA 1
ATOM 2540 C C . PRO B 1 85 ? 18.174 47.738 47.737 1.00 15.93 82 PRO B C 1
ATOM 2541 O O . PRO B 1 85 ? 18.839 47.596 48.766 1.00 17.72 82 PRO B O 1
ATOM 2553 N N . GLY B 1 87 ? 21.745 45.890 47.236 1.00 16.11 84 GLY B N 1
ATOM 2554 C CA . GLY B 1 87 ? 23.133 46.301 47.324 1.00 14.41 84 GLY B CA 1
ATOM 2555 C C . GLY B 1 87 ? 24.106 45.441 46.534 1.00 15.71 84 GLY B C 1
ATOM 2556 O O . GLY B 1 87 ? 23.816 44.286 46.200 1.00 15.11 84 GLY B O 1
ATOM 2557 N N . LEU B 1 88 ? 25.267 46.019 46.235 1.00 15.85 85 LEU B N 1
ATOM 2558 C CA . LEU B 1 88 ? 26.412 45.280 45.702 1.00 15.63 85 LEU B CA 1
ATOM 2559 C C . LEU B 1 88 ? 27.406 45.088 46.840 1.00 15.99 85 LEU B C 1
ATOM 2560 O O . LEU B 1 88 ? 27.784 46.055 47.494 1.00 19.50 85 LEU B O 1
ATOM 2565 N N . TYR B 1 89 ? 27.823 43.847 47.076 1.00 14.56 86 TYR B N 1
ATOM 2566 C CA . TYR B 1 89 ? 28.659 43.521 48.232 1.00 18.55 86 TYR B CA 1
ATOM 2567 C C . TYR B 1 89 ? 29.946 42.824 47.806 1.00 19.05 86 TYR B C 1
ATOM 2568 O O . TYR B 1 89 ? 29.984 42.164 46.775 1.00 16.72 86 TYR B O 1
ATOM 2577 N N . SER B 1 90 ? 30.992 42.952 48.615 1.00 20.86 87 SER B N 1
ATOM 2578 C CA . SER B 1 90 ? 32.233 42.234 48.353 1.00 24.16 87 SER B CA 1
ATOM 2579 C C . SER B 1 90 ? 33.023 41.966 49.625 1.00 27.37 87 SER B C 1
ATOM 2580 O O . SER B 1 90 ? 32.939 42.718 50.598 1.00 23.90 87 SER B O 1
ATOM 2583 N N . LYS B 1 91 ? 33.794 40.888 49.607 1.00 25.80 88 LYS B N 1
ATOM 2584 C CA . LYS B 1 91 ? 34.738 40.623 50.680 1.00 28.79 88 LYS B CA 1
ATOM 2585 C C . LYS B 1 91 ? 36.166 40.811 50.174 1.00 31.99 88 LYS B C 1
ATOM 2586 O O . LYS B 1 91 ? 37.129 40.555 50.895 1.00 33.97 88 LYS B O 1
ATOM 2592 N N . LYS B 1 92 ? 36.294 41.276 48.936 1.00 29.91 89 LYS B N 1
ATOM 2593 C CA . LYS B 1 92 ? 37.599 41.371 48.286 1.00 31.12 89 LYS B CA 1
ATOM 2594 C C . LYS B 1 92 ? 37.997 42.806 47.952 1.00 35.83 89 LYS B C 1
ATOM 2595 O O . LYS B 1 92 ? 39.181 43.131 47.927 1.00 40.06 89 LYS B O 1
ATOM 2601 N N . ILE B 1 93 ? 37.012 43.659 47.686 1.00 30.35 90 ILE B N 1
ATOM 2602 C CA . ILE B 1 93 ? 37.284 45.055 47.366 1.00 31.18 90 ILE B CA 1
ATOM 2603 C C . ILE B 1 93 ? 36.461 45.999 48.234 1.00 33.70 90 ILE B C 1
ATOM 2604 O O . ILE B 1 93 ? 35.438 45.601 48.795 1.00 35.24 90 ILE B O 1
ATOM 2609 N N . THR B 1 94 ? 36.913 47.247 48.337 1.00 32.92 91 THR B N 1
ATOM 2610 C CA . THR B 1 94 ? 36.217 48.258 49.123 1.00 33.39 91 THR B CA 1
ATOM 2611 C C . THR B 1 94 ? 35.663 49.368 48.240 1.00 33.55 91 THR B C 1
ATOM 2612 O O . THR B 1 94 ? 34.910 50.226 48.702 1.00 36.07 91 THR B O 1
ATOM 2616 N N . ALA B 1 95 ? 36.040 49.353 46.967 1.00 29.32 92 ALA B N 1
ATOM 2617 C CA . ALA B 1 95 ? 35.542 50.336 46.013 1.00 27.31 92 ALA B CA 1
ATOM 2618 C C . ALA B 1 95 ? 35.458 49.718 44.625 1.00 28.17 92 ALA B C 1
ATOM 2619 O O . ALA B 1 95 ? 36.291 48.890 44.253 1.00 29.59 92 ALA B O 1
ATOM 2621 N N . LEU B 1 96 ? 34.452 50.128 43.862 1.00 28.17 93 LEU B N 1
ATOM 2622 C CA . LEU B 1 96 ? 34.174 49.515 42.568 1.00 29.88 93 LEU B CA 1
ATOM 2623 C C . LEU B 1 96 ? 35.319 49.695 41.575 1.00 32.36 93 LEU B C 1
ATOM 2624 O O . LEU B 1 96 ? 35.490 48.890 40.662 1.00 30.50 93 LEU B O 1
ATOM 2629 N N . THR B 1 97 ? 36.099 50.755 41.753 1.00 34.26 94 THR B N 1
ATOM 2630 C CA . THR B 1 97 ? 37.220 51.022 40.860 1.00 36.84 94 THR B CA 1
ATOM 2631 C C . THR B 1 97 ? 38.308 49.958 40.977 1.00 36.69 94 THR B C 1
ATOM 2632 O O . THR B 1 97 ? 39.116 49.785 40.067 1.00 38.86 94 THR B O 1
ATOM 2636 N N . GLN B 1 98 ? 38.315 49.238 42.094 1.00 35.77 95 GLN B N 1
ATOM 2637 C CA . GLN B 1 98 ? 39.340 48.229 42.351 1.00 37.33 95 GLN B CA 1
ATOM 2638 C C . GLN B 1 98 ? 39.147 46.932 41.562 1.00 37.99 95 GLN B C 1
ATOM 2639 O O . GLN B 1 98 ? 40.035 46.077 41.546 1.00 40.25 95 GLN B O 1
ATOM 2645 N N . LEU B 1 99 ? 37.994 46.783 40.917 1.00 36.12 96 LEU B N 1
ATOM 2646 C CA . LEU B 1 99 ? 37.718 45.587 40.123 1.00 35.26 96 LEU B CA 1
ATOM 2647 C C . LEU B 1 99 ? 38.754 45.418 39.023 1.00 38.65 96 LEU B C 1
ATOM 2648 O O . LEU B 1 99 ? 39.074 46.366 38.311 1.00 37.48 96 LEU B O 1
ATOM 2653 N N . LYS B 1 100 ? 39.271 44.205 38.879 1.00 40.96 97 LYS B N 1
ATOM 2654 C CA . LYS B 1 100 ? 40.251 43.932 37.840 1.00 44.53 97 LYS B CA 1
ATOM 2655 C C . LYS B 1 100 ? 39.589 43.346 36.598 1.00 41.37 97 LYS B C 1
ATOM 2656 O O . LYS B 1 100 ? 38.470 42.828 36.664 1.00 32.80 97 LYS B O 1
ATOM 2662 N N . THR B 1 101 ? 40.272 43.444 35.463 1.00 40.45 98 THR B N 1
ATOM 2663 C CA . THR B 1 101 ? 39.758 42.870 34.229 1.00 37.66 98 THR B CA 1
ATOM 2664 C C . THR B 1 101 ? 39.396 41.411 34.465 1.00 33.97 98 THR B C 1
ATOM 2665 O O . THR B 1 101 ? 40.165 40.665 35.069 1.00 32.05 98 THR B O 1
ATOM 2669 N N . GLY B 1 102 ? 38.209 41.018 34.015 1.00 34.20 99 GLY B N 1
ATOM 2670 C CA . GLY B 1 102 ? 37.756 39.644 34.150 1.00 31.30 99 GLY B CA 1
ATOM 2671 C C . GLY B 1 102 ? 37.292 39.242 35.543 1.00 27.81 99 GLY B C 1
ATOM 2672 O O . GLY B 1 102 ? 37.135 38.054 35.821 1.00 28.52 99 GLY B O 1
ATOM 2673 N N . ALA B 1 103 ? 37.071 40.215 36.421 1.00 27.70 100 ALA B N 1
ATOM 2674 C CA . ALA B 1 103 ? 36.563 39.921 37.761 1.00 26.18 100 ALA B CA 1
ATOM 2675 C C . ALA B 1 103 ? 35.199 39.246 37.680 1.00 24.20 100 ALA B C 1
ATOM 2676 O O . ALA B 1 103 ? 34.436 39.499 36.752 1.00 25.86 100 ALA B O 1
ATOM 2678 N N . LYS B 1 104 ? 34.903 38.382 38.645 1.00 23.25 101 LYS B N 1
ATOM 2679 C CA . LYS B 1 104 ? 33.634 37.665 38.671 1.00 24.10 101 LYS B CA 1
ATOM 2680 C C . LYS B 1 104 ? 32.586 38.437 39.467 1.00 21.18 101 LYS B C 1
ATOM 2681 O O . LYS B 1 104 ? 32.856 38.895 40.576 1.00 18.21 101 LYS B O 1
ATOM 2687 N N A ILE B 1 105 ? 31.393 38.561 38.890 0.64 19.65 102 ILE B N 1
ATOM 2688 N N B ILE B 1 105 ? 31.392 38.573 38.898 0.36 19.68 102 ILE B N 1
ATOM 2689 C CA A ILE B 1 105 ? 30.280 39.277 39.499 0.64 18.99 102 ILE B CA 1
ATOM 2690 C CA B ILE B 1 105 ? 30.300 39.275 39.558 0.36 18.94 102 ILE B CA 1
ATOM 2691 C C A ILE B 1 105 ? 29.083 38.336 39.609 0.64 18.64 102 ILE B C 1
ATOM 2692 C C B ILE B 1 105 ? 29.057 38.394 39.620 0.36 18.64 102 ILE B C 1
ATOM 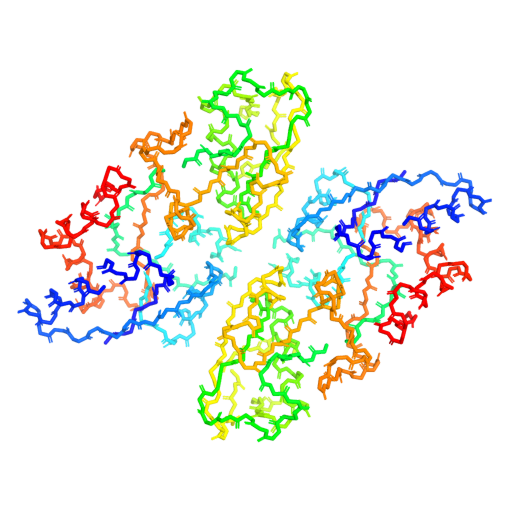2693 O O A ILE B 1 105 ? 28.523 37.929 38.592 0.64 19.34 102 ILE B O 1
ATOM 2694 O O B ILE B 1 105 ? 28.449 38.087 38.594 0.36 19.00 102 ILE B O 1
ATOM 2703 N N . ALA B 1 106 ? 28.682 37.995 40.831 1.00 17.22 103 ALA B N 1
ATOM 2704 C CA . ALA B 1 106 ? 27.532 37.108 41.030 1.00 16.94 103 ALA B CA 1
ATOM 2705 C C . ALA B 1 106 ? 26.206 37.865 41.067 1.00 17.81 103 ALA B C 1
ATOM 2706 O O . ALA B 1 106 ? 26.099 38.913 41.708 1.00 17.57 103 ALA B O 1
ATOM 2708 N N . VAL B 1 107 ? 25.200 37.318 40.382 1.00 13.37 104 VAL B N 1
ATOM 2709 C CA . VAL B 1 107 ? 23.864 37.895 40.362 1.00 15.44 104 VAL B CA 1
ATOM 2710 C C . VAL B 1 107 ? 22.828 36.785 40.537 1.00 14.66 104 VAL B C 1
ATOM 2711 O O . VAL B 1 107 ? 23.116 35.619 40.258 1.00 15.03 104 VAL B O 1
ATOM 2715 N N . PRO B 1 108 ? 21.620 37.139 41.008 1.00 11.97 105 PRO B N 1
ATOM 2716 C CA . PRO B 1 108 ? 20.533 36.156 41.119 1.00 15.99 105 PRO B CA 1
ATOM 2717 C C . PRO B 1 108 ? 20.247 35.530 39.765 1.00 16.84 105 PRO B C 1
ATOM 2718 O O . PRO B 1 108 ? 20.438 36.193 38.740 1.00 16.83 105 PRO B O 1
ATOM 2722 N N . SER B 1 109 ? 19.776 34.285 39.764 1.00 16.30 106 SER B N 1
ATOM 2723 C CA . SER B 1 109 ? 19.564 33.544 38.526 1.00 17.78 106 SER B CA 1
ATOM 2724 C C . SER B 1 109 ? 18.103 33.509 38.055 1.00 17.61 106 SER B C 1
ATOM 2725 O O . SER B 1 109 ? 17.814 33.009 36.972 1.00 16.76 106 SER B O 1
ATOM 2728 N N . ASP B 1 110 ? 17.180 33.996 38.876 1.00 15.28 107 ASP B N 1
ATOM 2729 C CA . ASP B 1 110 ? 15.782 34.059 38.456 1.00 14.76 107 ASP B CA 1
ATOM 2730 C C . ASP B 1 110 ? 15.626 35.275 37.546 1.00 14.36 107 ASP B C 1
ATOM 2731 O O . ASP B 1 110 ? 16.336 36.263 37.706 1.00 12.84 107 ASP B O 1
ATOM 2736 N N . PRO B 1 111 ? 14.707 35.200 36.573 1.00 15.24 108 PRO B N 1
ATOM 2737 C CA . PRO B 1 111 ? 14.638 36.234 35.531 1.00 14.80 108 PRO B CA 1
ATOM 2738 C C . PRO B 1 111 ? 14.548 37.674 36.050 1.00 14.93 108 PRO B C 1
ATOM 2739 O O . PRO B 1 111 ? 15.327 38.523 35.608 1.00 14.43 108 PRO B O 1
ATOM 2743 N N . SER B 1 112 ? 13.609 37.963 36.946 1.00 14.19 109 SER B N 1
ATOM 2744 C CA . SER B 1 112 ? 13.371 39.354 37.327 1.00 14.10 109 SER B CA 1
ATOM 2745 C C . SER B 1 112 ? 14.508 39.933 38.159 1.00 15.32 109 SER B C 1
ATOM 2746 O O . SER B 1 112 ? 14.945 41.057 37.921 1.00 12.70 109 SER B O 1
ATOM 2749 N N . ASN B 1 113 ? 14.999 39.168 39.130 1.00 12.56 110 ASN B N 1
ATOM 2750 C CA . ASN B 1 113 ? 16.089 39.662 39.967 1.00 12.46 110 ASN B CA 1
ATOM 2751 C C . ASN B 1 113 ? 17.434 39.697 39.246 1.00 15.22 110 ASN B C 1
ATOM 2752 O O . ASN B 1 113 ? 18.300 40.507 39.578 1.00 12.22 110 ASN B O 1
ATOM 2757 N N . GLU B 1 114 ? 17.607 38.836 38.250 1.00 16.00 111 GLU B N 1
ATOM 2758 C CA . GLU B 1 114 ? 18.814 38.894 37.429 1.00 13.82 111 GLU B CA 1
ATOM 2759 C C . GLU B 1 114 ? 18.841 40.180 36.605 1.00 14.70 111 GLU B C 1
ATOM 2760 O O . GLU B 1 114 ? 19.855 40.885 36.570 1.00 17.68 111 GLU B O 1
ATOM 2766 N N . ALA B 1 115 ? 17.728 40.476 35.940 1.00 13.55 112 ALA B N 1
ATOM 2767 C CA . ALA B 1 115 ? 17.581 41.734 35.220 1.00 15.13 112 ALA B CA 1
ATOM 2768 C C . ALA B 1 115 ? 17.830 42.905 36.163 1.00 16.72 112 ALA B C 1
ATOM 2769 O O . ALA B 1 115 ? 18.534 43.853 35.825 1.00 15.56 112 ALA B O 1
ATOM 2771 N N . ARG B 1 116 ? 17.246 42.825 37.351 1.00 16.50 113 ARG B N 1
ATOM 2772 C CA . ARG B 1 116 ? 17.390 43.862 38.359 1.00 15.27 113 ARG B CA 1
ATOM 2773 C C . ARG B 1 116 ? 18.850 44.111 38.710 1.00 16.98 113 ARG B C 1
ATOM 2774 O O . ARG B 1 116 ? 19.303 45.261 38.776 1.00 16.15 113 ARG B O 1
ATOM 2782 N N . ALA B 1 117 ? 19.589 43.033 38.941 1.00 16.68 114 ALA B N 1
ATOM 2783 C CA . ALA B 1 117 ? 21.005 43.144 39.276 1.00 12.98 114 ALA B CA 1
ATOM 2784 C C . ALA B 1 117 ? 21.818 43.731 38.123 1.00 15.86 114 ALA B C 1
ATOM 2785 O O . ALA B 1 117 ? 22.765 44.489 38.345 1.00 18.90 114 ALA B O 1
ATOM 2787 N N . LEU B 1 118 ? 21.466 43.373 36.893 1.00 15.44 115 LEU B N 1
ATOM 2788 C CA . LEU B 1 118 ? 22.182 43.911 35.734 1.00 18.09 115 LEU B CA 1
ATOM 2789 C C . LEU B 1 118 ? 21.965 45.415 35.624 1.00 17.86 115 LEU B C 1
ATOM 2790 O O . LEU B 1 118 ? 22.893 46.161 35.310 1.00 17.48 115 LEU B O 1
ATOM 2795 N N . LEU B 1 119 ? 20.738 45.856 35.892 1.00 17.41 116 LEU B N 1
ATOM 2796 C CA . LEU B 1 119 ? 20.434 47.282 35.913 1.00 18.90 116 LEU B CA 1
ATOM 2797 C C . LEU B 1 119 ? 21.261 47.987 36.985 1.00 21.39 116 LEU B C 1
ATOM 2798 O O . LEU B 1 119 ? 21.751 49.096 36.778 1.00 22.33 116 LEU B O 1
ATOM 2803 N N . LEU B 1 120 ? 21.425 47.328 38.127 1.00 19.59 117 LEU B N 1
ATOM 2804 C CA . LEU B 1 120 ? 22.225 47.875 39.215 1.00 16.22 117 LEU B CA 1
ATOM 2805 C C . LEU B 1 120 ? 23.694 48.007 38.809 1.00 20.84 117 LEU B C 1
ATOM 2806 O O . LEU B 1 120 ? 24.358 48.992 39.144 1.00 21.44 117 LEU B O 1
ATOM 2811 N N . LEU B 1 121 ? 24.202 47.016 38.082 1.00 20.32 118 LEU B N 1
ATOM 2812 C CA . LEU B 1 121 ? 25.579 47.071 37.589 1.00 19.85 118 LEU B CA 1
ATOM 2813 C C . LEU B 1 121 ? 25.758 48.205 36.580 1.00 22.07 118 LEU B C 1
ATOM 2814 O O . LEU B 1 121 ? 26.832 48.802 36.487 1.00 23.19 118 LEU B O 1
ATOM 2819 N N . GLU B 1 122 ? 24.699 48.497 35.830 1.00 21.57 119 GLU B N 1
ATOM 2820 C CA . GLU B 1 122 ? 24.692 49.622 34.902 1.00 24.50 119 GLU B CA 1
ATOM 2821 C C . GLU B 1 122 ? 24.673 50.952 35.662 1.00 27.62 119 GLU B C 1
ATOM 2822 O O . GLU B 1 122 ? 25.336 51.913 35.270 1.00 27.67 119 GLU B O 1
ATOM 2828 N N A LYS B 1 123 ? 23.908 51.000 36.749 0.61 27.80 120 LYS B N 1
ATOM 2829 N N B LYS B 1 123 ? 23.910 50.998 36.750 0.39 27.91 120 LYS B N 1
ATOM 2830 C CA A LYS B 1 123 ? 23.882 52.169 37.620 0.61 28.53 120 LYS B CA 1
ATOM 2831 C CA B LYS B 1 123 ? 23.884 52.168 37.619 0.39 28.57 120 LYS B CA 1
ATOM 2832 C C A LYS B 1 123 ? 25.269 52.393 38.212 0.61 28.96 120 LYS B C 1
ATOM 2833 C C B LYS B 1 123 ? 25.259 52.390 38.237 0.39 28.89 120 LYS B C 1
ATOM 2834 O O A LYS B 1 123 ? 25.678 53.527 38.458 0.61 29.88 120 LYS B O 1
ATOM 2835 O O B LYS B 1 123 ? 25.649 53.522 38.525 0.39 29.76 120 LYS B O 1
ATOM 2846 N N . ALA B 1 124 ? 25.992 51.300 38.435 1.00 26.67 121 ALA B N 1
ATOM 2847 C CA . ALA B 1 124 ? 27.337 51.372 38.991 1.00 27.28 121 ALA B CA 1
ATOM 2848 C C . ALA B 1 124 ? 28.355 51.785 37.929 1.00 27.66 121 ALA B C 1
ATOM 2849 O O . ALA B 1 124 ? 29.546 51.888 38.215 1.00 26.51 121 ALA B O 1
ATOM 2851 N N . GLN B 1 125 ? 27.880 52.006 36.706 1.00 28.39 122 GLN B N 1
ATOM 2852 C CA . GLN B 1 125 ? 28.751 52.367 35.585 1.00 36.25 122 GLN B CA 1
ATOM 2853 C C . GLN B 1 125 ? 29.740 51.251 35.245 1.00 36.92 122 GLN B C 1
ATOM 2854 O O . GLN B 1 125 ? 30.819 51.509 34.706 1.00 36.58 122 GLN B O 1
ATOM 2860 N N . LEU B 1 126 ? 29.377 50.013 35.563 1.00 32.52 123 LEU B N 1
ATOM 2861 C CA . LEU B 1 126 ? 30.246 48.875 35.277 1.00 27.96 123 LEU B CA 1
ATOM 2862 C C . LEU B 1 126 ? 29.998 48.289 33.893 1.00 30.03 123 LEU B C 1
ATOM 2863 O O . LEU B 1 126 ? 30.914 47.770 33.256 1.00 31.64 123 LEU B O 1
ATOM 2868 N N . ILE B 1 127 ? 28.752 48.358 33.440 1.00 28.61 124 ILE B N 1
ATOM 2869 C CA . ILE B 1 127 ? 28.383 47.866 32.121 1.00 28.75 124 ILE B CA 1
ATOM 2870 C C . ILE B 1 127 ? 27.316 48.771 31.544 1.00 31.08 124 ILE B C 1
ATOM 2871 O O . ILE B 1 127 ? 26.811 49.667 32.221 1.00 30.43 124 ILE B O 1
ATOM 2876 N N A GLN B 1 128 ? 26.981 48.535 30.280 0.49 31.90 125 GLN B N 1
ATOM 2877 N N B GLN B 1 128 ? 26.973 48.536 30.284 0.51 31.89 125 GLN B N 1
ATOM 2878 C CA A GLN B 1 128 ? 25.868 49.211 29.631 0.49 32.77 125 GLN B CA 1
ATOM 2879 C CA B GLN B 1 128 ? 25.844 49.216 29.675 0.51 32.48 125 GLN B CA 1
ATOM 2880 C C A GLN B 1 128 ? 24.992 48.166 28.957 0.49 31.35 125 GLN B C 1
ATOM 2881 C C B GLN B 1 128 ? 24.991 48.197 28.937 0.51 31.34 125 GLN B C 1
ATOM 2882 O O A GLN B 1 128 ? 25.499 47.251 28.312 0.49 30.21 125 GLN B O 1
ATOM 2883 O O B GLN B 1 128 ? 25.510 47.332 28.235 0.51 30.35 125 GLN B O 1
ATOM 2894 N N . LEU B 1 129 ? 23.680 48.293 29.115 1.00 32.20 126 LEU B N 1
ATOM 2895 C CA . LEU B 1 129 ? 22.759 47.353 28.496 1.00 35.50 126 LEU B CA 1
ATOM 2896 C C . LEU B 1 129 ? 22.265 47.881 27.157 1.00 41.09 126 LEU B C 1
ATOM 2897 O O . LEU B 1 129 ? 22.103 49.094 26.977 1.00 39.38 126 LEU B O 1
ATOM 2902 N N . LYS B 1 130 ? 22.039 46.964 26.221 1.00 44.41 127 LYS B N 1
ATOM 2903 C CA . LYS B 1 130 ? 21.472 47.306 24.924 1.00 48.78 127 LYS B CA 1
ATOM 2904 C C . LYS B 1 130 ? 20.232 48.168 25.119 1.00 52.21 127 LYS B C 1
ATOM 2905 O O . LYS B 1 130 ? 19.429 47.921 26.018 1.00 52.78 127 LYS B O 1
ATOM 2911 N N . THR B 1 131 ? 20.085 49.183 24.275 1.00 54.06 128 THR B N 1
ATOM 2912 C CA . THR B 1 131 ? 18.996 50.144 24.403 1.00 55.28 128 THR B CA 1
ATOM 2913 C C . THR B 1 131 ? 17.617 49.500 24.248 1.00 55.03 128 THR B C 1
ATOM 2914 O O . THR B 1 131 ? 17.471 48.458 23.605 1.00 55.03 128 THR B O 1
ATOM 2918 N N . ASN B 1 136 ? 13.756 42.384 31.794 1.00 42.55 133 ASN B N 1
ATOM 2919 C CA . ASN B 1 136 ? 13.955 41.030 31.288 1.00 40.57 133 ASN B CA 1
ATOM 2920 C C . ASN B 1 136 ? 15.391 40.799 30.812 1.00 36.40 133 ASN B C 1
ATOM 2921 O O . ASN B 1 136 ? 15.708 39.755 30.241 1.00 34.49 133 ASN B O 1
ATOM 2926 N N . ALA B 1 137 ? 16.256 41.778 31.064 1.00 36.91 134 ALA B N 1
ATOM 2927 C CA . ALA B 1 137 ? 17.655 41.708 30.646 1.00 33.97 134 ALA B CA 1
ATOM 2928 C C . ALA B 1 137 ? 18.393 40.460 31.138 1.00 33.04 134 ALA B C 1
ATOM 2929 O O . ALA B 1 137 ? 18.178 39.992 32.257 1.00 36.27 134 ALA B O 1
ATOM 2931 N N . THR B 1 138 ? 19.262 39.931 30.282 1.00 26.18 135 THR B N 1
ATOM 2932 C CA . THR B 1 138 ? 20.182 38.863 30.641 1.00 26.66 135 THR B CA 1
ATOM 2933 C C . THR B 1 138 ? 21.567 39.334 30.207 1.00 24.92 135 THR B C 1
ATOM 2934 O O . THR B 1 138 ? 21.685 40.385 29.585 1.00 25.83 135 THR B O 1
ATOM 2938 N N . PRO B 1 139 ? 22.618 38.569 30.534 1.00 23.75 136 PRO B N 1
ATOM 2939 C CA . PRO B 1 139 ? 23.974 38.961 30.138 1.00 28.98 136 PRO B CA 1
ATOM 2940 C C . PRO B 1 139 ? 24.121 39.164 28.626 1.00 36.08 136 PRO B C 1
ATOM 2941 O O . PRO B 1 139 ? 25.020 39.874 28.180 1.00 34.19 136 PRO B O 1
ATOM 2961 N N . ASP B 1 141 ? 22.266 40.865 26.843 1.00 39.57 138 ASP B N 1
ATOM 2962 C CA . ASP B 1 141 ? 21.898 42.240 26.543 1.00 38.24 138 ASP B CA 1
ATOM 2963 C C . ASP B 1 141 ? 22.963 43.235 26.982 1.00 32.24 138 ASP B C 1
ATOM 2964 O O . ASP B 1 141 ? 22.738 44.442 26.955 1.00 31.13 138 ASP B O 1
ATOM 2969 N N . ILE B 1 142 ? 24.122 42.730 27.390 1.00 29.84 139 ILE B N 1
ATOM 2970 C CA . ILE B 1 142 ? 25.216 43.607 27.789 1.00 29.76 139 ILE B CA 1
ATOM 2971 C C . ILE B 1 142 ? 25.921 44.165 26.556 1.00 34.00 139 ILE B C 1
ATOM 2972 O O . ILE B 1 142 ? 26.572 43.433 25.815 1.00 31.97 139 ILE B O 1
ATOM 2977 N N . ALA B 1 143 ? 25.780 45.469 26.343 1.00 37.59 140 ALA B N 1
ATOM 2978 C CA . ALA B 1 143 ? 26.350 46.122 25.173 1.00 40.09 140 ALA B CA 1
ATOM 2979 C C . ALA B 1 143 ? 27.810 46.485 25.405 1.00 42.61 140 ALA B C 1
ATOM 2980 O O . ALA B 1 143 ? 28.670 46.198 24.574 1.00 45.56 140 ALA B O 1
ATOM 2982 N N . SER B 1 144 ? 28.087 47.114 26.540 1.00 39.59 141 SER B N 1
ATOM 2983 C CA . SER B 1 144 ? 29.446 47.525 26.850 1.00 40.30 141 SER B CA 1
ATOM 2984 C C . SER B 1 144 ? 29.934 46.892 28.148 1.00 37.72 141 SER B C 1
ATOM 2985 O O . SER B 1 144 ? 29.261 46.969 29.175 1.00 34.79 141 SER B O 1
ATOM 2988 N N . ASN B 1 145 ? 31.110 46.271 28.084 1.00 34.01 142 ASN B N 1
ATOM 2989 C CA . ASN B 1 145 ? 31.721 45.606 29.228 1.00 34.15 142 ASN B CA 1
ATOM 2990 C C . ASN B 1 145 ? 33.238 45.818 29.221 1.00 32.88 142 ASN B C 1
ATOM 2991 O O . ASN B 1 145 ? 34.001 44.865 29.063 1.00 30.13 142 ASN B O 1
ATOM 2996 N N . PRO B 1 146 ? 33.673 47.079 29.384 1.00 34.77 143 PRO B N 1
ATOM 2997 C CA . PRO B 1 146 ? 35.080 47.494 29.334 1.00 36.87 143 PRO B CA 1
ATOM 2998 C C . PRO B 1 146 ? 36.025 46.547 30.068 1.00 36.98 143 PRO B C 1
ATOM 2999 O O . PRO B 1 146 ? 37.054 46.163 29.510 1.00 37.14 143 PRO B O 1
ATOM 3003 N N . LYS B 1 147 ? 35.685 46.183 31.302 1.00 34.18 144 LYS B N 1
ATOM 3004 C CA . LYS B 1 147 ? 36.574 45.362 32.123 1.00 31.97 144 LYS B CA 1
ATOM 3005 C C . LYS B 1 147 ? 36.380 43.862 31.920 1.00 30.16 144 LYS B C 1
ATOM 3006 O O . LYS B 1 147 ? 36.959 43.058 32.648 1.00 31.89 144 LYS B O 1
ATOM 3012 N N . LYS B 1 148 ? 35.571 43.492 30.932 1.00 27.18 145 LYS B N 1
ATOM 3013 C CA . LYS B 1 148 ? 35.335 42.087 30.622 1.00 29.90 145 LYS B CA 1
ATOM 3014 C C . LYS B 1 148 ? 34.921 41.305 31.869 1.00 26.99 145 LYS B C 1
ATOM 3015 O O . LYS B 1 148 ? 35.367 40.181 32.092 1.00 27.04 145 LYS B O 1
ATOM 3021 N N . LEU B 1 149 ? 34.064 41.914 32.678 1.00 25.18 146 LEU B N 1
ATOM 3022 C CA . LEU B 1 149 ? 33.570 41.278 33.885 1.00 24.90 146 LEU B CA 1
ATOM 3023 C C . LEU B 1 149 ? 32.813 40.010 33.522 1.00 26.65 146 LEU B C 1
ATOM 3024 O O . LEU B 1 149 ? 32.099 39.978 32.521 1.00 25.82 146 LEU B O 1
ATOM 3029 N N . LYS B 1 150 ? 32.972 38.968 34.335 1.00 27.84 147 LYS B N 1
ATOM 3030 C CA . LYS B 1 150 ? 32.250 37.718 34.127 1.00 29.24 147 LYS B CA 1
ATOM 3031 C C . LYS B 1 150 ? 31.033 37.645 35.044 1.00 24.82 147 LYS B C 1
ATOM 3032 O O . LYS B 1 150 ? 31.160 37.711 36.265 1.00 28.54 147 LYS B O 1
ATOM 3038 N N . ILE B 1 151 ? 29.855 37.510 34.451 1.00 19.66 148 ILE B N 1
ATOM 3039 C CA . ILE B 1 151 ? 28.633 37.378 35.227 1.00 18.62 148 ILE B CA 1
ATOM 3040 C C . ILE B 1 151 ? 28.432 35.925 35.633 1.00 19.75 148 ILE B C 1
ATOM 3041 O O . ILE B 1 151 ? 28.458 35.028 34.790 1.00 21.60 148 ILE B O 1
ATOM 3046 N N . VAL B 1 152 ? 28.248 35.703 36.930 1.00 18.20 149 VAL B N 1
ATOM 3047 C CA . VAL B 1 152 ? 28.002 34.372 37.468 1.00 17.40 149 VAL B CA 1
ATOM 3048 C C . VAL B 1 152 ? 26.586 34.328 38.023 1.00 17.61 149 VAL B C 1
ATOM 3049 O O . VAL B 1 152 ? 26.251 35.074 38.948 1.00 16.84 149 VAL B O 1
ATOM 3053 N N . GLU B 1 153 ? 25.758 33.450 37.467 1.00 16.01 150 GLU B N 1
ATOM 3054 C CA . GLU B 1 153 ? 24.351 33.387 37.835 1.00 13.77 150 GLU B CA 1
ATOM 3055 C C . GLU B 1 153 ? 24.062 32.330 38.905 1.00 13.73 150 GLU B C 1
ATOM 3056 O O . GLU B 1 153 ? 24.220 31.133 38.674 1.00 15.57 150 GLU B O 1
ATOM 3062 N N . LEU B 1 154 ? 23.641 32.789 40.080 1.00 12.61 151 LEU B N 1
ATOM 3063 C CA . LEU B 1 154 ? 23.441 31.911 41.229 1.00 11.95 151 LEU B CA 1
ATOM 3064 C C . LEU B 1 154 ? 22.056 32.067 41.816 1.00 14.14 151 LEU B C 1
ATOM 3065 O O . LEU B 1 154 ? 21.468 33.149 41.754 1.00 14.34 151 LEU B O 1
ATOM 3070 N N . ASP B 1 155 ? 21.537 30.996 42.412 1.00 11.28 152 ASP B N 1
ATOM 3071 C CA . ASP B 1 155 ? 20.278 31.107 43.131 1.00 13.47 152 ASP B CA 1
ATOM 3072 C C . ASP B 1 155 ? 20.379 32.211 44.190 1.00 11.66 152 ASP B C 1
ATOM 3073 O O . ASP B 1 155 ? 21.400 32.347 44.857 1.00 13.28 152 ASP B O 1
ATOM 3078 N N . ALA B 1 156 ? 19.322 33.002 44.333 1.00 13.29 153 ALA B N 1
ATOM 3079 C CA . ALA B 1 156 ? 19.319 34.121 45.276 1.00 15.90 153 ALA B CA 1
ATOM 3080 C C . ALA B 1 156 ? 19.776 33.742 46.684 1.00 14.32 153 ALA B C 1
ATOM 3081 O O . ALA B 1 156 ? 20.465 34.516 47.344 1.00 14.23 153 ALA B O 1
ATOM 3083 N N . ALA B 1 157 ? 19.386 32.555 47.145 1.00 15.98 154 ALA B N 1
ATOM 3084 C CA . ALA B 1 157 ? 19.717 32.121 48.500 1.00 13.89 154 ALA B CA 1
ATOM 3085 C C . ALA B 1 157 ? 21.160 31.644 48.647 1.00 14.81 154 ALA B C 1
ATOM 3086 O O . ALA B 1 157 ? 21.594 31.305 49.745 1.00 15.92 154 ALA B O 1
ATOM 3088 N N A GLN B 1 158 ? 21.905 31.616 47.547 0.54 14.46 155 GLN B N 1
ATOM 3089 N N B GLN B 1 158 ? 21.895 31.610 47.539 0.46 14.49 155 GLN B N 1
ATOM 3090 C CA A GLN B 1 158 ? 23.282 31.141 47.606 0.54 14.98 155 GLN B CA 1
ATOM 3091 C CA B GLN B 1 158 ? 23.279 31.150 47.564 0.46 15.07 155 GLN B CA 1
ATOM 3092 C C A GLN B 1 158 ? 24.287 32.277 47.409 0.54 14.44 155 GLN B C 1
ATOM 3093 C C B GLN B 1 158 ? 24.258 32.318 47.552 0.46 14.32 155 GLN B C 1
ATOM 3094 O O A GLN B 1 158 ? 25.492 32.079 47.560 0.54 15.05 155 GLN B O 1
ATOM 3095 O O B GLN B 1 158 ? 25.405 32.184 47.976 0.46 15.30 155 GLN B O 1
ATOM 3106 N N . LEU B 1 159 ? 23.790 33.464 47.073 1.00 14.32 156 LEU B N 1
ATOM 3107 C CA . LEU B 1 159 ? 24.661 34.609 46.793 1.00 15.99 156 LEU B CA 1
ATOM 3108 C C . LEU B 1 159 ? 25.523 35.069 47.974 1.00 20.50 156 LEU B C 1
ATOM 3109 O O . LEU B 1 159 ? 26.679 35.455 47.793 1.00 19.18 156 LEU B O 1
ATOM 3114 N N . SER B 1 160 ? 24.970 35.021 49.180 1.00 20.50 157 SER B N 1
ATOM 3115 C CA . SER B 1 160 ? 25.704 35.479 50.354 1.00 22.11 157 SER B CA 1
ATOM 3116 C C . SER B 1 160 ? 26.880 34.559 50.685 1.00 27.19 157 SER B C 1
ATOM 3117 O O . SER B 1 160 ? 27.867 34.992 51.278 1.00 31.72 157 SER B O 1
ATOM 3120 N N A ARG B 1 161 ? 26.769 33.292 50.295 0.45 25.29 158 ARG B N 1
ATOM 3121 N N B ARG B 1 161 ? 26.766 33.295 50.293 0.55 25.18 158 ARG B N 1
ATOM 3122 C CA A ARG B 1 161 ? 27.822 32.310 50.545 0.45 26.01 158 ARG B CA 1
ATOM 3123 C CA B ARG B 1 161 ? 27.816 32.308 50.528 0.55 26.07 158 ARG B CA 1
ATOM 3124 C C A ARG B 1 161 ? 28.866 32.304 49.431 0.45 24.97 158 ARG B C 1
ATOM 3125 C C B ARG B 1 161 ? 28.911 32.368 49.473 0.55 24.94 158 ARG B C 1
ATOM 3126 O O A ARG B 1 161 ? 29.806 31.509 49.465 0.45 25.18 158 ARG B O 1
ATOM 3127 O O B ARG B 1 161 ? 29.927 31.684 49.586 0.55 25.19 158 ARG B O 1
ATOM 3142 N N . SER B 1 162 ? 28.698 33.176 48.442 1.00 24.24 159 SER B N 1
ATOM 3143 C CA . SER B 1 162 ? 29.584 33.183 47.279 1.00 22.79 159 SER B CA 1
ATOM 3144 C C . SER B 1 162 ? 30.713 34.201 47.359 1.00 23.81 159 SER B C 1
ATOM 3145 O O . SER B 1 162 ? 31.544 34.269 46.458 1.00 22.93 159 SER B O 1
ATOM 3148 N N . LEU B 1 163 ? 30.750 34.991 48.426 1.00 21.02 160 LEU B N 1
ATOM 3149 C CA . LEU B 1 163 ? 31.685 36.115 48.482 1.00 23.60 160 LEU B CA 1
ATOM 3150 C C . LEU B 1 163 ? 33.156 35.716 48.597 1.00 25.51 160 LEU B C 1
ATOM 3151 O O . LEU B 1 163 ? 34.049 36.547 48.424 1.00 28.50 160 LEU B O 1
ATOM 3156 N N . GLY B 1 164 ? 33.412 34.446 48.881 1.00 30.64 161 GLY B N 1
ATOM 3157 C CA . GLY B 1 164 ? 34.775 33.948 48.898 1.00 31.56 161 GLY B CA 1
ATOM 3158 C C . GLY B 1 164 ? 35.259 33.586 47.505 1.00 32.01 161 GLY B C 1
ATOM 3159 O O . GLY B 1 164 ? 36.458 33.394 47.282 1.00 31.19 161 GLY B O 1
ATOM 3160 N N . ASP B 1 165 ? 34.326 33.512 46.558 1.00 28.50 162 ASP B N 1
ATOM 3161 C CA . ASP B 1 165 ? 34.636 33.022 45.213 1.00 27.51 162 ASP B CA 1
ATOM 3162 C C . ASP B 1 165 ? 34.386 34.041 44.102 1.00 25.27 162 ASP B C 1
ATOM 3163 O O . ASP B 1 165 ? 34.675 33.778 42.936 1.00 30.69 162 ASP B O 1
ATOM 3168 N N . VAL B 1 166 ? 33.825 35.190 44.450 1.00 18.80 163 VAL B N 1
ATOM 3169 C CA . VAL B 1 166 ? 33.593 36.231 43.456 1.00 19.16 163 VAL B CA 1
ATOM 3170 C C . VAL B 1 166 ? 34.088 37.563 43.985 1.00 22.89 163 VAL B C 1
ATOM 3171 O O . VAL B 1 166 ? 34.332 37.706 45.179 1.00 23.26 163 VAL B O 1
ATOM 3175 N N . ASP B 1 167 ? 34.235 38.537 43.093 1.00 23.92 164 ASP B N 1
ATOM 3176 C CA . ASP B 1 167 ? 34.749 39.844 43.481 1.00 25.71 164 ASP B CA 1
ATOM 3177 C C . ASP B 1 167 ? 33.645 40.804 43.911 1.00 23.33 164 ASP B C 1
ATOM 3178 O O . ASP B 1 167 ? 33.909 41.817 44.562 1.00 23.63 164 ASP B O 1
ATOM 3183 N N . LEU B 1 168 ? 32.412 40.476 43.546 1.00 21.58 165 LEU B N 1
ATOM 3184 C CA . LEU B 1 168 ? 31.262 41.334 43.809 1.00 19.71 165 LEU B CA 1
ATOM 3185 C C . LEU B 1 168 ? 29.984 40.528 43.632 1.00 19.12 165 LEU B C 1
ATOM 3186 O O . LEU B 1 168 ? 29.911 39.661 42.760 1.00 19.06 165 LEU B O 1
ATOM 3191 N N . ALA B 1 169 ? 28.976 40.810 44.454 1.00 16.01 166 ALA B N 1
ATOM 3192 C CA . ALA B 1 169 ? 27.689 40.132 44.321 1.00 15.66 166 ALA B CA 1
ATOM 3193 C C . ALA B 1 169 ? 26.523 41.081 44.571 1.00 17.02 166 ALA B C 1
ATOM 3194 O O . ALA B 1 169 ? 26.535 41.857 45.527 1.00 17.38 166 ALA B O 1
ATOM 3196 N N . ALA B 1 170 ? 25.517 41.020 43.706 1.00 14.96 167 ALA B N 1
ATOM 3197 C CA . ALA B 1 170 ? 24.259 41.694 43.975 1.00 14.59 167 ALA B CA 1
ATOM 3198 C C . ALA B 1 170 ? 23.416 40.749 44.812 1.00 15.81 167 ALA B C 1
ATOM 3199 O O . ALA B 1 170 ? 23.173 39.608 44.417 1.00 17.44 167 ALA B O 1
ATOM 3201 N N . ILE B 1 171 ? 22.979 41.208 45.977 1.00 15.02 168 ILE B N 1
ATOM 3202 C CA . ILE B 1 171 ? 22.281 40.328 46.903 1.00 13.07 168 ILE B CA 1
ATOM 3203 C C . ILE B 1 171 ? 20.983 40.968 47.385 1.00 14.32 168 ILE B C 1
ATOM 3204 O O . ILE B 1 171 ? 20.969 42.137 47.769 1.00 16.17 168 ILE B O 1
ATOM 3209 N N . ASN B 1 172 ? 19.895 40.204 47.359 1.00 12.30 169 ASN B N 1
ATOM 3210 C CA . ASN B 1 172 ? 18.630 40.678 47.909 1.00 12.88 169 ASN B CA 1
ATOM 3211 C C . ASN B 1 172 ? 18.772 40.913 49.405 1.00 14.68 169 ASN B C 1
ATOM 3212 O O . ASN B 1 172 ? 19.395 40.124 50.113 1.00 14.14 169 ASN B O 1
ATOM 3217 N N . THR B 1 173 ? 18.192 42.004 49.883 1.00 13.63 170 THR B N 1
ATOM 3218 C CA . THR B 1 173 ? 18.364 42.403 51.273 1.00 9.98 170 THR B CA 1
ATOM 3219 C C . THR B 1 173 ? 17.928 41.329 52.267 1.00 7.97 170 THR B C 1
ATOM 3220 O O . THR B 1 173 ? 18.574 41.141 53.302 1.00 11.29 170 THR B O 1
ATOM 3224 N N . ASN B 1 174 ? 16.851 40.610 51.960 1.00 10.26 171 ASN B N 1
ATOM 3225 C CA . ASN B 1 174 ? 16.359 39.588 52.886 1.00 9.69 171 ASN B CA 1
ATOM 3226 C C . ASN B 1 174 ? 17.383 38.463 53.092 1.00 11.55 171 ASN B C 1
ATOM 3227 O O . ASN B 1 174 ? 17.370 37.783 54.122 1.00 14.35 171 ASN B O 1
ATOM 3232 N N . TYR B 1 175 ? 18.286 38.289 52.129 1.00 11.97 172 TYR B N 1
ATOM 3233 C CA . TYR B 1 175 ? 19.357 37.294 52.256 1.00 11.45 172 TYR B CA 1
ATOM 3234 C C . TYR B 1 175 ? 20.659 37.909 52.760 1.00 16.71 172 TYR B C 1
ATOM 3235 O O . TYR B 1 175 ? 21.459 37.239 53.411 1.00 18.54 172 TYR B O 1
ATOM 3244 N N . ALA B 1 176 ? 20.873 39.183 52.447 1.00 13.28 173 ALA B N 1
ATOM 3245 C CA . ALA B 1 176 ? 22.071 39.880 52.909 1.00 15.68 173 ALA B CA 1
ATOM 3246 C C . ALA B 1 176 ? 22.093 40.009 54.430 1.00 13.87 173 ALA B C 1
ATOM 3247 O O . ALA B 1 176 ? 23.124 39.776 55.068 1.00 17.09 173 ALA B O 1
ATOM 3249 N N . ILE B 1 177 ? 20.953 40.376 55.008 1.00 12.77 174 ILE B N 1
ATOM 3250 C CA . ILE B 1 177 ? 20.867 40.626 56.447 1.00 13.95 174 ILE B CA 1
ATOM 3251 C C . ILE B 1 177 ? 21.230 39.415 57.317 1.00 15.50 174 ILE B C 1
ATOM 3252 O O . ILE B 1 177 ? 22.076 39.526 58.203 1.00 17.59 174 ILE B O 1
ATOM 3257 N N . PRO B 1 178 ? 20.619 38.248 57.055 1.00 16.73 175 PRO B N 1
ATOM 3258 C CA . PRO B 1 178 ? 20.978 37.054 57.833 1.00 18.84 175 PRO B CA 1
ATOM 3259 C C . PRO B 1 178 ? 22.442 36.660 57.671 1.00 22.87 175 PRO B C 1
ATOM 3260 O O . PRO B 1 178 ? 22.978 35.969 58.539 1.00 22.45 175 PRO B O 1
ATOM 3264 N N . ALA B 1 179 ? 23.071 37.072 56.574 1.00 20.38 176 ALA B N 1
ATOM 3265 C CA . ALA B 1 179 ? 24.479 36.759 56.341 1.00 21.21 176 ALA B CA 1
ATOM 3266 C C . ALA B 1 179 ? 25.393 37.748 57.054 1.00 21.78 176 ALA B C 1
ATOM 3267 O O . ALA B 1 179 ? 26.612 37.685 56.923 1.00 23.48 176 ALA B O 1
ATOM 3269 N N . GLY B 1 180 ? 24.797 38.670 57.802 1.00 20.85 177 GLY B N 1
ATOM 3270 C CA . GLY B 1 180 ? 25.560 39.642 58.561 1.00 22.68 177 GLY B CA 1
ATOM 3271 C C . GLY B 1 180 ? 25.958 40.853 57.743 1.00 23.46 177 GLY B C 1
ATOM 3272 O O . GLY B 1 180 ? 26.804 41.649 58.160 1.00 25.31 177 GLY B O 1
ATOM 3273 N N . LEU B 1 181 ? 25.345 40.999 56.575 1.00 19.11 178 LEU B N 1
ATOM 3274 C CA . LEU B 1 181 ? 25.633 42.127 55.700 1.00 22.22 178 LEU B CA 1
ATOM 3275 C C . LEU B 1 181 ? 24.557 43.196 55.832 1.00 28.41 178 LEU B C 1
ATOM 3276 O O . LEU B 1 181 ? 23.373 42.884 55.935 1.00 34.15 178 LEU B O 1
ATOM 3281 N N . SER B 1 182 ? 24.973 44.457 55.831 1.00 26.84 179 SER B N 1
ATOM 3282 C CA . SER B 1 182 ? 24.031 45.562 55.918 1.00 27.71 179 SER B CA 1
ATOM 3283 C C . SER B 1 182 ? 24.088 46.400 54.653 1.00 23.91 179 SER B C 1
ATOM 3284 O O . SER B 1 182 ? 25.160 46.853 54.263 1.00 24.41 179 SER B O 1
ATOM 3287 N N . PRO B 1 183 ? 22.932 46.612 54.007 1.00 22.39 180 PRO B N 1
ATOM 3288 C CA . PRO B 1 183 ? 22.879 47.439 52.797 1.00 24.03 180 PRO B CA 1
ATOM 3289 C C . PRO B 1 183 ? 23.459 48.825 53.043 1.00 27.86 180 PRO B C 1
ATOM 3290 O O . PRO B 1 183 ? 24.204 49.340 52.207 1.00 32.41 180 PRO B O 1
ATOM 3294 N N . SER B 1 184 ? 23.119 49.416 54.184 1.00 26.57 181 SER B N 1
ATOM 3295 C CA . SER B 1 184 ? 23.586 50.755 54.530 1.00 31.70 181 SER B CA 1
ATOM 3296 C C . SER B 1 184 ? 25.076 50.789 54.862 1.00 33.38 181 SER B C 1
ATOM 3297 O O . SER B 1 184 ? 25.782 51.726 54.491 1.00 38.57 181 SER B O 1
ATOM 3300 N N . ARG B 1 185 ? 25.552 49.762 55.554 1.00 30.32 182 ARG B N 1
ATOM 3301 C CA . ARG B 1 185 ? 26.901 49.774 56.109 1.00 32.78 182 ARG B CA 1
ATOM 3302 C C . ARG B 1 185 ? 27.954 49.065 55.252 1.00 33.25 182 ARG B C 1
ATOM 3303 O O . ARG B 1 185 ? 29.115 49.478 55.224 1.00 33.05 182 ARG B O 1
ATOM 3311 N N . ASP B 1 186 ? 27.549 48.008 54.553 1.00 26.13 183 ASP B N 1
ATOM 3312 C CA . ASP B 1 186 ? 28.502 47.144 53.861 1.00 23.89 183 ASP B CA 1
ATOM 3313 C C . ASP B 1 186 ? 28.454 47.249 52.343 1.00 24.46 183 ASP B C 1
ATOM 3314 O O . ASP B 1 186 ? 29.444 46.976 51.668 1.00 25.57 183 ASP B O 1
ATOM 3319 N N . ALA B 1 187 ? 27.302 47.625 51.802 1.00 20.45 184 ALA B N 1
ATOM 3320 C CA . ALA B 1 187 ? 27.150 47.702 50.359 1.00 20.78 184 ALA B CA 1
ATOM 3321 C C . ALA B 1 187 ? 28.029 48.801 49.766 1.00 22.22 184 ALA B C 1
ATOM 3322 O O . ALA B 1 187 ? 28.090 49.907 50.297 1.00 24.05 184 ALA B O 1
ATOM 3324 N N . LEU B 1 188 ? 28.714 48.487 48.668 1.00 21.98 185 LEU B N 1
ATOM 3325 C CA . LEU B 1 188 ? 29.532 49.471 47.970 1.00 26.33 185 LEU B CA 1
ATOM 3326 C C . LEU B 1 188 ? 28.631 50.450 47.243 1.00 26.98 185 LEU B C 1
ATOM 3327 O O . LEU B 1 188 ? 29.013 51.585 46.969 1.00 25.97 185 LEU B O 1
ATOM 3332 N N . LEU B 1 189 ? 27.425 49.991 46.934 1.00 24.47 186 LEU B N 1
ATOM 3333 C CA . LEU B 1 189 ? 26.440 50.797 46.240 1.00 24.54 186 LEU B CA 1
ATOM 3334 C C . LEU B 1 189 ? 25.107 50.084 46.370 1.00 21.05 186 LEU B C 1
ATOM 3335 O O . LEU B 1 189 ? 25.067 48.860 46.511 1.00 17.76 186 LEU B O 1
ATOM 3340 N N . THR B 1 190 ? 24.018 50.840 46.340 1.00 19.88 187 THR B N 1
ATOM 3341 C CA . THR B 1 190 ? 22.693 50.233 46.323 1.00 24.39 187 THR B CA 1
ATOM 3342 C C . THR B 1 190 ? 21.825 50.885 45.256 1.00 22.00 187 THR B C 1
ATOM 3343 O O . THR B 1 190 ? 22.166 51.942 44.726 1.00 20.57 187 THR B O 1
ATOM 3347 N N . GLU B 1 191 ? 20.700 50.251 44.944 1.00 18.53 188 GLU B N 1
ATOM 3348 C CA . GLU B 1 191 ? 19.699 50.876 44.094 1.00 19.61 188 GLU B CA 1
ATOM 3349 C C . GLU B 1 191 ? 19.241 52.174 44.735 1.00 20.69 188 GLU B C 1
ATOM 3350 O O . GLU B 1 191 ? 19.411 52.379 45.938 1.00 20.86 188 GLU B O 1
ATOM 3356 N N . GLY B 1 192 ? 18.639 53.043 43.936 1.00 20.27 189 GLY B N 1
ATOM 3357 C CA . GLY B 1 192 ? 17.987 54.216 44.490 1.00 27.76 189 GLY B CA 1
ATOM 3358 C C . GLY B 1 192 ? 16.738 53.792 45.245 1.00 28.81 189 GLY B C 1
ATOM 3359 O O . GLY B 1 192 ? 16.421 52.603 45.299 1.00 25.72 189 GLY B O 1
ATOM 3360 N N . PRO B 1 193 ? 16.014 54.759 45.827 1.00 29.94 190 PRO B N 1
ATOM 3361 C CA . PRO B 1 193 ? 14.787 54.451 46.567 1.00 28.75 190 PRO B CA 1
ATOM 3362 C C . PRO B 1 193 ? 13.563 54.329 45.658 1.00 28.18 190 PRO B C 1
ATOM 3363 O O . PRO B 1 193 ? 12.530 53.813 46.087 1.00 30.09 190 PRO B O 1
ATOM 3367 N N . ASN B 1 194 ? 13.682 54.799 44.421 1.00 21.10 191 ASN B N 1
ATOM 3368 C CA . ASN B 1 194 ? 12.542 54.861 43.514 1.00 24.64 191 ASN B CA 1
ATOM 3369 C C . ASN B 1 194 ? 12.582 53.809 42.397 1.00 25.89 191 ASN B C 1
ATOM 3370 O O . ASN B 1 194 ? 12.602 54.151 41.215 1.00 32.82 191 ASN B O 1
ATOM 3375 N N . SER B 1 195 ? 12.579 52.536 42.770 1.00 29.14 192 SER B N 1
ATOM 3376 C CA . SER B 1 195 ? 12.635 51.457 41.782 1.00 28.52 192 SER B CA 1
ATOM 3377 C C . SER B 1 195 ? 11.281 50.773 41.608 1.00 28.15 192 SER B C 1
ATOM 3378 O O . SER B 1 195 ? 10.331 51.068 42.327 1.00 30.24 192 SER B O 1
ATOM 3381 N N . PRO B 1 196 ? 11.181 49.858 40.636 1.00 27.43 193 PRO B N 1
ATOM 3382 C CA . PRO B 1 196 ? 9.939 49.096 40.479 1.00 27.83 193 PRO B CA 1
ATOM 3383 C C . PRO B 1 196 ? 9.857 47.891 41.417 1.00 22.04 193 PRO B C 1
ATOM 3384 O O . PRO B 1 196 ? 9.049 47.003 41.148 1.00 24.34 193 PRO B O 1
ATOM 3388 N N . TYR B 1 197 ? 10.653 47.850 42.485 1.00 18.19 194 TYR B N 1
ATOM 3389 C CA . TYR B 1 197 ? 10.782 46.606 43.256 1.00 13.36 194 TYR B CA 1
ATOM 3390 C C . TYR B 1 197 ? 10.162 46.596 44.650 1.00 10.94 194 TYR B C 1
ATOM 3391 O O . TYR B 1 197 ? 10.601 45.845 45.524 1.00 12.43 194 TYR B O 1
ATOM 3400 N N . ALA B 1 198 ? 9.138 47.415 44.856 1.00 10.52 195 ALA B N 1
ATOM 3401 C CA . ALA B 1 198 ? 8.365 47.345 46.087 1.00 13.61 195 ALA B CA 1
ATOM 3402 C C . ALA B 1 198 ? 7.782 45.943 46.244 1.00 15.07 195 ALA B C 1
ATOM 3403 O O . ALA B 1 198 ? 7.268 45.362 45.289 1.00 14.46 195 ALA B O 1
ATOM 3405 N N . ASN B 1 199 ? 7.863 45.391 47.446 1.00 12.12 196 ASN B N 1
ATOM 3406 C CA . ASN B 1 199 ? 7.240 44.096 47.683 1.00 11.00 196 ASN B CA 1
ATOM 3407 C C . ASN B 1 199 ? 5.739 44.248 47.871 1.00 12.59 196 ASN B C 1
ATOM 3408 O O . ASN B 1 199 ? 5.249 45.344 48.154 1.00 14.41 196 ASN B O 1
ATOM 3413 N N . VAL B 1 200 ? 5.004 43.159 47.681 1.00 10.35 197 VAL B N 1
ATOM 3414 C CA . VAL B 1 200 ? 3.550 43.235 47.688 1.00 11.77 197 VAL B CA 1
ATOM 3415 C C . VAL B 1 200 ? 2.935 42.105 48.495 1.00 14.01 197 VAL B C 1
ATOM 3416 O O . VAL B 1 200 ? 3.596 41.112 48.789 1.00 13.90 197 VAL B O 1
ATOM 3420 N N . VAL B 1 201 ? 1.670 42.273 48.866 1.00 15.07 198 VAL B N 1
ATOM 3421 C CA . VAL B 1 201 ? 0.881 41.170 49.385 1.00 13.08 198 VAL B CA 1
ATOM 3422 C C . VAL B 1 201 ? 0.098 40.549 48.228 1.00 15.56 198 VAL B C 1
ATOM 3423 O O . VAL B 1 201 ? -0.717 41.220 47.600 1.00 15.19 198 VAL B O 1
ATOM 3427 N N . ALA B 1 202 ? 0.351 39.272 47.948 1.00 15.80 199 ALA B N 1
ATOM 3428 C CA . ALA B 1 202 ? -0.332 38.568 46.866 1.00 13.75 199 ALA B CA 1
ATOM 3429 C C . ALA B 1 202 ? -1.402 37.612 47.391 1.00 13.44 199 ALA B C 1
ATOM 3430 O O . ALA B 1 202 ? -1.237 36.999 48.443 1.00 13.43 199 ALA B O 1
ATOM 3432 N N . VAL B 1 203 ? -2.507 37.503 46.658 1.00 13.03 200 VAL B N 1
ATOM 3433 C CA . VAL B 1 203 ? -3.601 36.616 47.039 1.00 15.48 200 VAL B CA 1
ATOM 3434 C C . VAL B 1 203 ? -4.159 35.947 45.784 1.00 15.54 200 VAL B C 1
ATOM 3435 O O . VAL B 1 203 ? -3.905 36.405 44.672 1.00 18.64 200 VAL B O 1
ATOM 3439 N N . ARG B 1 204 ? -4.896 34.856 45.952 1.00 15.47 201 ARG B N 1
ATOM 3440 C CA . ARG B 1 204 ? -5.592 34.258 44.816 1.00 18.00 201 ARG B CA 1
ATOM 3441 C C . ARG B 1 204 ? -6.557 35.280 44.227 1.00 19.79 201 ARG B C 1
ATOM 3442 O O . ARG B 1 204 ? -7.199 36.040 44.958 1.00 16.03 201 ARG B O 1
ATOM 3450 N N . GLU B 1 205 ? -6.650 35.290 42.901 1.00 20.30 202 GLU B N 1
ATOM 3451 C CA . GLU B 1 205 ? -7.536 36.205 42.177 1.00 22.70 202 GLU B CA 1
ATOM 3452 C C . GLU B 1 205 ? -8.950 36.270 42.758 1.00 21.96 202 GLU B C 1
ATOM 3453 O O . GLU B 1 205 ? -9.511 37.352 42.919 1.00 20.50 202 GLU B O 1
ATOM 3459 N N . ASP B 1 206 ? -9.524 35.113 43.072 1.00 20.89 203 ASP B N 1
ATOM 3460 C CA . ASP B 1 206 ? -10.896 35.054 43.575 1.00 23.99 203 ASP B CA 1
ATOM 3461 C C . ASP B 1 206 ? -11.051 35.646 44.977 1.00 23.63 203 ASP B C 1
ATOM 3462 O O . ASP B 1 206 ? -12.168 35.842 45.442 1.00 21.41 203 ASP B O 1
ATOM 3467 N N . ASP B 1 207 ? -9.935 35.918 45.648 1.00 21.57 204 ASP B N 1
ATOM 3468 C CA . ASP B 1 207 ? -9.967 36.416 47.022 1.00 21.76 204 ASP B CA 1
ATOM 3469 C C . ASP B 1 207 ? -9.571 37.884 47.117 1.00 19.17 204 ASP B C 1
ATOM 3470 O O . ASP B 1 207 ? -9.373 38.403 48.210 1.00 17.89 204 ASP B O 1
ATOM 3475 N N . LYS B 1 208 ? -9.439 38.549 45.977 1.00 17.25 205 LYS B N 1
ATOM 3476 C CA . LYS B 1 208 ? -8.901 39.906 45.978 1.00 20.17 205 LYS B CA 1
ATOM 3477 C C . LYS B 1 208 ? -9.745 40.868 46.806 1.00 18.99 205 LYS B C 1
ATOM 3478 O O . LYS B 1 208 ? -9.241 41.885 47.268 1.00 21.71 205 LYS B O 1
ATOM 3484 N N . ASN B 1 209 ? -11.021 40.543 47.002 1.00 18.93 206 ASN B N 1
ATOM 3485 C CA . ASN B 1 209 ? -11.909 41.395 47.794 1.00 20.44 206 ASN B CA 1
ATOM 3486 C C . ASN B 1 209 ? -12.200 40.850 49.189 1.00 20.71 206 ASN B C 1
ATOM 3487 O O . ASN B 1 209 ? -13.131 41.300 49.854 1.00 23.65 206 ASN B O 1
ATOM 3492 N N . ASP B 1 210 ? -11.404 39.886 49.634 1.00 19.47 207 ASP B N 1
ATOM 3493 C CA . ASP B 1 210 ? -11.574 39.330 50.974 1.00 19.54 207 ASP B CA 1
ATOM 3494 C C . ASP B 1 210 ? -11.173 40.373 52.010 1.00 17.04 207 ASP B C 1
ATOM 3495 O O . ASP B 1 210 ? -10.029 40.818 52.032 1.00 16.78 207 ASP B O 1
ATOM 3500 N N . PRO B 1 211 ? -12.117 40.767 52.876 1.00 17.93 208 PRO B N 1
ATOM 3501 C CA . PRO B 1 211 ? -11.857 41.825 53.860 1.00 18.58 208 PRO B CA 1
ATOM 3502 C C . PRO B 1 211 ? -10.720 41.492 54.826 1.00 16.53 208 PRO B C 1
ATOM 3503 O O . PRO B 1 211 ? -9.991 42.391 55.234 1.00 17.36 208 PRO B O 1
ATOM 3507 N N . ARG B 1 212 ? -10.571 40.224 55.193 1.00 13.30 209 ARG B N 1
ATOM 3508 C CA . ARG B 1 212 ? -9.506 39.836 56.117 1.00 15.66 209 ARG B CA 1
ATOM 3509 C C . ARG B 1 212 ? -8.132 40.026 55.481 1.00 15.50 209 ARG B C 1
ATOM 3510 O O . ARG B 1 212 ? -7.167 40.412 56.143 1.00 14.64 209 ARG B O 1
ATOM 3518 N N . LEU B 1 213 ? -8.041 39.742 54.190 1.00 16.71 210 LEU B N 1
ATOM 3519 C CA . LEU B 1 213 ? -6.769 39.884 53.492 1.00 16.81 210 LEU B CA 1
ATOM 3520 C C . LEU B 1 213 ? -6.438 41.358 53.300 1.00 15.84 210 LEU B C 1
ATOM 3521 O O . LEU B 1 213 ? -5.273 41.758 53.351 1.00 17.48 210 LEU B O 1
ATOM 3526 N N . LYS B 1 214 ? -7.463 42.173 53.089 1.00 16.95 211 LYS B N 1
ATOM 3527 C CA . LYS B 1 214 ? -7.240 43.603 52.958 1.00 17.38 211 LYS B CA 1
ATOM 3528 C C . LYS B 1 214 ? -6.818 44.190 54.303 1.00 17.68 211 LYS B C 1
ATOM 3529 O O . LYS B 1 214 ? -6.019 45.124 54.358 1.00 16.55 211 LYS B O 1
ATOM 3535 N N . GLN B 1 215 ? -7.335 43.614 55.386 1.00 15.60 212 GLN B N 1
ATOM 3536 C CA . GLN B 1 215 ? -6.980 44.048 56.736 1.00 17.18 212 GLN B CA 1
ATOM 3537 C C . GLN B 1 215 ? -5.526 43.722 57.049 1.00 16.61 212 GLN B C 1
ATOM 3538 O O . GLN B 1 215 ? -4.859 44.451 57.774 1.00 16.47 212 GLN B O 1
ATOM 3544 N N . LEU B 1 216 ? -5.049 42.609 56.511 1.00 15.40 213 LEU B N 1
ATOM 3545 C CA . LEU B 1 216 ? -3.642 42.260 56.607 1.00 17.20 213 LEU B CA 1
ATOM 3546 C C . LEU B 1 216 ? -2.767 43.342 55.957 1.00 15.41 213 LEU B C 1
ATOM 3547 O O . LEU B 1 216 ? -1.753 43.750 56.517 1.00 12.61 213 LEU B O 1
ATOM 3552 N N . VAL B 1 217 ? -3.157 43.798 54.771 1.00 14.57 214 VAL B N 1
ATOM 3553 C CA . VAL B 1 217 ? -2.436 44.880 54.097 1.00 14.11 214 VAL B CA 1
ATOM 3554 C C . VAL B 1 217 ? -2.457 46.149 54.941 1.00 16.58 214 VAL B C 1
ATOM 3555 O O . VAL B 1 217 ? -1.439 46.834 55.078 1.00 15.79 214 VAL B O 1
ATOM 3559 N N . SER B 1 218 ? -3.618 46.459 55.515 1.00 15.87 215 SER B N 1
ATOM 3560 C CA . SER B 1 218 ? -3.739 47.629 56.382 1.00 15.98 215 SER B CA 1
ATOM 3561 C C . SER B 1 218 ? -2.792 47.517 57.572 1.00 14.54 215 SER B C 1
ATOM 3562 O O . SER B 1 218 ? -2.119 48.480 57.942 1.00 16.78 215 SER B O 1
ATOM 3565 N N . ALA B 1 219 ? -2.739 46.339 58.176 1.00 11.86 216 ALA B N 1
ATOM 3566 C CA . ALA B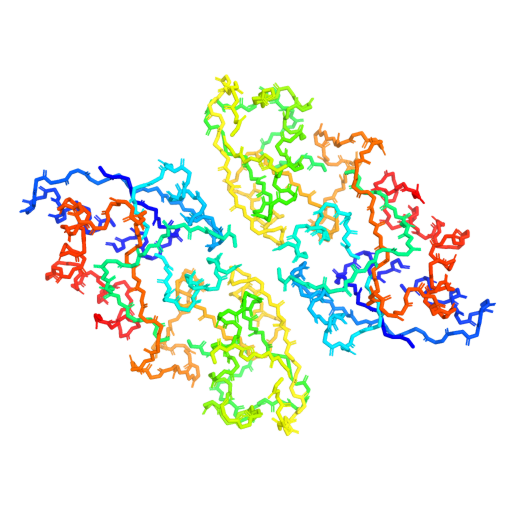 1 219 ? -1.837 46.121 59.302 1.00 14.03 216 ALA B CA 1
ATOM 3567 C C . ALA B 1 219 ? -0.382 46.369 58.897 1.00 14.32 216 ALA B C 1
ATOM 3568 O O . ALA B 1 219 ? 0.399 46.920 59.672 1.00 15.34 216 ALA B O 1
ATOM 3570 N N . LEU B 1 220 ? -0.022 45.974 57.679 1.00 16.08 217 LEU B N 1
ATOM 3571 C CA . LEU B 1 220 ? 1.355 46.123 57.213 1.00 16.68 217 LEU B CA 1
ATOM 3572 C C . LEU B 1 220 ? 1.713 47.585 56.980 1.00 19.46 217 LEU B C 1
ATOM 3573 O O . LEU B 1 220 ? 2.893 47.946 56.932 1.00 18.89 217 LEU B O 1
ATOM 3578 N N . HIS B 1 221 ? 0.683 48.419 56.846 1.00 18.63 218 HIS B N 1
ATOM 3579 C CA . HIS B 1 221 ? 0.857 49.856 56.672 1.00 18.80 218 HIS B CA 1
ATOM 3580 C C . HIS B 1 221 ? 0.847 50.615 58.001 1.00 20.23 218 HIS B C 1
ATOM 3581 O O . HIS B 1 221 ? 1.064 51.824 58.024 1.00 21.58 218 HIS B O 1
ATOM 3588 N N . SER B 1 222 ? 0.580 49.915 59.100 1.00 19.80 219 SER B N 1
ATOM 3589 C CA . SER B 1 222 ? 0.399 50.565 60.400 1.00 17.36 219 SER B CA 1
ATOM 3590 C C . SER B 1 222 ? 1.679 51.209 60.921 1.00 20.16 219 SER B C 1
ATOM 3591 O O . SER B 1 222 ? 2.776 50.799 60.559 1.00 19.15 219 SER B O 1
ATOM 3594 N N . PRO B 1 223 ? 1.533 52.222 61.790 1.00 23.94 220 PRO B N 1
ATOM 3595 C CA . PRO B 1 223 ? 2.686 52.861 62.433 1.00 24.56 220 PRO B CA 1
ATOM 3596 C C . PRO B 1 223 ? 3.573 51.851 63.164 1.00 20.33 220 PRO B C 1
ATOM 3597 O O . PRO B 1 223 ? 4.799 51.948 63.072 1.00 22.93 220 PRO B O 1
ATOM 3601 N N . ALA B 1 224 ? 2.970 50.898 63.868 1.00 17.76 221 ALA B N 1
ATOM 3602 C CA . ALA B 1 224 ? 3.741 49.882 64.584 1.00 18.58 221 ALA B CA 1
ATOM 3603 C C . ALA B 1 224 ? 4.623 49.031 63.664 1.00 18.69 221 ALA B C 1
ATOM 3604 O O . ALA B 1 224 ? 5.762 48.706 64.008 1.00 17.04 221 ALA B O 1
ATOM 3606 N N . VAL B 1 225 ? 4.105 48.667 62.497 1.00 14.98 222 VAL B N 1
ATOM 3607 C CA . VAL B 1 225 ? 4.894 47.876 61.551 1.00 14.59 222 VAL B CA 1
ATOM 3608 C C . VAL B 1 225 ? 5.981 48.730 60.891 1.00 17.01 222 VAL B C 1
ATOM 3609 O O . VAL B 1 225 ? 7.119 48.284 60.734 1.00 15.72 222 VAL B O 1
ATOM 3613 N N . LEU B 1 226 ? 5.637 49.962 60.524 1.00 15.12 223 LEU B N 1
ATOM 3614 C CA . LEU B 1 226 ? 6.628 50.890 59.984 1.00 16.74 223 LEU B CA 1
ATOM 3615 C C . LEU B 1 226 ? 7.748 51.123 61.000 1.00 18.58 223 LEU B C 1
ATOM 3616 O O . LEU B 1 226 ? 8.926 51.181 60.647 1.00 18.19 223 LEU B O 1
ATOM 3621 N N . SER B 1 227 ? 7.375 51.254 62.266 1.00 16.89 224 SER B N 1
ATOM 3622 C CA . SER B 1 227 ? 8.365 51.410 63.328 1.00 19.12 224 SER B CA 1
ATOM 3623 C C . SER B 1 227 ? 9.251 50.168 63.444 1.00 17.76 224 SER B C 1
ATOM 3624 O O . SER B 1 227 ? 10.471 50.277 63.607 1.00 17.92 224 SER B O 1
ATOM 3627 N N . ALA B 1 228 ? 8.643 48.989 63.356 1.00 15.11 225 ALA B N 1
ATOM 3628 C CA . ALA B 1 228 ? 9.405 47.743 63.407 1.00 16.90 225 ALA B CA 1
ATOM 3629 C C . ALA B 1 228 ? 10.333 47.606 62.197 1.00 17.65 225 ALA B C 1
ATOM 3630 O O . ALA B 1 228 ? 11.459 47.133 62.319 1.00 17.06 225 ALA B O 1
ATOM 3632 N N . ALA B 1 229 ? 9.859 48.023 61.029 1.00 17.13 226 ALA B N 1
ATOM 3633 C CA . ALA B 1 229 ? 10.682 47.971 59.829 1.00 16.10 226 ALA B CA 1
ATOM 3634 C C . ALA B 1 229 ? 11.963 48.780 60.016 1.00 15.75 226 ALA B C 1
ATOM 3635 O O . ALA B 1 229 ? 13.042 48.366 59.585 1.00 18.88 226 ALA B O 1
ATOM 3637 N N . LYS B 1 230 ? 11.841 49.934 60.666 1.00 14.42 227 LYS B N 1
ATOM 3638 C CA . LYS B 1 230 ? 13.003 50.771 60.936 1.00 18.33 227 LYS B CA 1
ATOM 3639 C C . LYS B 1 230 ? 14.015 50.058 61.831 1.00 20.63 227 LYS B C 1
ATOM 3640 O O . LYS B 1 230 ? 15.224 50.155 61.614 1.00 16.24 227 LYS B O 1
ATOM 3646 N N . LYS B 1 231 ? 13.523 49.334 62.832 1.00 18.32 228 LYS B N 1
ATOM 3647 C CA . LYS B 1 231 ? 14.408 48.602 63.736 1.00 17.61 228 LYS B CA 1
ATOM 3648 C C . LYS B 1 231 ? 15.084 47.415 63.051 1.00 17.22 228 LYS B C 1
ATOM 3649 O O . LYS B 1 231 ? 16.253 47.131 63.301 1.00 19.08 228 LYS B O 1
ATOM 3655 N N . ILE B 1 232 ? 14.337 46.721 62.200 1.00 14.97 229 ILE B N 1
ATOM 3656 C CA . ILE B 1 232 ? 14.827 45.509 61.552 1.00 14.86 229 ILE B CA 1
ATOM 3657 C C . ILE B 1 232 ? 15.707 45.819 60.343 1.00 18.43 229 ILE B C 1
ATOM 3658 O O . ILE B 1 232 ? 16.751 45.196 60.154 1.00 18.17 229 ILE B O 1
ATOM 3663 N N . PHE B 1 233 ? 15.280 46.781 59.527 1.00 15.92 230 PHE B N 1
ATOM 3664 C CA . PHE B 1 233 ? 15.949 47.070 58.263 1.00 14.13 230 PHE B CA 1
ATOM 3665 C C . PHE B 1 233 ? 16.699 48.401 58.221 1.00 19.58 230 PHE B C 1
ATOM 3666 O O . PHE B 1 233 ? 17.519 48.619 57.330 1.00 18.80 230 PHE B O 1
ATOM 3674 N N . GLY B 1 234 ? 16.407 49.299 59.158 1.00 17.89 231 GLY B N 1
ATOM 3675 C CA . GLY B 1 234 ? 17.003 50.620 59.117 1.00 17.77 231 GLY B CA 1
ATOM 3676 C C . GLY B 1 234 ? 16.717 51.285 57.785 1.00 20.40 231 GLY B C 1
ATOM 3677 O O . GLY B 1 234 ? 15.608 51.187 57.260 1.00 20.67 231 GLY B O 1
ATOM 3678 N N . ASP B 1 235 ? 17.723 51.952 57.226 1.00 17.58 232 ASP B N 1
ATOM 3679 C CA . ASP B 1 235 ? 17.563 52.646 55.953 1.00 19.44 232 ASP B CA 1
ATOM 3680 C C . ASP B 1 235 ? 17.355 51.686 54.775 1.00 22.71 232 ASP B C 1
ATOM 3681 O O . ASP B 1 235 ? 17.064 52.121 53.665 1.00 23.64 232 ASP B O 1
ATOM 3686 N N . GLY B 1 236 ? 17.493 50.385 55.027 1.00 19.17 233 GLY B N 1
ATOM 3687 C CA . GLY B 1 236 ? 17.370 49.377 53.986 1.00 16.69 233 GLY B CA 1
ATOM 3688 C C . GLY B 1 236 ? 15.945 49.029 53.575 1.00 18.51 233 GLY B C 1
ATOM 3689 O O . GLY B 1 236 ? 15.736 48.232 52.658 1.00 15.67 233 GLY B O 1
ATOM 3690 N N . ALA B 1 237 ? 14.962 49.617 54.253 1.00 15.85 234 ALA B N 1
ATOM 3691 C CA . ALA B 1 237 ? 13.564 49.427 53.892 1.00 16.97 234 ALA B CA 1
ATOM 3692 C C . ALA B 1 237 ? 12.836 50.764 53.841 1.00 18.70 234 ALA B C 1
ATOM 3693 O O . ALA B 1 237 ? 12.980 51.590 54.731 1.00 23.15 234 ALA B O 1
ATOM 3695 N N . ILE B 1 238 ? 12.060 50.969 52.784 1.00 15.23 235 ILE B N 1
ATOM 3696 C CA . ILE B 1 238 ? 11.302 52.197 52.621 1.00 12.70 235 ILE B CA 1
ATOM 3697 C C . ILE B 1 238 ? 9.854 51.831 52.356 1.00 16.42 235 ILE B C 1
ATOM 3698 O O . ILE B 1 238 ? 9.570 51.079 51.422 1.00 15.98 235 ILE B O 1
ATOM 3703 N N . PRO B 1 239 ? 8.935 52.352 53.186 1.00 20.84 236 PRO B N 1
ATOM 3704 C CA . PRO B 1 239 ? 7.505 52.065 53.054 1.00 22.65 236 PRO B CA 1
ATOM 3705 C C . PRO B 1 239 ? 7.060 52.397 51.643 1.00 21.18 236 PRO B C 1
ATOM 3706 O O . PRO B 1 239 ? 7.498 53.410 51.106 1.00 19.07 236 PRO B O 1
ATOM 3710 N N . ALA B 1 240 ? 6.204 51.571 51.053 1.00 22.56 237 ALA B N 1
ATOM 3711 C CA . ALA B 1 240 ? 5.773 51.801 49.676 1.00 27.31 237 ALA B CA 1
ATOM 3712 C C . ALA B 1 240 ? 4.255 51.858 49.537 1.00 31.37 237 ALA B C 1
ATOM 3713 O O . ALA B 1 240 ? 3.515 51.641 50.495 1.00 32.59 237 ALA B O 1
#

Solvent-accessible surface area: 20134 Å² total